Protein AF-A0A1C2IJL8-F1 (afdb_monomer_lite)

Organism: Acidithiobacillus thiooxidans (NCBI:txid930)

pLDDT: mean 82.4, std 17.76, range [28.34, 98.12]

Foldseek 3Di:
DDDDDDDDDDDDDDPFDWDWDADPVRDIKIKGKDFQLPDDQQWFWFDDQPPDPGTAGWGFHDWDQDPQAIWTWTFNPVDPRDTDTDGDHRGDITMTIPDHDQWDQDPVVRDIDGCVVCLVVLLVVLVVLLVCLVVQLVVLVVQLVVLLVQLLVDPDLVSNLVSLVSLLVSLVSNLVSLVSNLVSCLPNPDPPVVSLVVSLVSLLCLLVVLVVSLVVLVVSLVPDPDPSSNVSSVSSSVSSVVSNVSSLVSLLVSLLSCCVPPCNVVSVVVCVVRVQADEDDQKDWFAFSHQDPQWTWGQDPVRGIHTAGEDPVQSVVDDHRDTFIWGADPVRHIHTPPPDPPPPPDPWWWWWWWAAPQRKIKIKTWAQDPVRWIKIKIWIDHPVVRDTDIWIWTWDWDADPVPRAIKIKIWDQDPVRKIKIKIWAWDDDPRAIFIFIWIWIDDPNDIGTGDGPIGTIAIDPVNLPDPDGSRQVVCCVRHVHRRNVPPPCVVVPVPPPPDDDDD

Radius of gyration: 34.41 Å; chains: 1; bounding box: 80×69×96 Å

Structure (mmCIF, N/CA/C/O backbone):
data_AF-A0A1C2IJL8-F1
#
_entry.id   AF-A0A1C2IJL8-F1
#
loop_
_atom_site.group_PDB
_atom_site.id
_atom_site.type_symbol
_atom_site.label_atom_id
_atom_site.label_alt_id
_atom_site.label_comp_id
_atom_site.label_asym_id
_atom_site.label_entity_id
_atom_site.label_seq_id
_atom_site.pdbx_PDB_ins_code
_atom_site.Cartn_x
_atom_site.Cartn_y
_atom_site.Cartn_z
_atom_site.occupancy
_atom_site.B_iso_or_equiv
_atom_site.auth_seq_id
_atom_site.auth_comp_id
_atom_site.auth_asym_id
_atom_site.auth_atom_id
_atom_site.pdbx_PDB_model_num
ATOM 1 N N . MET A 1 1 ? -48.381 27.735 -38.018 1.00 40.88 1 MET A N 1
ATOM 2 C CA . MET A 1 1 ? -47.513 26.556 -38.203 1.00 40.88 1 MET A CA 1
ATOM 3 C C . MET A 1 1 ? -46.097 27.059 -38.421 1.00 40.88 1 MET A C 1
ATOM 5 O O . MET A 1 1 ? -45.788 27.505 -39.514 1.00 40.88 1 MET A O 1
ATOM 9 N N . ALA A 1 2 ? -45.290 27.074 -37.367 1.00 31.48 2 ALA A N 1
ATOM 10 C CA . ALA A 1 2 ? -43.854 27.320 -37.421 1.00 31.48 2 ALA A CA 1
ATOM 11 C C . ALA A 1 2 ? -43.237 26.448 -36.321 1.00 31.48 2 ALA A C 1
ATOM 13 O O . ALA A 1 2 ? -43.712 26.472 -35.186 1.00 31.48 2 ALA A O 1
ATOM 14 N N . GLN A 1 3 ? -42.299 25.590 -36.713 1.00 34.47 3 GLN A N 1
ATOM 15 C CA . GLN A 1 3 ? -41.553 24.696 -35.834 1.00 34.47 3 GLN A CA 1
ATOM 16 C C . GLN A 1 3 ? -40.387 25.479 -35.236 1.00 34.47 3 GLN A C 1
ATOM 18 O O . GLN A 1 3 ? -39.601 26.039 -35.996 1.00 34.47 3 GLN A O 1
ATOM 23 N N . ASP A 1 4 ? -40.270 25.475 -33.909 1.00 30.91 4 ASP A N 1
ATOM 24 C CA . ASP A 1 4 ? -39.064 25.919 -33.215 1.00 30.91 4 ASP A CA 1
ATOM 25 C C . ASP A 1 4 ? -38.314 24.718 -32.642 1.00 30.91 4 ASP A C 1
ATOM 27 O O . ASP A 1 4 ? -38.880 23.794 -32.049 1.00 30.91 4 ASP A O 1
ATOM 31 N N . THR A 1 5 ? -37.014 24.740 -32.900 1.00 38.03 5 THR A N 1
ATOM 32 C CA . THR A 1 5 ? -36.054 23.659 -32.708 1.00 38.03 5 THR A CA 1
ATOM 33 C C . THR A 1 5 ? -35.488 23.751 -31.292 1.00 38.03 5 THR A C 1
ATOM 35 O O . THR A 1 5 ? -34.826 24.727 -30.956 1.00 38.03 5 THR A O 1
ATOM 38 N N . LEU A 1 6 ? -35.718 22.740 -30.450 1.00 30.80 6 LEU A N 1
ATOM 39 C CA . LEU A 1 6 ? -35.091 22.635 -29.126 1.00 30.80 6 LEU A CA 1
ATOM 40 C C . LEU A 1 6 ? -33.769 21.861 -29.226 1.00 30.80 6 LEU A C 1
ATOM 42 O O . LEU A 1 6 ? -33.745 20.631 -29.262 1.00 30.80 6 LEU A O 1
ATOM 46 N N . THR A 1 7 ? -32.656 22.591 -29.239 1.00 33.25 7 THR A N 1
ATOM 47 C CA . THR A 1 7 ? -31.305 22.068 -28.999 1.00 33.25 7 THR A CA 1
ATOM 48 C C . THR A 1 7 ? -31.121 21.720 -27.518 1.00 33.25 7 THR A C 1
ATOM 50 O O . THR A 1 7 ? -31.214 22.578 -26.643 1.00 33.25 7 THR A O 1
ATOM 53 N N . ARG A 1 8 ? -30.842 20.442 -27.234 1.00 30.94 8 ARG A N 1
ATOM 54 C CA . ARG A 1 8 ? -30.434 19.929 -25.916 1.00 30.94 8 ARG A CA 1
ATOM 55 C C . ARG A 1 8 ? -28.981 20.328 -25.632 1.00 30.94 8 ARG A C 1
ATOM 57 O O . ARG A 1 8 ? -28.076 19.843 -26.304 1.00 30.94 8 ARG A O 1
ATOM 64 N N . ASN A 1 9 ? -28.758 21.149 -24.608 1.00 30.77 9 ASN A N 1
ATOM 65 C CA . ASN A 1 9 ? -27.429 21.371 -24.035 1.00 30.77 9 ASN A CA 1
ATOM 66 C C . ASN A 1 9 ? -27.060 20.197 -23.114 1.00 30.77 9 ASN A C 1
ATOM 68 O O . ASN A 1 9 ? -27.763 19.918 -22.144 1.00 30.77 9 ASN A O 1
ATOM 72 N N . HIS A 1 10 ? -25.953 19.519 -23.417 1.00 32.28 10 HIS A N 1
ATOM 73 C CA . HIS A 1 10 ? -25.300 18.582 -22.505 1.00 32.28 10 HIS A CA 1
ATOM 74 C C . HIS A 1 10 ? -24.482 19.368 -21.473 1.00 32.28 10 HIS A C 1
ATOM 76 O O . HIS A 1 10 ? -23.436 19.925 -21.798 1.00 32.28 10 HIS A O 1
ATOM 82 N N . THR A 1 11 ? -24.935 19.396 -20.223 1.00 32.25 11 THR A N 1
ATOM 83 C CA . THR A 1 11 ? -24.130 19.845 -19.083 1.00 32.25 11 THR A CA 1
ATOM 84 C C . THR A 1 11 ? -23.232 18.689 -18.645 1.00 32.25 11 THR A C 1
ATOM 86 O O . THR A 1 11 ? -23.704 17.687 -18.113 1.00 32.25 11 THR A O 1
ATOM 89 N N . THR A 1 12 ? -21.929 18.790 -18.896 1.00 36.97 12 THR A N 1
ATOM 90 C CA . THR A 1 12 ? -20.925 17.891 -18.316 1.00 36.97 12 THR A CA 1
ATOM 91 C C . THR A 1 12 ? -20.794 18.196 -16.825 1.00 36.97 12 THR A C 1
ATOM 93 O O . THR A 1 12 ? -20.334 19.279 -16.465 1.00 36.97 12 THR A O 1
ATOM 96 N N . HIS A 1 13 ? -21.193 17.265 -15.958 1.00 37.16 13 HIS A N 1
ATOM 97 C CA . HIS A 1 13 ? -20.904 17.347 -14.526 1.00 37.16 13 HIS A CA 1
ATOM 98 C C . HIS A 1 13 ? -19.384 17.281 -14.317 1.00 37.16 13 HIS A C 1
ATOM 100 O O . HIS A 1 13 ? -18.757 16.264 -14.613 1.00 37.16 13 HIS A O 1
ATOM 106 N N . SER A 1 14 ? -18.780 18.378 -13.853 1.00 49.31 14 SER A N 1
ATOM 107 C CA . SER A 1 14 ? -17.398 18.378 -13.380 1.00 49.31 14 SER A CA 1
ATOM 108 C C . SER A 1 14 ? -17.324 17.582 -12.076 1.00 49.31 14 SER A C 1
ATOM 110 O O . SER A 1 14 ? -18.071 17.822 -11.130 1.00 49.31 14 SER A O 1
ATOM 112 N N . ASP A 1 15 ? -16.437 16.595 -12.045 1.00 49.00 15 ASP A N 1
ATOM 113 C CA . ASP A 1 15 ? -16.146 15.780 -10.870 1.00 49.00 15 ASP A CA 1
ATOM 114 C C . ASP A 1 15 ? -15.391 16.647 -9.842 1.00 49.00 15 ASP A C 1
ATOM 116 O O . ASP A 1 15 ? -14.202 16.926 -10.004 1.00 49.00 15 ASP A O 1
ATOM 120 N N . THR A 1 16 ? -16.112 17.172 -8.844 1.00 59.22 16 THR A N 1
ATOM 121 C CA . THR A 1 16 ? -15.622 18.158 -7.856 1.00 59.22 16 THR A CA 1
ATOM 122 C C . THR A 1 16 ? -15.115 17.524 -6.554 1.00 59.22 16 THR A C 1
ATOM 124 O O . THR A 1 16 ? -14.902 18.228 -5.561 1.00 59.22 16 THR A O 1
ATOM 127 N N . SER A 1 17 ? -14.912 16.206 -6.517 1.00 78.56 17 SER A N 1
ATOM 128 C CA . SER A 1 17 ? -14.467 15.518 -5.305 1.00 78.56 17 SER A CA 1
ATOM 129 C C . SER A 1 17 ? -12.982 15.768 -5.008 1.00 78.56 17 SER A C 1
ATOM 131 O O . SER A 1 17 ? -12.138 15.822 -5.907 1.00 78.56 17 SER A O 1
ATOM 133 N N . TRP A 1 18 ? -12.645 15.878 -3.721 1.00 77.44 18 TRP A N 1
ATOM 134 C CA . TRP A 1 18 ? -11.254 15.833 -3.266 1.00 77.44 18 TRP A CA 1
ATOM 135 C C . TRP A 1 18 ? -10.631 14.477 -3.620 1.00 77.44 18 TRP A C 1
ATOM 137 O O . TRP A 1 18 ? -11.285 13.439 -3.516 1.00 77.44 18 TRP A O 1
ATOM 147 N N . ARG A 1 19 ? -9.367 14.488 -4.040 1.00 71.56 19 ARG A N 1
ATOM 148 C CA . ARG A 1 19 ? -8.571 13.303 -4.374 1.00 71.56 19 ARG A CA 1
ATOM 149 C C . ARG A 1 19 ? -7.333 13.271 -3.484 1.00 71.56 19 ARG A C 1
ATOM 151 O O . ARG A 1 19 ? -6.753 14.317 -3.206 1.00 71.56 19 ARG A O 1
ATOM 158 N N . SER A 1 20 ? -6.927 12.085 -3.041 1.00 68.94 20 SER A N 1
ATOM 159 C CA . SER A 1 20 ? -5.708 11.880 -2.253 1.00 68.94 20 SER A CA 1
ATOM 160 C C . SER A 1 20 ? -4.671 11.080 -3.047 1.00 68.94 20 SER A C 1
ATOM 162 O O . SER A 1 20 ? -5.016 10.222 -3.862 1.00 68.94 20 SER A O 1
ATOM 164 N N . LYS A 1 21 ? -3.384 11.378 -2.848 1.00 61.22 21 LYS A N 1
ATOM 165 C CA . LYS A 1 21 ? -2.262 10.621 -3.419 1.00 61.22 21 LYS A CA 1
ATOM 166 C C . LYS A 1 21 ? -1.099 10.586 -2.436 1.00 61.22 21 LYS A C 1
ATOM 168 O O . LYS A 1 21 ? -0.674 11.633 -1.967 1.00 61.22 21 LYS A O 1
ATOM 173 N N . VAL A 1 22 ? -0.562 9.403 -2.168 1.00 46.75 22 VAL A N 1
ATOM 174 C CA . VAL A 1 22 ? 0.637 9.231 -1.335 1.00 46.75 22 VAL A CA 1
ATOM 175 C C . VAL A 1 22 ? 1.882 9.366 -2.215 1.00 46.75 22 VAL A C 1
ATOM 177 O O . VAL A 1 22 ? 1.920 8.808 -3.315 1.00 46.75 22 VAL A O 1
ATOM 180 N N . ASP A 1 23 ? 2.871 10.152 -1.791 1.00 56.12 23 ASP A N 1
ATOM 181 C CA . ASP A 1 23 ? 4.144 10.280 -2.507 1.00 56.12 23 ASP A CA 1
ATOM 182 C C . ASP A 1 23 ? 5.166 9.199 -2.109 1.00 56.12 23 ASP A C 1
ATOM 184 O O . ASP A 1 23 ? 4.933 8.380 -1.224 1.00 56.12 23 ASP A O 1
ATOM 188 N N . GLY A 1 24 ? 6.325 9.189 -2.775 1.00 38.66 24 GLY A N 1
ATOM 189 C CA . GLY A 1 24 ? 7.409 8.239 -2.487 1.00 38.66 24 GLY A CA 1
ATOM 190 C C . GLY A 1 24 ? 8.087 8.418 -1.121 1.00 38.66 24 GLY A C 1
ATOM 191 O O . GLY A 1 24 ? 9.041 7.704 -0.844 1.00 38.66 24 GLY A O 1
ATOM 192 N N . GLN A 1 25 ? 7.644 9.377 -0.301 1.00 47.28 25 GLN A N 1
ATOM 193 C CA . GLN A 1 25 ? 8.062 9.576 1.091 1.00 47.28 25 GLN A CA 1
ATOM 194 C C . GLN A 1 25 ? 6.931 9.239 2.081 1.00 47.28 25 GLN A C 1
ATOM 196 O O . GLN A 1 25 ? 7.062 9.507 3.271 1.00 47.28 25 GLN A O 1
ATOM 201 N N . GLY A 1 26 ? 5.809 8.685 1.609 1.00 43.31 26 GLY A N 1
ATOM 202 C CA . GLY A 1 26 ? 4.670 8.326 2.454 1.00 43.31 26 GLY A CA 1
ATOM 203 C C . GLY A 1 26 ? 3.764 9.501 2.839 1.00 43.31 26 GLY A C 1
ATOM 204 O O . GLY A 1 26 ? 2.820 9.304 3.605 1.00 43.31 26 GLY A O 1
ATOM 205 N N . LYS A 1 27 ? 3.984 10.716 2.311 1.00 53.59 27 LYS A N 1
ATOM 206 C CA . LYS A 1 27 ? 3.123 11.872 2.606 1.00 53.59 27 LYS A CA 1
ATOM 207 C C . LYS A 1 27 ? 1.870 11.847 1.738 1.00 53.59 27 LYS A C 1
ATOM 209 O O . LYS A 1 27 ? 1.948 11.676 0.521 1.00 53.59 27 LYS A O 1
ATOM 214 N N . THR A 1 28 ? 0.709 12.051 2.360 1.00 55.97 28 THR A N 1
ATOM 215 C CA . THR A 1 28 ? -0.579 12.120 1.656 1.00 55.97 28 THR A CA 1
ATOM 216 C C . THR A 1 28 ? -0.848 13.542 1.168 1.00 55.97 28 THR A C 1
ATOM 218 O O . THR A 1 28 ? -1.004 14.476 1.954 1.00 55.97 28 THR A O 1
ATOM 221 N N . HIS A 1 29 ? -0.946 13.695 -0.147 1.00 67.94 29 HIS A N 1
ATOM 222 C CA . HIS A 1 29 ? -1.307 14.932 -0.830 1.00 67.94 29 HIS A CA 1
ATOM 223 C C . HIS A 1 29 ? -2.796 14.928 -1.143 1.00 67.94 29 HIS A C 1
ATOM 225 O O . HIS A 1 29 ? -3.270 14.041 -1.856 1.00 67.94 29 HIS A O 1
ATOM 231 N N . ILE A 1 30 ? -3.535 15.905 -0.620 1.00 76.88 30 ILE A N 1
ATOM 232 C CA . ILE A 1 30 ? -4.975 16.053 -0.858 1.00 76.88 30 ILE A CA 1
ATOM 233 C C . ILE A 1 30 ? -5.185 17.225 -1.811 1.00 76.88 30 ILE A C 1
ATOM 235 O O . ILE A 1 30 ? -4.846 18.356 -1.476 1.00 76.88 30 ILE A O 1
ATOM 239 N N . TYR A 1 31 ? -5.759 16.971 -2.985 1.00 85.81 31 TYR A N 1
ATOM 240 C CA . TYR A 1 31 ? -5.969 17.986 -4.012 1.00 85.81 31 TYR A CA 1
ATOM 241 C C . TYR A 1 31 ? -7.376 17.936 -4.603 1.00 85.81 31 TYR A C 1
ATOM 243 O O . TYR A 1 31 ? -8.055 16.908 -4.579 1.00 85.81 31 TYR A O 1
ATOM 251 N N . LYS A 1 32 ? -7.826 19.062 -5.149 1.00 89.00 32 LYS A N 1
ATOM 252 C CA . LYS A 1 32 ? -9.117 19.195 -5.827 1.00 89.00 32 LYS A CA 1
ATOM 253 C C . LYS A 1 32 ? -8.921 19.922 -7.145 1.00 89.00 32 LYS A C 1
ATOM 255 O O . LYS A 1 32 ? -8.219 20.926 -7.207 1.00 89.00 32 LYS A O 1
ATOM 260 N N . LYS A 1 33 ? -9.553 19.404 -8.197 1.00 89.25 33 LYS A N 1
ATOM 261 C CA . LYS A 1 33 ? -9.630 20.081 -9.491 1.00 89.25 33 LYS A CA 1
ATOM 262 C C . LYS A 1 33 ? -10.788 21.076 -9.451 1.00 89.25 33 LYS A C 1
ATOM 264 O O . LYS A 1 33 ? -11.916 20.675 -9.166 1.00 89.25 33 LYS A O 1
ATOM 269 N N . ILE A 1 34 ? -10.513 22.342 -9.731 1.00 92.94 34 ILE A N 1
ATOM 270 C CA . ILE A 1 34 ? -11.511 23.417 -9.811 1.00 92.94 34 ILE A CA 1
ATOM 271 C C . ILE A 1 34 ? -11.319 24.205 -11.110 1.00 92.94 34 ILE A C 1
ATOM 273 O O . ILE A 1 34 ? -10.392 23.920 -11.874 1.00 92.94 34 ILE A O 1
ATOM 277 N N . THR A 1 35 ? -12.206 25.155 -11.403 1.00 94.56 35 THR A N 1
ATOM 278 C CA . THR A 1 35 ? -11.949 26.123 -12.479 1.00 94.56 35 THR A CA 1
ATOM 279 C C . THR A 1 35 ? -11.198 27.327 -11.926 1.00 94.56 35 THR A C 1
ATOM 281 O O . THR A 1 35 ? -11.327 27.634 -10.743 1.00 94.56 35 THR A O 1
ATOM 284 N N . ALA A 1 36 ? -10.427 28.028 -12.758 1.00 93.25 36 ALA A N 1
ATOM 285 C CA . ALA A 1 36 ? -9.726 29.237 -12.320 1.00 93.25 36 ALA A CA 1
ATOM 286 C C . ALA A 1 36 ? -10.681 30.292 -11.724 1.00 93.25 36 ALA A C 1
ATOM 288 O O . ALA A 1 36 ? -10.311 31.009 -10.802 1.00 93.25 36 ALA A O 1
ATOM 289 N N . SER A 1 37 ? -11.934 30.338 -12.194 1.00 94.62 37 SER A N 1
ATOM 290 C CA . SER A 1 37 ? -12.982 31.218 -11.644 1.00 94.62 37 SER A CA 1
ATOM 291 C C . SER A 1 37 ? -13.394 30.892 -10.209 1.00 94.62 37 SER A C 1
ATOM 293 O O . SER A 1 37 ? -14.011 31.733 -9.565 1.00 94.62 37 SER A O 1
ATOM 295 N N . ASP A 1 38 ? -13.067 29.698 -9.717 1.00 94.56 38 ASP A N 1
ATOM 296 C CA . ASP A 1 38 ? -13.395 29.254 -8.363 1.00 94.56 38 ASP A CA 1
ATOM 297 C C . ASP A 1 38 ? -12.236 29.465 -7.368 1.00 94.56 38 ASP A C 1
ATOM 299 O O . ASP A 1 38 ? -12.382 29.103 -6.201 1.00 94.56 38 ASP A O 1
ATOM 303 N N . LEU A 1 39 ? -11.085 29.996 -7.812 1.00 93.75 39 LEU A N 1
ATOM 304 C CA . LEU A 1 39 ? -9.917 30.229 -6.955 1.00 93.75 39 LEU A CA 1
ATOM 305 C C . LEU A 1 39 ? -10.188 31.321 -5.918 1.00 93.75 39 LEU A C 1
ATOM 307 O O . LEU A 1 39 ? -10.793 32.350 -6.222 1.00 93.75 39 LEU A O 1
ATOM 311 N N . GLN A 1 40 ? -9.677 31.124 -4.706 1.00 92.69 40 GLN A N 1
ATOM 312 C CA . GLN A 1 40 ? -9.784 32.085 -3.612 1.00 92.69 40 GLN A CA 1
ATOM 313 C C . GLN A 1 40 ? -8.402 32.462 -3.067 1.00 92.69 40 GLN A C 1
ATOM 315 O O . GLN A 1 40 ? -7.454 31.679 -3.111 1.00 92.69 40 GLN A O 1
ATOM 320 N N . VAL A 1 41 ? -8.281 33.675 -2.520 1.00 88.25 41 VAL A N 1
ATOM 321 C CA . VAL A 1 41 ? -7.080 34.080 -1.770 1.00 88.25 41 VAL A CA 1
ATOM 322 C C . VAL A 1 41 ? -6.895 33.134 -0.580 1.00 88.25 41 VAL A C 1
ATOM 324 O O . VAL A 1 41 ? -7.845 32.871 0.155 1.00 88.25 41 VAL A O 1
ATOM 327 N N . GLY A 1 42 ? -5.677 32.621 -0.399 1.00 80.31 42 GLY A N 1
ATOM 328 C CA . GLY A 1 42 ? -5.351 31.609 0.612 1.00 80.31 42 GLY A CA 1
ATOM 329 C C . GLY A 1 42 ? -5.446 30.154 0.133 1.00 80.31 42 GLY A C 1
ATOM 330 O O . GLY A 1 42 ? -4.902 29.267 0.801 1.00 80.31 42 GLY A O 1
ATOM 331 N N . ASP A 1 43 ? -6.047 29.885 -1.033 1.00 88.88 43 ASP A N 1
ATOM 332 C CA . ASP A 1 43 ? -5.894 28.580 -1.684 1.00 88.88 43 ASP A CA 1
ATOM 333 C C . ASP A 1 43 ? -4.420 28.332 -2.040 1.00 88.88 43 ASP A C 1
ATOM 335 O O . ASP A 1 43 ? -3.637 29.264 -2.226 1.00 88.88 43 ASP A O 1
ATOM 339 N N . HIS A 1 44 ? -4.032 27.058 -2.143 1.00 89.00 44 HIS A N 1
ATOM 340 C CA . HIS A 1 44 ? -2.688 26.673 -2.574 1.00 89.00 44 HIS A CA 1
ATOM 341 C C . HIS A 1 44 ? -2.750 26.060 -3.971 1.00 89.00 44 HIS A C 1
ATOM 343 O O . HIS A 1 44 ? -3.138 24.900 -4.129 1.00 89.00 44 HIS A O 1
ATOM 349 N N . LEU A 1 45 ? -2.373 26.835 -4.980 1.00 89.31 45 LEU A N 1
ATOM 350 C CA . LEU A 1 45 ? -2.348 26.430 -6.378 1.00 89.31 45 LEU A CA 1
ATOM 351 C C . LEU A 1 45 ? -1.220 25.419 -6.625 1.00 89.31 45 LEU A C 1
ATOM 353 O O . LEU A 1 45 ? -0.074 25.665 -6.268 1.00 89.31 45 LEU A O 1
ATOM 357 N N . LEU A 1 46 ? -1.532 24.276 -7.237 1.00 86.69 46 LEU A N 1
ATOM 358 C CA . LEU A 1 46 ? -0.530 23.303 -7.673 1.00 86.69 46 LEU A CA 1
ATOM 359 C C . LEU A 1 46 ? 0.020 23.696 -9.042 1.00 86.69 46 LEU A C 1
ATOM 361 O O . LEU A 1 46 ? -0.602 23.426 -10.071 1.00 86.69 46 LEU A O 1
ATOM 365 N N . GLU A 1 47 ? 1.210 24.282 -9.045 1.00 80.88 47 GLU A N 1
ATOM 366 C CA . GLU A 1 47 ? 1.888 24.753 -10.250 1.00 80.88 47 GLU A CA 1
ATOM 367 C C . GLU A 1 47 ? 3.172 23.967 -10.543 1.00 80.88 47 GLU A C 1
ATOM 369 O O . GLU A 1 47 ? 3.739 23.291 -9.680 1.00 80.88 47 GLU A O 1
ATOM 374 N N . HIS A 1 48 ? 3.635 24.027 -11.792 1.00 75.50 48 HIS A N 1
ATOM 375 C CA . HIS A 1 48 ? 4.903 23.431 -12.199 1.00 75.50 48 HIS A CA 1
ATOM 376 C C . HIS A 1 48 ? 5.976 24.517 -12.311 1.00 75.50 48 HIS A C 1
ATOM 378 O O . HIS A 1 48 ? 6.100 25.172 -13.344 1.00 75.50 48 HIS A O 1
ATOM 384 N N . VAL A 1 49 ? 6.780 24.667 -11.260 1.00 69.88 49 VAL A N 1
ATOM 385 C CA . VAL A 1 49 ? 7.874 25.644 -11.222 1.00 69.88 49 VAL A CA 1
ATOM 386 C C . VAL A 1 49 ? 9.041 25.162 -12.090 1.00 69.88 49 VAL A C 1
ATOM 388 O O . VAL A 1 49 ? 9.514 24.029 -11.952 1.00 69.88 49 VAL A O 1
ATOM 391 N N . LEU A 1 50 ? 9.534 26.017 -12.990 1.00 55.91 50 LEU A N 1
ATOM 392 C CA . LEU A 1 50 ? 10.708 25.723 -13.819 1.00 55.91 50 LEU A CA 1
ATOM 393 C C . LEU A 1 50 ? 11.922 25.380 -12.938 1.00 55.91 50 LEU A C 1
ATOM 395 O O . LEU A 1 50 ? 12.248 26.094 -11.999 1.00 55.91 50 LEU A O 1
ATOM 399 N N . GLY A 1 51 ? 12.587 24.261 -13.237 1.00 54.16 51 GLY A N 1
ATOM 400 C CA . GLY A 1 51 ? 13.708 23.742 -12.440 1.00 54.16 51 GLY A CA 1
ATOM 401 C C . GLY A 1 51 ? 13.310 22.740 -11.348 1.00 54.16 51 GLY A C 1
ATOM 402 O O . GLY A 1 51 ? 14.165 21.984 -10.884 1.00 54.16 51 GLY A O 1
ATOM 403 N N . HIS A 1 52 ? 12.022 22.629 -11.006 1.00 47.00 52 HIS A N 1
ATOM 404 C CA . HIS A 1 52 ? 11.524 21.614 -10.079 1.00 47.00 52 HIS A CA 1
ATOM 405 C C . HIS A 1 52 ? 10.940 20.413 -10.830 1.00 47.00 52 HIS A C 1
ATOM 407 O O . HIS A 1 52 ? 10.110 20.542 -11.721 1.00 47.00 52 HIS A O 1
ATOM 413 N N . LYS A 1 53 ? 11.347 19.194 -10.443 1.00 47.12 53 LYS A N 1
ATOM 414 C CA . LYS A 1 53 ? 10.819 17.940 -11.027 1.00 47.12 53 LYS A CA 1
ATOM 415 C C . LYS A 1 53 ? 9.375 17.621 -10.605 1.00 47.12 53 LYS A C 1
ATOM 417 O O . LYS A 1 53 ? 8.811 16.638 -11.081 1.00 47.12 53 LYS A O 1
ATOM 422 N N . ARG A 1 54 ? 8.814 18.358 -9.643 1.00 64.38 54 ARG A N 1
ATOM 423 C CA . ARG A 1 54 ? 7.513 18.090 -9.010 1.00 64.38 54 ARG A CA 1
ATOM 424 C C . ARG A 1 54 ? 6.675 19.365 -9.003 1.00 64.38 54 ARG A C 1
ATOM 426 O O . ARG A 1 54 ? 7.233 20.455 -8.962 1.00 64.38 54 ARG A O 1
ATOM 433 N N . GLN A 1 55 ? 5.352 19.199 -9.016 1.00 72.12 55 GLN A N 1
ATOM 434 C CA . GLN A 1 55 ? 4.424 20.306 -8.788 1.00 72.12 55 GLN A CA 1
ATOM 435 C C . GLN A 1 55 ? 4.554 20.810 -7.348 1.00 72.12 55 GLN A C 1
ATOM 437 O O . GLN A 1 55 ? 4.735 20.006 -6.430 1.00 72.12 55 GLN A O 1
ATOM 442 N N . VAL A 1 56 ? 4.459 22.123 -7.171 1.00 75.25 56 VAL A N 1
ATOM 443 C CA . VAL A 1 56 ? 4.585 22.818 -5.886 1.00 75.25 56 VAL A CA 1
ATOM 444 C C . VAL A 1 56 ? 3.236 23.438 -5.540 1.00 75.25 56 VAL A C 1
ATOM 446 O O . VAL A 1 56 ? 2.541 23.933 -6.421 1.00 75.25 56 VAL A O 1
ATOM 449 N N . ALA A 1 57 ? 2.844 23.364 -4.266 1.00 82.94 57 ALA A N 1
ATOM 450 C CA . ALA A 1 57 ? 1.634 24.006 -3.764 1.00 82.94 57 ALA A CA 1
ATOM 451 C C . ALA A 1 57 ? 1.967 25.443 -3.335 1.00 82.94 57 ALA A C 1
ATOM 453 O O . ALA A 1 57 ? 2.569 25.650 -2.280 1.00 82.94 57 ALA A O 1
ATOM 454 N N . THR A 1 58 ? 1.590 26.416 -4.158 1.00 84.81 58 THR A N 1
ATOM 455 C CA . THR A 1 58 ? 1.925 27.833 -3.994 1.00 84.81 58 THR A CA 1
ATOM 456 C C . THR A 1 58 ? 0.718 28.623 -3.486 1.00 84.81 58 THR A C 1
ATOM 458 O O . THR A 1 58 ? -0.360 28.523 -4.073 1.00 84.81 58 THR A O 1
ATOM 461 N N . PRO A 1 59 ? 0.850 29.401 -2.396 1.00 86.62 59 PRO A N 1
ATOM 462 C CA . PRO A 1 59 ? -0.265 30.172 -1.859 1.00 86.62 59 PRO A CA 1
ATOM 463 C C . PRO A 1 59 ? -0.674 31.300 -2.813 1.00 86.62 59 PRO A C 1
ATOM 465 O O . PRO A 1 59 ? 0.171 32.016 -3.352 1.00 86.62 59 PRO A O 1
ATOM 468 N N . ILE A 1 60 ? -1.981 31.481 -2.979 1.00 89.69 60 ILE A N 1
ATOM 469 C CA . ILE A 1 60 ? -2.561 32.573 -3.760 1.00 89.69 60 ILE A CA 1
ATOM 470 C C . ILE A 1 60 ? -2.658 33.823 -2.888 1.00 89.69 60 ILE A C 1
ATOM 472 O O . ILE A 1 60 ? -3.373 33.835 -1.884 1.00 89.69 60 ILE A O 1
ATOM 476 N N . LEU A 1 61 ? -1.961 34.881 -3.302 1.00 85.31 61 LEU A N 1
ATOM 477 C CA . LEU A 1 61 ? -1.887 36.174 -2.613 1.00 85.31 61 LEU A CA 1
ATOM 478 C C . LEU A 1 61 ? -3.003 37.129 -3.047 1.00 85.31 61 LEU A C 1
ATOM 480 O O . LEU A 1 61 ? -3.418 38.000 -2.288 1.00 85.31 61 LEU A O 1
ATOM 484 N N . GLY A 1 62 ? -3.497 36.974 -4.275 1.00 91.69 62 GLY A N 1
ATOM 485 C CA . GLY A 1 62 ? -4.528 37.833 -4.847 1.00 91.69 62 GLY A CA 1
ATOM 486 C C . GLY A 1 62 ? -5.256 37.155 -5.998 1.00 91.69 62 GLY A C 1
ATOM 487 O O . GLY A 1 62 ? -4.666 36.357 -6.723 1.00 91.69 62 GLY A O 1
ATOM 488 N N . VAL A 1 63 ? -6.537 37.481 -6.164 1.00 94.75 63 VAL A N 1
ATOM 489 C CA . VAL A 1 63 ? -7.371 37.016 -7.279 1.00 94.75 63 VAL A CA 1
ATOM 490 C C . VAL A 1 63 ? -8.139 38.213 -7.832 1.00 94.75 63 VAL A C 1
ATOM 492 O O . VAL A 1 63 ? -8.850 38.890 -7.091 1.00 94.75 63 VAL A O 1
ATOM 495 N N . GLU A 1 64 ? -8.001 38.476 -9.129 1.00 96.69 64 GLU A N 1
ATOM 496 C CA . GLU A 1 64 ? -8.724 39.528 -9.844 1.00 96.69 64 GLU A CA 1
ATOM 497 C C . GLU A 1 64 ? -9.430 38.938 -11.069 1.00 96.69 64 GLU A C 1
ATOM 499 O O . GLU A 1 64 ? -8.801 38.356 -11.951 1.00 96.69 64 GLU A O 1
ATOM 504 N N . HIS A 1 65 ? -10.750 39.103 -11.142 1.00 95.69 65 HIS A N 1
ATOM 505 C CA . HIS A 1 65 ? -11.538 38.663 -12.292 1.00 95.69 65 HIS A CA 1
ATOM 506 C C . HIS A 1 65 ? -11.593 39.773 -13.343 1.00 95.69 65 HIS A C 1
ATOM 508 O O . HIS A 1 65 ? -12.073 40.872 -13.065 1.00 95.69 65 HIS A O 1
ATOM 514 N N . THR A 1 66 ? -11.146 39.476 -14.561 1.00 95.88 66 THR A N 1
ATOM 515 C CA . THR A 1 66 ? -11.207 40.386 -15.711 1.00 95.88 66 THR A CA 1
ATOM 516 C C . THR A 1 66 ? -12.150 39.834 -16.778 1.00 95.88 66 THR A C 1
ATOM 518 O O . THR A 1 66 ? -12.725 38.762 -16.618 1.00 95.88 66 THR A O 1
ATOM 521 N N . SER A 1 67 ? -12.339 40.559 -17.882 1.00 94.38 67 SER A N 1
ATOM 522 C CA . SER A 1 67 ? -13.074 40.035 -19.042 1.00 94.38 67 SER A CA 1
ATOM 523 C C . SER A 1 67 ? -12.310 38.950 -19.809 1.00 94.38 67 SER A C 1
ATOM 525 O O . SER A 1 67 ? -12.912 38.226 -20.599 1.00 94.38 67 SER A O 1
ATOM 527 N N . GLU A 1 68 ? -10.990 38.873 -19.628 1.00 91.31 68 GLU A N 1
ATOM 528 C CA . GLU A 1 68 ? -10.103 37.951 -20.347 1.00 91.31 68 GLU A CA 1
ATOM 529 C C . GLU A 1 68 ? -9.836 36.663 -19.554 1.00 91.31 68 GLU A C 1
ATOM 531 O O . GLU A 1 68 ? -9.446 35.650 -20.136 1.00 91.31 68 GLU A O 1
ATOM 536 N N . GLY A 1 69 ? -10.076 36.673 -18.240 1.00 95.69 69 GLY A N 1
ATOM 537 C CA . GLY A 1 69 ? -9.812 35.537 -17.371 1.00 95.69 69 GLY A CA 1
ATOM 538 C C . GLY A 1 69 ? -9.736 35.905 -15.893 1.00 95.69 69 GLY A C 1
ATOM 539 O O . GLY A 1 69 ? -10.362 36.850 -15.414 1.00 95.69 69 GLY A O 1
ATOM 540 N N . VAL A 1 70 ? -8.962 35.121 -15.155 1.00 96.12 70 VAL A N 1
ATOM 541 C CA . VAL A 1 70 ? -8.668 35.307 -13.736 1.00 96.12 70 VAL A CA 1
ATOM 542 C C . VAL A 1 70 ? -7.178 35.566 -13.602 1.00 96.12 70 VAL A C 1
ATOM 544 O O . VAL A 1 70 ? -6.367 34.714 -13.962 1.00 96.12 70 VAL A O 1
ATOM 547 N N . ILE A 1 71 ? -6.822 36.748 -13.112 1.00 95.00 71 ILE A N 1
ATOM 548 C CA . ILE A 1 71 ? -5.445 37.086 -12.773 1.00 95.00 71 ILE A CA 1
ATOM 549 C C . ILE A 1 71 ? -5.194 36.621 -11.342 1.00 95.00 71 ILE A C 1
ATOM 551 O O . ILE A 1 71 ? -5.836 37.095 -10.405 1.00 95.00 71 ILE A O 1
ATOM 555 N N . VAL A 1 72 ? -4.257 35.697 -11.185 1.00 94.31 72 VAL A N 1
ATOM 556 C CA . VAL A 1 72 ? -3.844 35.138 -9.901 1.00 94.31 72 VAL A CA 1
ATOM 557 C C . VAL A 1 72 ? -2.482 35.722 -9.550 1.00 94.31 72 VAL A C 1
ATOM 559 O O . VAL A 1 72 ? -1.552 35.670 -10.353 1.00 94.31 72 VAL A O 1
ATOM 562 N N . THR A 1 73 ? -2.366 36.296 -8.358 1.00 89.94 73 THR A N 1
ATOM 563 C CA . THR A 1 73 ? -1.095 36.780 -7.819 1.00 89.94 73 THR A CA 1
ATOM 564 C C . THR A 1 73 ? -0.486 35.695 -6.938 1.00 89.94 73 THR A C 1
ATOM 566 O O . THR A 1 73 ? -1.093 35.307 -5.938 1.00 89.94 73 THR A O 1
ATOM 569 N N . ILE A 1 74 ? 0.708 35.226 -7.288 1.00 88.50 74 ILE A N 1
ATOM 570 C CA . ILE A 1 74 ? 1.474 34.197 -6.567 1.00 88.50 74 ILE A CA 1
ATOM 571 C C . ILE A 1 74 ? 2.927 34.668 -6.378 1.00 88.50 74 ILE A C 1
ATOM 573 O O . ILE A 1 74 ? 3.368 35.549 -7.110 1.00 88.50 74 ILE A O 1
ATOM 577 N N . PRO A 1 75 ? 3.688 34.158 -5.398 1.00 82.75 75 PRO A N 1
ATOM 578 C CA . PRO A 1 75 ? 5.113 34.477 -5.271 1.00 82.75 75 PRO A CA 1
ATOM 579 C C . PRO A 1 75 ? 5.943 33.880 -6.420 1.00 82.75 75 PRO A C 1
ATOM 581 O O . PRO A 1 75 ? 5.741 32.724 -6.789 1.00 82.75 75 PRO A O 1
ATOM 584 N N . ASP A 1 76 ? 6.918 34.631 -6.944 1.00 82.25 76 ASP A N 1
ATOM 585 C CA . ASP A 1 76 ? 7.869 34.127 -7.944 1.00 82.25 76 ASP A CA 1
ATOM 586 C C . ASP A 1 76 ? 8.815 33.087 -7.338 1.00 82.25 76 ASP A C 1
ATOM 588 O O . ASP A 1 76 ? 9.834 33.409 -6.723 1.00 82.25 76 ASP A O 1
ATOM 592 N N . ARG A 1 77 ? 8.490 31.814 -7.568 1.00 71.81 77 ARG A N 1
ATOM 593 C CA . ARG A 1 77 ? 9.281 30.669 -7.106 1.00 71.81 77 ARG A CA 1
ATOM 594 C C . ARG A 1 77 ? 10.604 30.483 -7.850 1.00 71.81 77 ARG A C 1
ATOM 596 O O . ARG A 1 77 ? 11.434 29.694 -7.405 1.00 71.81 77 ARG A O 1
ATOM 603 N N . SER A 1 78 ? 10.803 31.165 -8.976 1.00 69.31 78 SER A N 1
ATOM 604 C CA . SER A 1 78 ? 12.055 31.137 -9.739 1.00 69.31 78 SER A CA 1
ATOM 605 C C . SER A 1 78 ? 12.999 32.300 -9.403 1.00 69.31 78 SER A C 1
ATOM 607 O O . SER A 1 78 ? 14.162 32.272 -9.813 1.00 69.31 78 SER A O 1
ATOM 609 N N . GLY A 1 79 ? 12.510 33.287 -8.641 1.00 69.88 79 GLY A N 1
ATOM 610 C CA . GLY A 1 79 ? 13.188 34.539 -8.315 1.00 69.88 79 GLY A CA 1
ATOM 611 C C . GLY A 1 79 ? 13.282 34.824 -6.811 1.00 69.88 79 GLY A C 1
ATOM 612 O O . GLY A 1 79 ? 13.576 33.945 -6.003 1.00 69.88 79 GLY A O 1
ATOM 613 N N . ASP A 1 80 ? 13.078 36.084 -6.429 1.00 74.44 80 ASP A N 1
ATOM 614 C CA . ASP A 1 80 ? 13.183 36.613 -5.059 1.00 74.44 80 ASP A CA 1
ATOM 615 C C . ASP A 1 80 ? 11.877 36.499 -4.247 1.00 74.44 80 ASP A C 1
ATOM 617 O O . ASP A 1 80 ? 11.727 37.154 -3.214 1.00 74.44 80 ASP A O 1
ATOM 621 N N . ASN A 1 81 ? 10.936 35.658 -4.694 1.00 72.81 81 ASN A N 1
ATOM 622 C CA . ASN A 1 81 ? 9.560 35.566 -4.195 1.00 72.81 81 ASN A CA 1
ATOM 623 C C . ASN A 1 81 ? 8.740 36.860 -4.347 1.00 72.81 81 ASN A C 1
ATOM 625 O O . ASN A 1 81 ? 7.693 36.988 -3.705 1.00 72.81 81 ASN A O 1
ATOM 629 N N . ALA A 1 82 ? 9.157 37.809 -5.197 1.00 77.50 82 ALA A N 1
ATOM 630 C CA . ALA A 1 82 ? 8.312 38.948 -5.531 1.00 77.50 82 ALA A CA 1
ATOM 631 C C . ALA A 1 82 ? 6.963 38.469 -6.110 1.00 77.50 82 ALA A C 1
ATOM 633 O O . ALA A 1 82 ? 6.929 37.493 -6.865 1.00 77.50 82 ALA A O 1
ATOM 634 N N . PRO A 1 83 ? 5.835 39.125 -5.781 1.00 86.62 83 PRO A N 1
ATOM 635 C CA . PRO A 1 83 ? 4.542 38.752 -6.337 1.00 86.62 83 PRO A CA 1
ATOM 636 C C . PRO A 1 83 ? 4.525 38.877 -7.866 1.00 86.62 83 PRO A C 1
ATOM 638 O O . PRO A 1 83 ? 4.757 39.954 -8.418 1.00 86.62 83 PRO A O 1
ATOM 641 N N . VAL A 1 84 ? 4.185 37.788 -8.546 1.00 88.62 84 VAL A N 1
ATOM 642 C CA . VAL A 1 84 ? 3.943 37.730 -9.989 1.00 88.62 84 VAL A CA 1
ATOM 643 C C . VAL A 1 84 ? 2.465 37.503 -10.263 1.00 88.62 84 VAL A C 1
ATOM 645 O O . VAL A 1 84 ? 1.745 36.906 -9.466 1.00 88.62 84 VAL A O 1
ATOM 648 N N . ARG A 1 85 ? 1.997 38.037 -11.392 1.00 93.12 85 ARG A N 1
ATOM 649 C CA . ARG A 1 85 ? 0.598 37.968 -11.822 1.00 93.12 85 ARG A CA 1
ATOM 650 C C . ARG A 1 85 ? 0.494 37.049 -13.027 1.00 93.12 85 ARG A C 1
ATOM 652 O O . ARG A 1 85 ? 1.096 37.328 -14.062 1.00 93.12 85 ARG A O 1
ATOM 659 N N . GLU A 1 86 ? -0.305 36.003 -12.905 1.00 92.62 86 GLU A N 1
ATOM 660 C CA . GLU A 1 86 ? -0.547 35.023 -13.959 1.00 92.62 86 GLU A CA 1
ATOM 661 C C . GLU A 1 86 ? -2.006 35.064 -14.410 1.00 92.62 86 GLU A C 1
ATOM 663 O O . GLU A 1 86 ? -2.912 35.127 -13.582 1.00 92.62 86 GLU A O 1
ATOM 668 N N . LEU A 1 87 ? -2.249 35.034 -15.722 1.00 94.12 87 LEU A N 1
ATOM 669 C CA . LEU A 1 87 ? -3.596 35.041 -16.290 1.00 94.12 87 LEU A CA 1
ATOM 670 C C . LEU A 1 87 ? -4.032 33.617 -16.649 1.00 94.12 87 LEU A C 1
ATOM 672 O O . LEU A 1 87 ? -3.415 32.969 -17.492 1.00 94.12 87 LEU A O 1
ATOM 676 N N . TYR A 1 88 ? -5.145 33.184 -16.068 1.00 93.81 88 TYR A N 1
ATOM 677 C CA . TYR A 1 88 ? -5.814 31.922 -16.370 1.00 93.81 88 TYR A CA 1
ATOM 678 C C . TYR A 1 88 ? -7.139 32.189 -17.081 1.00 93.81 88 TYR A C 1
ATOM 680 O O . TYR A 1 88 ? -7.889 33.082 -16.689 1.00 93.81 88 TYR A O 1
ATOM 688 N N . GLY A 1 89 ? -7.493 31.402 -18.094 1.00 93.94 89 GLY A N 1
ATOM 689 C CA . GLY A 1 89 ? -8.827 31.468 -18.684 1.00 93.94 89 GLY A CA 1
ATOM 690 C C . GLY A 1 89 ? -9.901 31.076 -17.663 1.00 93.94 89 GLY A C 1
ATOM 691 O O . GLY A 1 89 ? -9.706 30.167 -16.861 1.00 93.94 89 GLY A O 1
ATOM 692 N N . HIS A 1 90 ? -11.083 31.703 -17.701 1.00 92.75 90 HIS A N 1
ATOM 693 C CA . HIS A 1 90 ? -12.156 31.467 -16.713 1.00 92.75 90 HIS A CA 1
ATOM 694 C C . HIS A 1 90 ? -12.527 29.991 -16.497 1.00 92.75 90 HIS A C 1
ATOM 696 O O . HIS A 1 90 ? -12.946 29.602 -15.406 1.00 92.75 90 HIS A O 1
ATOM 702 N N . LYS A 1 91 ? -12.404 29.174 -17.546 1.00 93.50 91 LYS A N 1
ATOM 703 C CA . LYS A 1 91 ? -12.769 27.752 -17.548 1.00 93.50 91 LYS A CA 1
ATOM 704 C C . LYS A 1 91 ? -11.552 26.836 -17.474 1.00 93.50 91 LYS A C 1
ATOM 706 O O . LYS A 1 91 ? -11.723 25.617 -17.560 1.00 93.50 91 LYS A O 1
ATOM 711 N N . ASP A 1 92 ? -10.355 27.401 -17.341 1.00 91.62 92 ASP A N 1
ATOM 712 C CA . ASP A 1 92 ? -9.140 26.612 -17.288 1.00 91.62 92 ASP A CA 1
ATOM 713 C C . ASP A 1 92 ? -9.162 25.750 -16.026 1.00 91.62 92 ASP A C 1
ATOM 715 O O . ASP A 1 92 ? -9.482 26.235 -14.932 1.00 91.62 92 ASP A O 1
ATOM 719 N N . PRO A 1 93 ? -8.890 24.445 -16.168 1.00 91.56 93 PRO A N 1
ATOM 720 C CA . PRO A 1 93 ? -8.822 23.563 -15.028 1.00 91.56 93 PRO A CA 1
ATOM 721 C C . PRO A 1 93 ? -7.534 23.820 -14.251 1.00 91.56 93 PRO A C 1
ATOM 723 O O . PRO A 1 93 ? -6.439 23.638 -14.779 1.00 91.56 93 PRO A O 1
ATOM 726 N N . VAL A 1 94 ? -7.680 24.128 -12.971 1.00 91.19 94 VAL A N 1
ATOM 727 C CA . VAL A 1 94 ? -6.571 24.287 -12.029 1.00 91.19 94 VAL A CA 1
ATOM 728 C C . VAL A 1 94 ? -6.716 23.286 -10.887 1.00 91.19 94 VAL A C 1
ATOM 730 O O . VAL A 1 94 ? -7.786 22.709 -10.665 1.00 91.19 94 VAL A O 1
ATOM 733 N N . PHE A 1 95 ? -5.625 23.035 -10.174 1.00 89.12 95 PHE A N 1
ATOM 734 C CA . PHE A 1 95 ? -5.615 22.131 -9.031 1.00 89.12 95 PHE A CA 1
ATOM 735 C C . PHE A 1 95 ? -5.226 22.907 -7.781 1.00 89.12 95 PHE A C 1
ATOM 737 O O . PHE A 1 95 ? -4.216 23.601 -7.789 1.00 89.12 95 PHE A O 1
ATOM 744 N N . ILE A 1 96 ? -6.002 22.757 -6.710 1.00 89.25 96 ILE A N 1
ATOM 745 C CA . ILE A 1 96 ? -5.667 23.299 -5.391 1.00 89.25 96 ILE A CA 1
ATOM 746 C C . ILE A 1 96 ? -5.288 22.167 -4.437 1.00 89.25 96 ILE A C 1
ATOM 748 O O . ILE A 1 96 ? -5.879 21.085 -4.492 1.00 89.25 96 ILE A O 1
ATOM 752 N N . SER A 1 97 ? -4.306 22.406 -3.572 1.00 83.12 97 SER A N 1
ATOM 753 C CA . SER A 1 97 ? -3.838 21.475 -2.543 1.00 83.12 97 SER A CA 1
ATOM 754 C C . SER A 1 97 ? -4.324 21.898 -1.157 1.00 83.12 97 SER A C 1
ATOM 756 O O . SER A 1 97 ? -4.322 23.077 -0.819 1.00 83.12 97 SER A O 1
ATOM 758 N N . LYS A 1 98 ? -4.700 20.921 -0.329 1.00 79.50 98 LYS A N 1
ATOM 759 C CA . LYS A 1 98 ? -4.886 21.078 1.125 1.00 79.50 98 LYS A CA 1
ATOM 760 C C . LYS A 1 98 ? -3.630 20.758 1.922 1.00 79.50 98 LYS A C 1
ATOM 762 O O . LYS A 1 98 ? -3.587 21.039 3.114 1.00 79.50 98 LYS A O 1
ATOM 767 N N . THR A 1 99 ? -2.644 20.139 1.288 1.00 65.75 99 THR A N 1
ATOM 768 C CA . THR A 1 99 ? -1.353 19.844 1.897 1.00 65.75 99 THR A CA 1
ATOM 769 C C . THR A 1 99 ? -0.461 21.063 1.647 1.00 65.75 99 THR A C 1
ATOM 771 O O . THR A 1 99 ? -0.038 21.245 0.499 1.00 65.75 99 THR A O 1
ATOM 774 N N . PRO A 1 100 ? -0.234 21.944 2.643 1.00 56.12 100 PRO A N 1
ATOM 775 C CA . PRO A 1 100 ? 0.628 23.103 2.456 1.00 56.12 100 PRO A CA 1
ATOM 776 C C . PRO A 1 100 ? 2.051 22.628 2.151 1.00 56.12 100 PRO A C 1
ATOM 778 O O . PRO A 1 100 ? 2.552 21.688 2.774 1.00 56.12 100 PRO A O 1
ATOM 781 N N . HIS A 1 101 ? 2.707 23.265 1.177 1.00 56.59 101 HIS A N 1
ATOM 782 C CA . HIS A 1 101 ? 4.161 23.165 1.081 1.00 56.59 101 HIS A CA 1
ATOM 783 C C . HIS A 1 101 ? 4.784 23.959 2.244 1.00 56.59 101 HIS A C 1
ATOM 785 O O . HIS A 1 101 ? 4.083 24.685 2.939 1.00 56.59 101 HIS A O 1
ATOM 791 N N . LEU A 1 102 ? 6.085 23.785 2.470 1.00 52.22 102 LEU A N 1
ATOM 792 C CA . LEU A 1 102 ? 6.885 24.215 3.632 1.00 52.22 102 LEU A CA 1
ATOM 793 C C . LEU A 1 102 ? 6.840 25.717 4.043 1.00 52.22 102 LEU A C 1
ATOM 795 O O . LEU A 1 102 ? 7.650 26.141 4.863 1.00 52.22 102 LEU A O 1
ATOM 799 N N . GLU A 1 103 ? 5.920 26.530 3.526 1.00 50.22 103 GLU A N 1
ATOM 800 C CA . GLU A 1 103 ? 5.753 27.949 3.839 1.00 50.22 103 GLU A CA 1
ATOM 801 C C . GLU A 1 103 ? 4.278 28.318 4.020 1.00 50.22 103 GLU A C 1
ATOM 803 O O . GLU A 1 103 ? 3.434 27.969 3.195 1.00 50.22 103 GLU A O 1
ATOM 808 N N . GLN A 1 104 ? 3.974 29.074 5.077 1.00 48.88 104 GLN A N 1
ATOM 809 C CA . GLN A 1 104 ? 2.667 29.706 5.273 1.00 48.88 104 GLN A CA 1
ATOM 810 C C . GLN A 1 104 ? 2.817 31.225 5.156 1.00 48.88 104 GLN A C 1
ATOM 812 O O . GLN A 1 104 ? 3.739 31.807 5.733 1.00 48.88 104 GLN A O 1
ATOM 817 N N . TYR A 1 105 ? 1.910 31.858 4.410 1.00 46.75 105 TYR A N 1
ATOM 818 C CA . TYR A 1 105 ? 1.815 33.314 4.328 1.00 46.75 105 TYR A CA 1
ATOM 819 C C . TYR A 1 105 ? 1.056 33.848 5.548 1.00 46.75 105 TYR A C 1
ATOM 821 O O . TYR A 1 105 ? -0.084 33.446 5.796 1.00 46.75 105 TYR A O 1
ATOM 829 N N . ASN A 1 106 ? 1.686 34.739 6.319 1.00 50.12 106 ASN A N 1
ATOM 830 C CA . ASN A 1 106 ? 1.036 35.423 7.433 1.00 50.12 106 ASN A CA 1
ATOM 831 C C . ASN A 1 106 ? 0.518 36.791 6.970 1.00 50.12 106 ASN A C 1
ATOM 833 O O . ASN A 1 106 ? 1.276 37.756 6.907 1.00 50.12 106 ASN A O 1
ATOM 837 N N . ALA A 1 107 ? -0.786 36.890 6.700 1.00 42.62 107 ALA A N 1
ATOM 838 C CA . ALA A 1 107 ? -1.416 38.124 6.224 1.00 42.62 107 ALA A CA 1
ATOM 839 C C . ALA A 1 107 ? -1.328 39.301 7.218 1.00 42.62 107 ALA A C 1
ATOM 841 O O . ALA A 1 107 ? -1.444 40.451 6.809 1.00 42.62 107 ALA A O 1
ATOM 842 N N . GLY A 1 108 ? -1.136 39.034 8.517 1.00 48.09 108 GLY A N 1
ATOM 843 C CA . GLY A 1 108 ? -0.968 40.084 9.527 1.00 48.09 108 GLY A CA 1
ATOM 844 C C . GLY A 1 108 ? 0.433 40.699 9.551 1.00 48.09 108 GLY A C 1
ATOM 845 O O . GLY A 1 108 ? 0.599 41.808 10.050 1.00 48.09 108 GLY A O 1
ATOM 846 N N . GLU A 1 109 ? 1.427 39.988 9.016 1.00 46.03 109 GLU A N 1
ATOM 847 C CA . GLU A 1 109 ? 2.844 40.373 9.067 1.00 46.03 109 GLU A CA 1
ATOM 848 C C . GLU A 1 109 ? 3.465 40.569 7.676 1.00 46.03 109 GLU A C 1
ATOM 850 O O . GLU A 1 109 ? 4.592 41.041 7.587 1.00 46.03 109 GLU A O 1
ATOM 855 N N . ASP A 1 110 ? 2.741 40.223 6.608 1.00 49.19 110 ASP A N 1
ATOM 856 C CA . ASP A 1 110 ? 3.182 40.286 5.208 1.00 49.19 110 ASP A CA 1
ATOM 857 C C . ASP A 1 110 ? 4.524 39.572 4.945 1.00 49.19 110 ASP A C 1
ATOM 859 O O . ASP A 1 110 ? 5.347 39.995 4.136 1.00 49.19 110 ASP A O 1
ATOM 863 N N . ILE A 1 111 ? 4.762 38.465 5.658 1.00 42.38 111 ILE A N 1
ATOM 864 C CA . ILE A 1 111 ? 5.967 37.640 5.518 1.00 42.38 111 ILE A CA 1
ATOM 865 C C . ILE A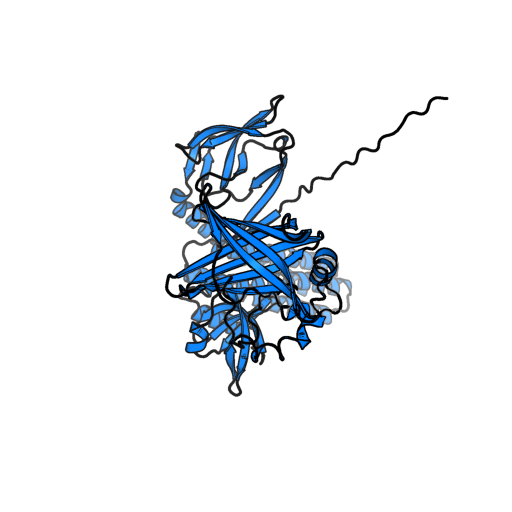 1 111 ? 5.628 36.179 5.218 1.00 42.38 111 ILE A C 1
ATOM 867 O O . ILE A 1 111 ? 4.610 35.634 5.659 1.00 42.38 111 ILE A O 1
ATOM 871 N N . PHE A 1 112 ? 6.540 35.527 4.497 1.00 40.78 112 PHE A N 1
ATOM 872 C CA . PHE A 1 112 ? 6.564 34.078 4.327 1.00 40.78 112 PHE A CA 1
ATOM 873 C C . PHE A 1 112 ? 7.348 33.439 5.469 1.00 40.78 112 PHE A C 1
ATOM 875 O O . PHE A 1 112 ? 8.520 33.752 5.692 1.00 40.78 112 PHE A O 1
ATOM 882 N N . VAL A 1 113 ? 6.707 32.522 6.192 1.00 45.28 113 VAL A N 1
ATOM 883 C CA . VAL A 1 113 ? 7.358 31.776 7.271 1.00 45.28 113 VAL A CA 1
ATOM 884 C C . VAL A 1 113 ? 7.813 30.426 6.725 1.00 45.28 113 VAL A C 1
ATOM 886 O O . VAL A 1 113 ? 6.987 29.542 6.506 1.00 45.28 113 VAL A O 1
ATOM 889 N N . HIS A 1 114 ? 9.123 30.256 6.518 1.00 41.97 114 HIS A N 1
ATOM 890 C CA . HIS A 1 114 ? 9.723 28.945 6.247 1.00 41.97 114 HIS A CA 1
ATOM 891 C C . HIS A 1 114 ? 9.565 28.026 7.469 1.00 41.97 114 HIS A C 1
ATOM 893 O O . HIS A 1 114 ? 9.996 28.365 8.576 1.00 41.97 114 HIS A O 1
ATOM 899 N N . LEU A 1 115 ? 9.002 26.831 7.260 1.00 46.06 115 LEU A N 1
ATOM 900 C CA . LEU A 1 115 ? 8.799 25.810 8.295 1.00 46.06 115 LEU A CA 1
ATOM 901 C C . LEU A 1 115 ? 10.105 25.264 8.901 1.00 46.06 115 LEU A C 1
ATOM 903 O O . LEU A 1 115 ? 10.046 24.605 9.936 1.00 46.06 115 LEU A O 1
ATOM 907 N N . ASP A 1 116 ? 11.276 25.596 8.353 1.00 42.09 116 ASP A N 1
ATOM 908 C CA . ASP A 1 116 ? 12.571 25.222 8.943 1.00 42.09 116 ASP A CA 1
ATOM 909 C C . ASP A 1 116 ? 12.827 25.881 10.313 1.00 42.09 116 ASP A C 1
ATOM 911 O O . ASP A 1 116 ? 13.591 25.347 11.112 1.00 42.09 116 ASP A O 1
ATOM 915 N N . LYS A 1 117 ? 12.138 26.985 10.650 1.00 41.31 117 LYS A N 1
ATOM 916 C CA . LYS A 1 117 ? 12.138 27.555 12.015 1.00 41.31 117 LYS A CA 1
ATOM 917 C C . LYS A 1 117 ? 11.110 26.921 12.967 1.00 41.31 117 LYS A C 1
ATOM 919 O O . LYS A 1 117 ? 11.079 27.294 14.133 1.00 41.31 117 LYS A O 1
ATOM 924 N N . ARG A 1 118 ? 10.291 25.967 12.502 1.00 48.59 118 ARG A N 1
ATOM 925 C CA . ARG A 1 118 ? 9.262 25.270 13.296 1.00 48.59 118 ARG A CA 1
ATOM 926 C C . ARG A 1 118 ? 9.628 23.830 13.659 1.00 48.59 118 ARG A C 1
ATOM 928 O O . ARG A 1 118 ? 8.748 23.114 14.109 1.00 48.59 118 ARG A O 1
ATOM 935 N N . SER A 1 119 ? 10.862 23.355 13.495 1.00 52.50 119 SER A N 1
ATOM 936 C CA . SER A 1 119 ? 11.189 22.004 13.992 1.00 52.50 119 SER A CA 1
ATOM 937 C C . SER A 1 119 ? 10.898 21.880 15.495 1.00 52.50 119 SER A C 1
ATOM 939 O O . SER A 1 119 ? 10.263 20.915 15.903 1.00 52.50 119 SER A O 1
ATOM 941 N N . GLU A 1 120 ? 11.234 22.905 16.283 1.00 55.25 120 GLU A N 1
ATOM 942 C CA . GLU A 1 120 ? 10.931 22.969 17.720 1.00 55.25 120 GLU A CA 1
ATOM 943 C C . GLU A 1 120 ? 9.429 23.156 17.998 1.00 55.25 120 GLU A C 1
ATOM 945 O O . GLU A 1 120 ? 8.874 22.455 18.839 1.00 55.25 120 GLU A O 1
ATOM 950 N N . ASP A 1 121 ? 8.732 24.020 17.249 1.00 61.06 121 ASP A N 1
ATOM 951 C CA . ASP A 1 121 ? 7.281 24.222 17.404 1.00 61.06 121 ASP A CA 1
ATOM 952 C C . ASP A 1 121 ? 6.462 22.997 16.972 1.00 61.06 121 ASP A C 1
ATOM 954 O O . ASP A 1 121 ? 5.447 22.680 17.590 1.00 61.06 121 ASP A O 1
ATOM 958 N N . MET A 1 122 ? 6.884 22.291 15.919 1.00 59.56 122 MET A N 1
ATOM 959 C CA . MET A 1 122 ? 6.268 21.042 15.474 1.00 59.56 122 MET A CA 1
ATOM 960 C C . MET A 1 122 ? 6.573 19.914 16.450 1.00 59.56 122 MET A C 1
ATOM 962 O O . MET A 1 122 ? 5.652 19.181 16.786 1.00 59.56 122 MET A O 1
ATOM 966 N N . GLU A 1 123 ? 7.803 19.794 16.960 1.00 65.88 123 GLU A N 1
ATOM 967 C CA . GLU A 1 123 ? 8.113 18.838 18.031 1.00 65.88 123 GLU A CA 1
ATOM 968 C C . GLU A 1 123 ? 7.279 19.139 19.286 1.00 65.88 123 GLU A C 1
ATOM 970 O O . GLU A 1 123 ? 6.730 18.218 19.891 1.00 65.88 123 GLU A O 1
ATOM 975 N N . HIS A 1 124 ? 7.091 20.414 19.644 1.00 73.25 124 HIS A N 1
ATOM 976 C CA . HIS A 1 124 ? 6.263 20.802 20.784 1.00 73.25 124 HIS A CA 1
ATOM 977 C C . HIS A 1 124 ? 4.772 20.519 20.543 1.00 73.25 124 HIS A C 1
ATOM 979 O O . HIS A 1 124 ? 4.090 19.990 21.421 1.00 73.25 124 HIS A O 1
ATOM 985 N N . GLN A 1 125 ? 4.262 20.782 19.335 1.00 74.56 125 GLN A N 1
ATOM 986 C CA . GLN A 1 125 ? 2.902 20.411 18.932 1.00 74.56 125 GLN A CA 1
ATOM 987 C C . GLN A 1 125 ? 2.701 18.892 18.914 1.00 74.56 125 GLN A C 1
ATOM 989 O O . GLN A 1 125 ? 1.664 18.412 19.369 1.00 74.56 125 GLN A O 1
ATOM 994 N N . GLN A 1 126 ? 3.678 18.122 18.435 1.00 75.88 126 GLN A N 1
ATOM 995 C CA . GLN A 1 126 ? 3.647 16.658 18.426 1.00 75.88 126 GLN A CA 1
ATOM 996 C C . GLN A 1 126 ? 3.680 16.094 19.844 1.00 75.88 126 GLN A C 1
ATOM 998 O O . GLN A 1 126 ? 2.896 15.205 20.173 1.00 75.88 126 GLN A O 1
ATOM 1003 N N . GLN A 1 127 ? 4.530 16.645 20.710 1.00 78.88 127 GLN A N 1
ATOM 1004 C CA . GLN A 1 127 ? 4.602 16.256 22.113 1.00 78.88 127 GLN A CA 1
ATOM 1005 C C . GLN A 1 127 ? 3.293 16.566 22.843 1.00 78.88 127 GLN A C 1
ATOM 1007 O O . GLN A 1 127 ? 2.785 15.709 23.563 1.00 78.88 127 GLN A O 1
ATOM 1012 N N . ASN A 1 128 ? 2.694 17.730 22.583 1.00 85.94 128 ASN A N 1
ATOM 1013 C CA . ASN A 1 128 ? 1.385 18.082 23.123 1.00 85.94 128 ASN A CA 1
ATOM 1014 C C . ASN A 1 128 ? 0.285 17.140 22.597 1.00 85.94 128 ASN A C 1
ATOM 1016 O O . ASN A 1 128 ? -0.522 16.639 23.373 1.00 85.94 128 ASN A O 1
ATOM 1020 N N . ARG A 1 129 ? 0.280 16.807 21.297 1.00 87.19 129 ARG A N 1
ATOM 1021 C CA . ARG A 1 129 ? -0.660 15.822 20.725 1.00 87.19 129 ARG A CA 1
ATOM 1022 C C . ARG A 1 129 ? -0.515 14.446 21.367 1.00 87.19 129 ARG A C 1
ATOM 1024 O O . ARG A 1 129 ? -1.530 13.823 21.656 1.00 87.19 129 ARG A O 1
ATOM 1031 N N . MET A 1 130 ? 0.713 13.989 21.610 1.00 88.88 130 MET A N 1
ATOM 1032 C CA . MET A 1 130 ? 0.974 12.714 22.281 1.00 88.88 130 MET A CA 1
ATOM 1033 C C . MET A 1 130 ? 0.459 12.712 23.720 1.00 88.88 130 MET A C 1
ATOM 1035 O O . MET A 1 130 ? -0.156 11.743 24.165 1.00 88.88 130 MET A O 1
ATOM 1039 N N . GLU A 1 131 ? 0.684 13.803 24.448 1.00 90.62 131 GLU A N 1
ATOM 1040 C CA . GLU A 1 131 ? 0.204 13.955 25.818 1.00 90.62 131 GLU A CA 1
ATOM 1041 C C . GLU A 1 131 ? -1.330 13.983 25.868 1.00 90.62 131 GLU A C 1
ATOM 1043 O O . GLU A 1 131 ? -1.935 13.272 26.672 1.00 90.62 131 GLU A O 1
ATOM 1048 N N . ILE A 1 132 ? -1.964 14.739 24.963 1.00 92.00 132 ILE A N 1
ATOM 1049 C CA . ILE A 1 132 ? -3.423 14.782 24.800 1.00 92.00 132 ILE A CA 1
ATOM 1050 C C . ILE A 1 132 ? -3.964 13.394 24.457 1.00 92.00 132 ILE A C 1
ATOM 1052 O O . ILE A 1 132 ? -4.944 12.965 25.058 1.00 92.00 132 ILE A O 1
ATOM 1056 N N . ALA A 1 133 ? -3.332 12.681 23.522 1.00 93.50 133 ALA A N 1
ATOM 1057 C CA . ALA A 1 133 ? -3.738 11.337 23.130 1.00 93.50 133 ALA A CA 1
ATOM 1058 C C . ALA A 1 133 ? -3.637 10.355 24.302 1.00 93.50 133 ALA A C 1
ATOM 1060 O O . ALA A 1 133 ? -4.584 9.623 24.567 1.00 93.50 133 ALA A O 1
ATOM 1061 N N . THR A 1 134 ? -2.532 10.382 25.049 1.00 93.00 134 THR A N 1
ATOM 1062 C CA . THR A 1 134 ? -2.314 9.492 26.199 1.00 93.00 134 THR A CA 1
ATOM 1063 C C . THR A 1 134 ? -3.350 9.740 27.295 1.00 93.00 134 THR A C 1
ATOM 1065 O O . THR A 1 134 ? -4.036 8.810 27.713 1.00 93.00 134 THR A O 1
ATOM 1068 N N . LYS A 1 135 ? -3.552 11.006 27.685 1.00 94.94 135 LYS A N 1
ATOM 1069 C CA . LYS A 1 135 ? -4.595 11.391 28.651 1.00 94.94 135 LYS A CA 1
ATOM 1070 C C . LYS A 1 135 ? -5.996 11.044 28.148 1.00 94.94 135 LYS A C 1
ATOM 1072 O O . LYS A 1 135 ? -6.832 10.581 28.916 1.00 94.94 135 LYS A O 1
ATOM 1077 N N . GLY A 1 136 ? -6.256 11.251 26.859 1.00 94.56 136 GLY A N 1
ATOM 1078 C CA . GLY A 1 136 ? -7.526 10.912 26.224 1.00 94.56 136 GLY A CA 1
ATOM 1079 C C . GLY A 1 136 ? -7.825 9.414 26.273 1.00 94.56 136 GLY A C 1
ATOM 1080 O O . GLY A 1 136 ? -8.948 9.030 26.598 1.00 94.56 136 GLY A O 1
ATOM 1081 N N . VAL A 1 137 ? -6.821 8.563 26.039 1.00 96.00 137 VAL A N 1
ATOM 1082 C CA . VAL A 1 137 ? -6.937 7.105 26.199 1.00 96.00 137 VAL A CA 1
ATOM 1083 C C . VAL A 1 137 ? -7.251 6.737 27.653 1.00 96.00 137 VAL A C 1
ATOM 1085 O O . VAL A 1 137 ? -8.177 5.966 27.890 1.00 96.00 137 VAL A O 1
ATOM 1088 N N . GLU A 1 138 ? -6.542 7.310 28.630 1.00 96.12 138 GLU A N 1
ATOM 1089 C CA . GLU A 1 138 ? -6.789 7.057 30.060 1.00 96.12 138 GLU A CA 1
ATOM 1090 C C . GLU A 1 138 ? -8.214 7.438 30.485 1.00 96.12 138 GLU A C 1
ATOM 1092 O O . GLU A 1 138 ? -8.905 6.646 31.127 1.00 96.12 138 GLU A O 1
ATOM 1097 N N . VAL A 1 139 ? -8.685 8.624 30.087 1.00 96.62 139 VAL A N 1
ATOM 1098 C CA . VAL A 1 139 ? -10.053 9.086 30.374 1.00 96.62 139 VAL A CA 1
ATOM 1099 C C . VAL A 1 139 ? -11.088 8.189 29.698 1.00 96.62 139 VAL A C 1
ATOM 1101 O O . VAL A 1 139 ? -12.076 7.806 30.325 1.00 96.62 139 VAL A O 1
ATOM 1104 N N . SER A 1 140 ? -10.851 7.809 28.439 1.00 96.06 140 SER A N 1
ATOM 1105 C CA . SER A 1 140 ? -11.748 6.908 27.707 1.00 96.06 140 SER A CA 1
ATOM 1106 C C . SER A 1 140 ? -11.867 5.560 28.412 1.00 96.06 140 SER A C 1
ATOM 1108 O O . SER A 1 140 ? -12.965 5.018 28.509 1.00 96.06 140 SER A O 1
ATOM 1110 N N . TRP A 1 141 ? -10.769 5.051 28.978 1.00 97.69 141 TRP A N 1
ATOM 1111 C CA . TRP A 1 141 ? -10.795 3.821 29.761 1.00 97.69 141 TRP A CA 1
ATOM 1112 C C . TRP A 1 141 ? -11.676 3.916 30.997 1.00 97.69 141 TRP A C 1
ATOM 1114 O O . TRP A 1 141 ? -12.546 3.067 31.164 1.00 97.69 141 TRP A O 1
ATOM 1124 N N . VAL A 1 142 ? -11.513 4.965 31.807 1.00 97.56 142 VAL A N 1
ATOM 1125 C CA . VAL A 1 142 ? -12.347 5.182 33.003 1.00 97.56 142 VAL A CA 1
ATOM 1126 C C . VAL A 1 142 ? -13.834 5.211 32.639 1.00 97.56 142 VAL A C 1
ATOM 1128 O O . VAL A 1 142 ? -14.654 4.590 33.321 1.00 97.56 142 VAL A O 1
ATOM 1131 N N . ASN A 1 143 ? -14.181 5.883 31.538 1.00 96.50 143 ASN A N 1
ATOM 1132 C CA . ASN A 1 143 ? -15.557 5.958 31.052 1.00 96.50 143 ASN A CA 1
ATOM 1133 C C . ASN A 1 143 ? -16.082 4.589 30.598 1.00 96.50 143 ASN A C 1
ATOM 1135 O O . ASN A 1 143 ? -17.198 4.216 30.960 1.00 96.50 143 ASN A O 1
ATOM 1139 N N . ILE A 1 144 ? -15.282 3.833 29.837 1.00 97.62 144 ILE A N 1
ATOM 1140 C CA . ILE A 1 144 ? -15.642 2.487 29.377 1.00 97.62 144 ILE A CA 1
ATOM 1141 C C . ILE A 1 144 ? -15.835 1.551 30.567 1.00 97.62 144 ILE A C 1
ATOM 1143 O O . ILE A 1 144 ? -16.853 0.876 30.619 1.00 97.62 144 ILE A O 1
ATOM 1147 N N . ASP A 1 145 ? -14.908 1.507 31.526 1.00 97.88 145 ASP A N 1
ATOM 1148 C CA . ASP A 1 145 ? -15.015 0.591 32.667 1.00 97.88 145 ASP A CA 1
ATOM 1149 C C . ASP A 1 145 ? -16.249 0.890 33.518 1.00 97.88 145 ASP A C 1
ATOM 1151 O O . ASP A 1 145 ? -16.990 -0.028 33.861 1.00 97.88 145 ASP A O 1
ATOM 1155 N N . THR A 1 146 ? -16.501 2.172 33.800 1.00 98.06 146 THR A N 1
ATOM 1156 C CA . THR A 1 146 ? -17.674 2.598 34.574 1.00 98.06 146 THR A CA 1
ATOM 1157 C C . THR A 1 146 ? -18.960 2.186 33.856 1.00 98.06 146 THR A C 1
ATOM 1159 O O . THR A 1 146 ? -19.809 1.511 34.434 1.00 98.06 146 THR A O 1
ATOM 1162 N N . ALA A 1 147 ? -19.079 2.511 32.564 1.00 97.62 147 ALA A N 1
ATOM 1163 C CA . ALA A 1 147 ? -20.255 2.167 31.772 1.00 97.62 147 ALA A CA 1
ATOM 1164 C C . ALA A 1 147 ? -20.429 0.646 31.602 1.00 97.62 147 ALA A C 1
ATOM 1166 O O . ALA A 1 147 ? -21.555 0.153 31.581 1.00 97.62 147 ALA A O 1
ATOM 1167 N N . MET A 1 148 ? -19.329 -0.105 31.510 1.00 98.12 148 MET A N 1
ATOM 1168 C CA . MET A 1 148 ? -19.333 -1.567 31.460 1.00 98.12 148 MET A CA 1
ATOM 1169 C C . MET A 1 148 ? -19.856 -2.174 32.761 1.00 98.12 148 MET A C 1
ATOM 1171 O O . MET A 1 148 ? -20.704 -3.062 32.718 1.00 98.12 148 MET A O 1
ATOM 1175 N N . GLU A 1 149 ? -19.386 -1.704 33.916 1.00 98.06 149 GLU A N 1
ATOM 1176 C CA . GLU A 1 149 ? -19.869 -2.177 35.217 1.00 98.06 149 GLU A CA 1
ATOM 1177 C C . GLU A 1 149 ? -21.366 -1.899 35.396 1.00 98.06 149 GLU A C 1
ATOM 1179 O O . GLU A 1 149 ? -22.112 -2.790 35.806 1.00 98.06 149 GLU A O 1
ATOM 1184 N N . GLU A 1 150 ? -21.828 -0.706 35.021 1.00 98.12 150 GLU A N 1
ATOM 1185 C CA . GLU A 1 150 ? -23.247 -0.340 35.071 1.00 98.12 150 GLU A CA 1
ATOM 1186 C C . GLU A 1 150 ? -24.102 -1.153 34.082 1.00 98.12 150 GLU A C 1
ATOM 1188 O O . GLU A 1 150 ? -25.217 -1.578 34.406 1.00 98.12 150 GLU A O 1
ATOM 1193 N N . LEU A 1 151 ? -23.579 -1.431 32.883 1.00 97.56 151 LEU A N 1
ATOM 1194 C CA . LEU A 1 151 ? -24.243 -2.278 31.892 1.00 97.56 151 LEU A CA 1
ATOM 1195 C C . LEU A 1 151 ? -24.425 -3.706 32.420 1.00 97.56 151 LEU A C 1
ATOM 1197 O O . LEU A 1 151 ? -25.529 -4.245 32.362 1.00 97.56 151 LEU A O 1
ATOM 1201 N N . LEU A 1 152 ? -23.377 -4.293 33.002 1.00 97.38 152 LEU A N 1
ATOM 1202 C CA . LEU A 1 152 ? -23.421 -5.641 33.578 1.00 97.38 152 LEU A CA 1
ATOM 1203 C C . LEU A 1 152 ? -24.347 -5.740 34.805 1.00 97.38 152 LEU A C 1
ATOM 1205 O O . LEU A 1 152 ? -24.846 -6.821 35.114 1.00 97.38 152 LEU A O 1
ATOM 1209 N N . GLN A 1 153 ? -24.596 -4.626 35.500 1.00 97.62 153 GLN A N 1
ATOM 1210 C CA . GLN A 1 153 ? -25.507 -4.540 36.652 1.00 97.62 153 GLN A CA 1
ATOM 1211 C C . GLN A 1 153 ? -26.935 -4.110 36.284 1.00 97.62 153 GLN A C 1
ATOM 1213 O O . GLN A 1 153 ? -27.807 -4.048 37.158 1.00 97.62 153 GLN A O 1
ATOM 1218 N N . SER A 1 154 ? -27.193 -3.801 35.012 1.00 97.44 154 SER A N 1
ATOM 1219 C CA . SER A 1 154 ? -28.489 -3.300 34.559 1.00 97.44 154 SER A CA 1
ATOM 1220 C C . SER A 1 154 ? -29.605 -4.305 34.841 1.00 97.44 154 SER A C 1
ATOM 1222 O O . SER A 1 154 ? -29.499 -5.486 34.520 1.00 97.44 154 SER A O 1
ATOM 1224 N N . GLN A 1 155 ? -30.710 -3.828 35.418 1.00 97.06 155 GLN A N 1
ATOM 1225 C CA . GLN A 1 155 ? -31.843 -4.683 35.805 1.00 97.06 155 GLN A CA 1
ATOM 1226 C C . GLN A 1 155 ? -32.971 -4.688 34.770 1.00 97.06 155 GLN A C 1
ATOM 1228 O O . GLN A 1 155 ? -33.926 -5.454 34.887 1.00 97.06 155 GLN A O 1
ATOM 1233 N N . ASN A 1 156 ? -32.906 -3.792 33.784 1.00 97.38 156 ASN A N 1
ATOM 1234 C CA . ASN A 1 156 ? -33.897 -3.676 32.726 1.00 97.38 156 ASN A CA 1
ATOM 1235 C C . ASN A 1 156 ? -33.275 -3.154 31.425 1.00 97.38 156 ASN A C 1
ATOM 1237 O O . ASN A 1 156 ? -32.187 -2.575 31.412 1.00 97.38 156 ASN A O 1
ATOM 1241 N N . ALA A 1 157 ? -34.019 -3.318 30.332 1.00 97.12 157 ALA A N 1
ATOM 1242 C CA . ALA A 1 157 ? -33.586 -2.953 28.988 1.00 97.12 157 ALA A CA 1
ATOM 1243 C C . ALA A 1 157 ? -33.280 -1.457 28.793 1.00 97.12 157 ALA A C 1
ATOM 1245 O O . ALA A 1 157 ? -32.398 -1.121 28.011 1.00 97.12 157 ALA A O 1
ATOM 1246 N N . ILE A 1 158 ? -33.981 -0.551 29.487 1.00 97.00 158 ILE A N 1
ATOM 1247 C CA . ILE A 1 158 ? -33.785 0.902 29.326 1.00 97.00 158 ILE A CA 1
ATOM 1248 C C . ILE A 1 158 ? -32.444 1.331 29.933 1.00 97.00 158 ILE A C 1
ATOM 1250 O O . ILE A 1 158 ? -31.703 2.105 29.322 1.00 97.00 158 ILE A O 1
ATOM 1254 N N . GLN A 1 159 ? -32.119 0.810 31.120 1.00 97.69 159 GLN A N 1
ATOM 1255 C CA . GLN A 1 159 ? -30.805 1.002 31.737 1.00 97.69 159 GLN A CA 1
ATOM 1256 C C . GLN A 1 159 ? -29.710 0.414 30.848 1.00 97.69 159 GLN A C 1
ATOM 1258 O O . GLN A 1 159 ? -28.783 1.133 30.482 1.00 97.69 159 GLN A O 1
ATOM 1263 N N . ALA A 1 160 ? -29.873 -0.841 30.415 1.00 97.31 160 ALA A N 1
ATOM 1264 C CA . ALA A 1 160 ? -28.894 -1.510 29.562 1.00 97.31 160 ALA A CA 1
ATOM 1265 C C . ALA A 1 160 ? -28.619 -0.726 28.265 1.00 97.31 160 ALA A C 1
ATOM 1267 O O . ALA A 1 160 ? -27.465 -0.513 27.914 1.00 97.31 160 ALA A O 1
ATOM 1268 N N . ASP A 1 161 ? -29.651 -0.222 27.581 1.00 96.25 161 ASP A N 1
ATOM 1269 C CA . ASP A 1 161 ? -29.484 0.608 26.377 1.00 96.25 161 ASP A CA 1
ATOM 1270 C C . ASP A 1 161 ? -28.724 1.917 26.663 1.00 96.25 161 ASP A C 1
ATOM 1272 O O . ASP A 1 161 ? -27.857 2.323 25.888 1.00 96.25 161 ASP A O 1
ATOM 1276 N N . THR A 1 162 ? -29.003 2.562 27.799 1.00 97.62 162 THR A N 1
ATOM 1277 C CA . THR A 1 162 ? -28.315 3.797 28.207 1.00 97.62 162 THR A CA 1
ATOM 1278 C C . THR A 1 162 ? -26.829 3.546 28.469 1.00 97.62 162 THR A C 1
ATOM 1280 O O . THR A 1 162 ? -25.981 4.257 27.926 1.00 97.62 162 THR A O 1
ATOM 1283 N N . HIS A 1 163 ? -26.499 2.510 29.244 1.00 98.06 163 HIS A N 1
ATOM 1284 C CA . HIS A 1 163 ? -25.109 2.178 29.562 1.00 98.06 163 HIS A CA 1
ATOM 1285 C C . HIS A 1 163 ? -24.359 1.625 28.340 1.00 98.06 163 HIS A C 1
ATOM 1287 O O . HIS A 1 163 ? -23.203 1.978 28.126 1.00 98.06 163 HIS A O 1
ATOM 1293 N N . ALA A 1 164 ? -25.019 0.871 27.453 1.00 95.88 164 ALA A N 1
ATOM 1294 C CA . ALA A 1 164 ? -24.421 0.421 26.195 1.00 95.88 164 ALA A CA 1
ATOM 1295 C C . ALA A 1 164 ? -24.033 1.586 25.269 1.00 95.88 164 ALA A C 1
ATOM 1297 O O . ALA A 1 164 ? -22.962 1.564 24.661 1.00 95.88 164 ALA A O 1
ATOM 1298 N N . LYS A 1 165 ? -24.855 2.642 25.197 1.00 94.06 165 LYS A N 1
ATOM 1299 C CA . LYS A 1 165 ? -24.504 3.882 24.480 1.00 94.06 165 LYS A CA 1
ATOM 1300 C C . LYS A 1 165 ? -23.321 4.608 25.118 1.00 94.06 165 LYS A C 1
ATOM 1302 O O . LYS A 1 165 ? -22.495 5.160 24.396 1.00 94.06 165 LYS A O 1
ATOM 1307 N N . ALA A 1 166 ? -23.204 4.583 26.445 1.00 94.50 166 ALA A N 1
ATOM 1308 C CA . ALA A 1 166 ? -22.045 5.143 27.136 1.00 94.50 166 ALA A CA 1
ATOM 1309 C C . ALA A 1 166 ? -20.757 4.348 26.840 1.00 94.50 166 ALA A C 1
ATOM 1311 O O . ALA A 1 166 ? -19.738 4.962 26.519 1.00 94.50 166 ALA A O 1
ATOM 1312 N N . VAL A 1 167 ? -20.814 3.005 26.832 1.00 94.81 167 VAL A N 1
ATOM 1313 C CA . VAL A 1 167 ? -19.691 2.150 26.390 1.00 94.81 167 VAL A CA 1
ATOM 1314 C C . VAL A 1 167 ? -19.297 2.485 24.952 1.00 94.81 167 VAL A C 1
ATOM 1316 O O . VAL A 1 167 ? -18.119 2.686 24.664 1.00 94.81 167 VAL A O 1
ATOM 1319 N N . GLN A 1 168 ? -20.278 2.605 24.053 1.00 95.12 168 GLN A N 1
ATOM 1320 C CA . GLN A 1 168 ? -20.034 2.938 22.652 1.00 95.12 168 GLN A CA 1
ATOM 1321 C C . GLN A 1 168 ? -19.389 4.321 22.483 1.00 95.12 168 GLN A C 1
ATOM 1323 O O . GLN A 1 168 ? -18.422 4.439 21.733 1.00 95.12 168 GLN A O 1
ATOM 1328 N N . SER A 1 169 ? -19.860 5.345 23.201 1.00 92.50 169 SER A N 1
ATOM 1329 C CA . SER A 1 169 ? -19.235 6.675 23.195 1.00 92.50 169 SER A CA 1
ATOM 1330 C C . SER A 1 169 ? -17.780 6.613 23.668 1.00 92.50 169 SER A C 1
ATOM 1332 O O . SER A 1 169 ? -16.896 7.123 22.985 1.00 92.50 169 SER A O 1
ATOM 1334 N N . GLY A 1 170 ? -17.513 5.928 24.787 1.00 89.81 170 GLY A N 1
ATOM 1335 C CA . GLY A 1 170 ? -16.154 5.765 25.306 1.00 89.81 170 GLY A CA 1
ATOM 1336 C C . GLY A 1 170 ? -15.231 5.009 24.343 1.00 89.81 170 GLY A C 1
ATOM 1337 O O . GLY A 1 170 ? -14.078 5.394 24.169 1.00 89.81 170 GLY A O 1
ATOM 1338 N N . ALA A 1 171 ? -15.732 3.976 23.659 1.00 87.00 171 ALA A N 1
ATOM 1339 C CA . ALA A 1 171 ? -14.973 3.227 22.654 1.00 87.00 171 ALA A CA 1
ATOM 1340 C C . ALA A 1 171 ? -14.654 4.063 21.397 1.00 87.00 171 ALA A C 1
ATOM 1342 O O . ALA A 1 171 ? -13.576 3.919 20.807 1.00 87.00 171 ALA A O 1
ATOM 1343 N N . VAL A 1 172 ? -15.563 4.958 20.992 1.00 85.31 172 VAL A N 1
ATOM 1344 C CA . VAL A 1 172 ? -15.327 5.916 19.899 1.00 85.31 172 VAL A CA 1
ATOM 1345 C C . VAL A 1 172 ? -14.252 6.927 20.292 1.00 85.31 172 VAL A C 1
ATOM 1347 O O . VAL A 1 172 ? -13.312 7.136 19.524 1.00 85.31 172 VAL A O 1
ATOM 1350 N N . ASP A 1 173 ? -14.341 7.505 21.490 1.00 86.50 173 ASP A N 1
ATOM 1351 C CA . ASP A 1 173 ? -13.334 8.443 21.995 1.00 86.50 173 ASP A CA 1
ATOM 1352 C C . ASP A 1 173 ? -11.959 7.774 22.102 1.00 86.50 173 ASP A C 1
ATOM 1354 O O . ASP A 1 173 ? -10.973 8.302 21.581 1.00 86.50 173 ASP A O 1
ATOM 1358 N N . LEU A 1 174 ? -11.907 6.557 22.655 1.00 92.88 174 LEU A N 1
ATOM 1359 C CA . LEU A 1 174 ? -10.699 5.735 22.704 1.00 92.88 174 LEU A CA 1
ATOM 1360 C C . LEU A 1 174 ? -10.083 5.569 21.308 1.00 92.88 174 LEU A C 1
ATOM 1362 O O . LEU A 1 174 ? -8.888 5.799 21.128 1.00 92.88 174 LEU A O 1
ATOM 1366 N N . SER A 1 175 ? -10.897 5.211 20.313 1.00 87.00 175 SER A N 1
ATOM 1367 C CA . SER A 1 175 ? -10.444 5.032 18.929 1.00 87.00 175 SER A CA 1
ATOM 1368 C C . SER A 1 175 ? -9.872 6.327 18.344 1.00 87.00 175 SER A C 1
ATOM 1370 O O . SER A 1 175 ? -8.815 6.304 17.713 1.00 87.00 175 SER A O 1
ATOM 1372 N N . ASN A 1 176 ? -10.524 7.466 18.589 1.00 83.62 176 ASN A N 1
ATOM 1373 C CA . ASN A 1 176 ? -10.066 8.773 18.116 1.00 83.62 176 ASN A CA 1
ATOM 1374 C C . ASN A 1 176 ? -8.718 9.165 18.734 1.00 83.62 176 ASN A C 1
ATOM 1376 O O . ASN A 1 176 ? -7.822 9.620 18.021 1.00 83.62 176 ASN A O 1
ATOM 1380 N N . TYR A 1 177 ? -8.542 8.954 20.041 1.00 92.12 177 TYR A N 1
ATOM 1381 C CA . TYR A 1 177 ? -7.276 9.244 20.714 1.00 92.12 177 TYR A CA 1
ATOM 1382 C C . TYR A 1 177 ? -6.160 8.276 20.311 1.00 92.12 177 TYR A C 1
ATOM 1384 O O . TYR A 1 177 ? -5.012 8.701 20.167 1.00 92.12 177 TYR A O 1
ATOM 1392 N N . ILE A 1 178 ? -6.490 7.010 20.038 1.00 90.44 178 ILE A N 1
ATOM 1393 C CA . ILE A 1 178 ? -5.557 6.040 19.453 1.00 90.44 178 ILE A CA 1
ATOM 1394 C C . ILE A 1 178 ? -5.054 6.515 18.081 1.00 90.44 178 ILE A C 1
ATOM 1396 O O . ILE A 1 178 ? -3.858 6.466 17.800 1.00 90.44 178 ILE A O 1
ATOM 1400 N N . VAL A 1 179 ? -5.943 7.005 17.218 1.00 84.06 179 VAL A N 1
ATOM 1401 C CA . VAL A 1 179 ? -5.536 7.541 15.911 1.00 84.06 179 VAL A CA 1
ATOM 1402 C C . VAL A 1 179 ? -4.685 8.800 16.087 1.00 84.06 179 VAL A C 1
ATOM 1404 O O . VAL A 1 179 ? -3.619 8.904 15.484 1.00 84.06 179 VAL A O 1
ATOM 1407 N N . LEU A 1 180 ? -5.097 9.718 16.968 1.00 84.88 180 LEU A N 1
ATOM 1408 C CA . LEU A 1 180 ? -4.369 10.960 17.231 1.00 84.88 180 LEU A CA 1
ATOM 1409 C C . LEU A 1 180 ? -2.925 10.709 17.681 1.00 84.88 180 LEU A C 1
ATOM 1411 O O . LEU A 1 180 ? -2.012 11.372 17.183 1.00 84.88 180 LEU A O 1
ATOM 1415 N N . GLY A 1 181 ? -2.723 9.783 18.622 1.00 88.25 181 GLY A N 1
ATOM 1416 C CA . GLY A 1 181 ? -1.391 9.457 19.122 1.00 88.25 181 GLY A CA 1
ATOM 1417 C C . GLY A 1 181 ? -0.565 8.664 18.113 1.00 88.25 181 GLY A C 1
ATOM 1418 O O . GLY A 1 181 ? 0.625 8.933 17.977 1.00 88.25 181 GLY A O 1
ATOM 1419 N N . ALA A 1 182 ? -1.181 7.773 17.327 1.00 84.88 182 ALA A N 1
ATOM 1420 C CA . ALA A 1 182 ? -0.487 7.073 16.245 1.00 84.88 182 ALA A CA 1
ATOM 1421 C C . ALA A 1 182 ? 0.028 8.049 15.176 1.00 84.88 182 ALA A C 1
ATOM 1423 O O . ALA A 1 182 ? 1.182 7.950 14.764 1.00 84.88 182 ALA A O 1
ATOM 1424 N N . ASP A 1 183 ? -0.781 9.036 14.786 1.00 82.38 183 ASP A N 1
ATOM 1425 C CA . ASP A 1 183 ? -0.345 10.088 13.867 1.00 82.38 183 ASP A CA 1
ATOM 1426 C C . ASP A 1 183 ? 0.748 10.971 14.499 1.00 82.38 183 ASP A C 1
ATOM 1428 O O . ASP A 1 183 ? 1.697 11.349 13.817 1.00 82.38 183 ASP A O 1
ATOM 1432 N N . ALA A 1 184 ? 0.687 11.243 15.809 1.00 84.94 184 ALA A N 1
ATOM 1433 C CA . ALA A 1 184 ? 1.747 11.970 16.511 1.00 84.94 184 ALA A CA 1
ATOM 1434 C C . ALA A 1 184 ? 3.079 11.192 16.555 1.00 84.94 184 ALA A C 1
ATOM 1436 O O . ALA A 1 184 ? 4.133 11.801 16.376 1.00 84.94 184 ALA A O 1
ATOM 1437 N N . VAL A 1 185 ? 3.049 9.862 16.752 1.00 83.81 185 VAL A N 1
ATOM 1438 C CA . VAL A 1 185 ? 4.242 8.997 16.633 1.00 83.81 185 VAL A CA 1
ATOM 1439 C C . VAL A 1 185 ? 4.770 9.047 15.201 1.00 83.81 185 VAL A C 1
ATOM 1441 O O . VAL A 1 185 ? 5.956 9.284 14.989 1.00 83.81 185 VAL A O 1
ATOM 1444 N N . ALA A 1 186 ? 3.887 8.848 14.220 1.00 77.75 186 ALA A N 1
ATOM 1445 C CA . ALA A 1 186 ? 4.244 8.748 12.811 1.00 77.75 186 ALA A CA 1
ATOM 1446 C C . ALA A 1 186 ? 4.866 10.036 12.250 1.00 77.75 186 ALA A C 1
ATOM 1448 O O . ALA A 1 186 ? 5.757 9.985 11.404 1.00 77.75 186 ALA A O 1
ATOM 1449 N N . GLU A 1 187 ? 4.391 11.193 12.706 1.00 76.12 187 GLU A N 1
ATOM 1450 C CA . GLU A 1 187 ? 4.894 12.501 12.286 1.00 76.12 187 GLU A CA 1
ATOM 1451 C C . GLU A 1 187 ? 6.180 12.918 13.021 1.00 76.12 187 GLU A C 1
ATOM 1453 O O . GLU A 1 187 ? 6.823 13.888 12.608 1.00 76.12 187 GLU A O 1
ATOM 1458 N N . SER A 1 188 ? 6.574 12.209 14.086 1.00 74.06 188 SER A N 1
ATOM 1459 C CA . SER A 1 188 ? 7.773 12.529 14.864 1.00 74.06 188 SER A CA 1
ATOM 1460 C C . SER A 1 188 ? 9.030 12.423 14.000 1.00 74.06 188 SER A C 1
ATOM 1462 O O . SER A 1 188 ? 9.422 11.342 13.561 1.00 74.06 188 SER A O 1
ATOM 1464 N N . LEU A 1 189 ? 9.701 13.560 13.779 1.00 57.12 189 LEU A N 1
ATOM 1465 C CA . LEU A 1 189 ? 10.938 13.643 12.985 1.00 57.12 189 LEU A CA 1
ATOM 1466 C C . LEU A 1 189 ? 12.108 12.900 13.640 1.00 57.12 189 LEU A C 1
ATOM 1468 O O . LEU A 1 189 ? 13.051 12.488 12.963 1.00 57.12 189 LEU A O 1
ATOM 1472 N N . ARG A 1 190 ? 12.049 12.733 14.963 1.00 66.31 190 ARG A N 1
ATOM 1473 C CA . ARG A 1 190 ? 12.984 11.918 15.728 1.00 66.31 190 ARG A CA 1
ATOM 1474 C C . ARG A 1 190 ? 12.335 10.582 16.041 1.00 66.31 190 ARG A C 1
ATOM 1476 O O . ARG A 1 190 ? 11.234 10.525 16.590 1.00 66.31 190 ARG A O 1
ATOM 1483 N N . ILE A 1 191 ? 13.060 9.512 15.730 1.00 62.09 191 ILE A N 1
ATOM 1484 C CA . ILE A 1 191 ? 12.794 8.177 16.262 1.00 62.09 191 ILE A CA 1
ATOM 1485 C C . ILE A 1 191 ? 13.107 8.244 17.760 1.00 62.09 191 ILE A C 1
ATOM 1487 O O . ILE A 1 191 ? 14.229 7.994 18.192 1.00 62.09 191 ILE A O 1
ATOM 1491 N N . ASP A 1 192 ? 12.126 8.676 18.543 1.00 74.38 192 ASP A N 1
ATOM 1492 C CA . ASP A 1 192 ? 12.160 8.597 19.994 1.00 74.38 192 ASP A CA 1
ATOM 1493 C C . ASP A 1 192 ? 11.656 7.203 20.371 1.00 74.38 192 ASP A C 1
ATOM 1495 O O . ASP A 1 192 ? 10.450 6.936 20.388 1.00 74.38 192 ASP A O 1
ATOM 1499 N N . ALA A 1 193 ? 12.607 6.286 20.563 1.00 71.38 193 ALA A N 1
ATOM 1500 C CA . ALA A 1 193 ? 12.317 4.893 20.871 1.00 71.38 193 ALA A CA 1
ATOM 1501 C C . ALA A 1 193 ? 11.440 4.775 22.127 1.00 71.38 193 ALA A C 1
ATOM 1503 O O . ALA A 1 193 ? 10.516 3.967 22.143 1.00 71.38 193 ALA A O 1
ATOM 1504 N N . ASP A 1 194 ? 11.654 5.627 23.132 1.00 81.00 194 ASP A N 1
ATOM 1505 C CA . ASP A 1 194 ? 10.891 5.592 24.378 1.00 81.00 194 ASP A CA 1
ATOM 1506 C C . ASP A 1 194 ? 9.426 5.962 24.134 1.00 81.00 194 ASP A C 1
ATOM 1508 O O . ASP A 1 194 ? 8.527 5.234 24.557 1.00 81.00 194 ASP A O 1
ATOM 1512 N N . LYS A 1 195 ? 9.163 7.039 23.380 1.00 80.44 195 LYS A N 1
ATOM 1513 C CA . LYS A 1 195 ? 7.787 7.418 23.004 1.00 80.44 195 LYS A CA 1
ATOM 1514 C C . LYS A 1 195 ? 7.111 6.351 22.155 1.00 80.44 195 LYS A C 1
ATOM 1516 O O . LYS A 1 195 ? 5.935 6.061 22.369 1.00 80.44 195 LYS A O 1
ATOM 1521 N N . PHE A 1 196 ? 7.845 5.755 21.219 1.00 81.62 196 PHE A N 1
ATOM 1522 C CA . PHE A 1 196 ? 7.351 4.642 20.416 1.00 81.62 196 PHE A CA 1
ATOM 1523 C C . PHE A 1 196 ? 6.947 3.453 21.298 1.00 81.62 196 PHE A C 1
ATOM 1525 O O . PHE A 1 196 ? 5.830 2.953 21.174 1.00 81.62 196 PHE A O 1
ATOM 1532 N N . PHE A 1 197 ? 7.813 3.026 22.222 1.00 82.12 197 PHE A N 1
ATOM 1533 C CA . PHE A 1 197 ? 7.530 1.901 23.115 1.00 82.12 197 PHE A CA 1
ATOM 1534 C C . PHE A 1 197 ? 6.381 2.207 24.075 1.00 82.12 197 PHE A C 1
ATOM 1536 O O . PHE A 1 197 ? 5.510 1.358 24.268 1.00 82.12 197 PHE A O 1
ATOM 1543 N N . MET A 1 198 ? 6.333 3.419 24.633 1.00 87.31 198 MET A N 1
ATOM 1544 C CA . MET A 1 198 ? 5.211 3.864 25.460 1.00 87.31 198 MET A CA 1
ATOM 1545 C C . MET A 1 198 ? 3.898 3.812 24.683 1.00 87.31 198 MET A C 1
ATOM 1547 O O . MET A 1 198 ? 2.927 3.231 25.162 1.00 87.31 198 MET A O 1
ATOM 1551 N N . TRP A 1 199 ? 3.869 4.366 23.471 1.00 90.88 199 TRP A N 1
ATOM 1552 C CA . TRP A 1 199 ? 2.656 4.382 22.664 1.00 90.88 199 TRP A CA 1
ATOM 1553 C C . TRP A 1 199 ? 2.231 2.977 22.228 1.00 90.88 199 TRP A C 1
ATOM 1555 O O . TRP A 1 199 ? 1.060 2.621 22.342 1.00 90.88 199 TRP A O 1
ATOM 1565 N N . ASN A 1 200 ? 3.170 2.129 21.809 1.00 85.56 200 ASN A N 1
ATOM 1566 C CA . ASN A 1 200 ? 2.867 0.737 21.473 1.00 85.56 200 ASN A CA 1
ATOM 1567 C C . ASN A 1 200 ? 2.345 -0.055 22.669 1.00 85.56 200 ASN A C 1
ATOM 1569 O O . ASN A 1 200 ? 1.440 -0.877 22.508 1.00 85.56 200 ASN A O 1
ATOM 1573 N N . ARG A 1 201 ? 2.854 0.206 23.875 1.00 88.31 201 ARG A N 1
ATOM 1574 C CA . ARG A 1 201 ? 2.279 -0.352 25.098 1.00 88.31 201 ARG A CA 1
ATOM 1575 C C . ARG A 1 201 ? 0.839 0.122 25.293 1.00 88.31 201 ARG A C 1
ATOM 1577 O O . ARG A 1 201 ? -0.029 -0.712 25.517 1.00 88.31 201 ARG A O 1
ATOM 1584 N N . THR A 1 202 ? 0.552 1.407 25.097 1.00 92.12 202 THR A N 1
ATOM 1585 C CA . THR A 1 202 ? -0.822 1.934 25.150 1.00 92.12 202 THR A CA 1
ATOM 1586 C C . THR A 1 202 ? -1.747 1.244 24.143 1.00 92.12 202 THR A C 1
ATOM 1588 O O . THR A 1 202 ? -2.866 0.870 24.498 1.00 92.12 202 THR A O 1
ATOM 1591 N N . LEU A 1 203 ? -1.291 1.008 22.906 1.00 90.62 203 LEU A N 1
ATOM 1592 C CA . LEU A 1 203 ? -2.051 0.260 21.895 1.00 90.62 203 LEU A CA 1
ATOM 1593 C C . LEU A 1 203 ? -2.273 -1.204 22.310 1.00 90.62 203 LEU A C 1
ATOM 1595 O O . LEU A 1 203 ? -3.361 -1.742 22.108 1.00 90.62 203 LEU A O 1
ATOM 1599 N N . THR A 1 204 ? -1.261 -1.833 22.915 1.00 87.25 204 THR A N 1
ATOM 1600 C CA . THR A 1 204 ? -1.309 -3.207 23.445 1.00 87.25 204 THR A CA 1
ATOM 1601 C C . THR A 1 204 ? -2.356 -3.349 24.532 1.00 87.25 204 THR A C 1
ATOM 1603 O O . THR A 1 204 ? -3.269 -4.167 24.423 1.00 87.25 204 THR A O 1
ATOM 1606 N N . ASP A 1 205 ? -2.218 -2.528 25.568 1.00 92.25 205 ASP A N 1
ATOM 1607 C CA . ASP A 1 205 ? -3.091 -2.529 26.729 1.00 92.25 205 ASP A CA 1
ATOM 1608 C C . ASP A 1 205 ? -4.518 -2.220 26.277 1.00 92.25 205 ASP A C 1
ATOM 1610 O O . ASP A 1 205 ? -5.464 -2.877 26.714 1.00 92.25 205 ASP A O 1
ATOM 1614 N N . SER A 1 206 ? -4.668 -1.312 25.305 1.00 93.81 206 SER A N 1
ATOM 1615 C CA . SER A 1 206 ? -5.978 -0.964 24.777 1.00 93.81 206 SER A CA 1
ATOM 1616 C C . SER A 1 206 ? -6.645 -2.105 24.008 1.00 93.81 206 SER A C 1
ATOM 1618 O O . SER A 1 206 ? -7.820 -2.388 24.244 1.00 93.81 206 SER A O 1
ATOM 1620 N N . ALA A 1 207 ? -5.911 -2.793 23.128 1.00 92.19 207 ALA A N 1
ATOM 1621 C CA . ALA A 1 207 ? -6.424 -3.939 22.376 1.00 92.19 207 ALA A CA 1
ATOM 1622 C C . ALA A 1 207 ? -6.779 -5.122 23.294 1.00 92.19 207 ALA A C 1
ATOM 1624 O O . ALA A 1 207 ? -7.828 -5.742 23.141 1.00 92.19 207 ALA A O 1
ATOM 1625 N N . ASN A 1 208 ? -5.930 -5.420 24.281 1.00 91.06 208 ASN A N 1
ATOM 1626 C CA . ASN A 1 208 ? -6.176 -6.509 25.227 1.00 91.06 208 ASN A CA 1
ATOM 1627 C C . ASN A 1 208 ? -7.391 -6.222 26.112 1.00 91.06 208 ASN A C 1
ATOM 1629 O O . ASN A 1 208 ? -8.215 -7.104 26.351 1.00 91.06 208 ASN A O 1
ATOM 1633 N N . ARG A 1 209 ? -7.524 -4.981 26.585 1.00 95.50 209 ARG A N 1
ATOM 1634 C CA . ARG A 1 209 ? -8.611 -4.586 27.478 1.00 95.50 209 ARG A CA 1
ATOM 1635 C C . ARG A 1 209 ? -9.959 -4.500 26.767 1.00 95.50 209 ARG A C 1
ATOM 1637 O O . ARG A 1 209 ? -10.952 -4.966 27.317 1.00 95.50 209 ARG A O 1
ATOM 1644 N N . THR A 1 210 ? -9.996 -3.955 25.548 1.00 95.19 210 THR A N 1
ATOM 1645 C CA . THR A 1 210 ? -11.220 -3.936 24.723 1.00 95.19 210 THR A CA 1
ATOM 1646 C C . THR A 1 210 ? -11.681 -5.354 24.400 1.00 95.19 210 THR A C 1
ATOM 1648 O O . THR A 1 210 ? -12.855 -5.651 24.602 1.00 95.19 210 THR A O 1
ATOM 1651 N N . ARG A 1 211 ? -10.763 -6.253 24.016 1.00 94.19 211 ARG A N 1
ATOM 1652 C CA . ARG A 1 211 ? -11.065 -7.675 23.794 1.00 94.19 211 ARG A CA 1
ATOM 1653 C C . ARG A 1 211 ? -11.628 -8.354 25.045 1.00 94.19 211 ARG A C 1
ATOM 1655 O O . ARG A 1 211 ? -12.681 -8.971 24.972 1.00 94.19 211 ARG A O 1
ATOM 1662 N N . ALA A 1 212 ? -10.984 -8.181 26.200 1.00 95.44 212 ALA A N 1
ATOM 1663 C CA . ALA A 1 212 ? -11.454 -8.774 27.453 1.00 95.44 212 ALA A CA 1
ATOM 1664 C C . ALA A 1 212 ? -12.847 -8.266 27.869 1.00 95.44 212 ALA A C 1
ATOM 1666 O O . ALA A 1 212 ? -13.637 -9.011 28.444 1.00 95.44 212 ALA A O 1
ATOM 1667 N N . HIS A 1 213 ? -13.165 -6.996 27.601 1.00 97.38 213 HIS A N 1
ATOM 1668 C CA . HIS A 1 213 ? -14.509 -6.459 27.834 1.00 97.38 213 HIS A CA 1
ATOM 1669 C C . HIS A 1 213 ? -15.523 -6.960 26.799 1.00 97.38 213 HIS A C 1
ATOM 1671 O O . HIS A 1 213 ? -16.653 -7.256 27.177 1.00 97.38 213 HIS A O 1
ATOM 1677 N N . SER A 1 214 ? -15.124 -7.118 25.534 1.00 96.44 214 SER A N 1
ATOM 1678 C CA . SER A 1 214 ? -15.957 -7.725 24.486 1.00 96.44 214 SER A CA 1
ATOM 1679 C C . SER A 1 214 ? -16.363 -9.160 24.852 1.00 96.44 214 SER A C 1
ATOM 1681 O O . SER A 1 214 ? -17.554 -9.466 24.890 1.00 96.44 214 SER A O 1
ATOM 1683 N N . GLU A 1 215 ? -15.406 -9.992 25.279 1.00 96.56 215 GLU A N 1
ATOM 1684 C CA . GLU A 1 215 ? -15.649 -11.367 25.753 1.00 96.56 215 GLU A CA 1
ATOM 1685 C C . GLU A 1 215 ? -16.610 -11.413 26.957 1.00 96.56 215 GLU A C 1
ATOM 1687 O O . GLU A 1 215 ? -17.468 -12.291 27.054 1.00 96.56 215 GLU A O 1
ATOM 1692 N N . LYS A 1 216 ? -16.517 -10.443 27.879 1.00 97.69 216 LYS A N 1
ATOM 1693 C CA . LYS A 1 216 ? -17.459 -10.334 29.008 1.00 97.69 216 LYS A CA 1
ATOM 1694 C C . LYS A 1 216 ? -18.877 -9.984 28.561 1.00 97.69 216 LYS A C 1
ATOM 1696 O O . LYS A 1 216 ? -19.825 -10.465 29.176 1.00 97.69 216 LYS A O 1
ATOM 1701 N N . LEU A 1 217 ? -19.038 -9.125 27.551 1.00 96.94 217 LEU A N 1
ATOM 1702 C CA . LEU A 1 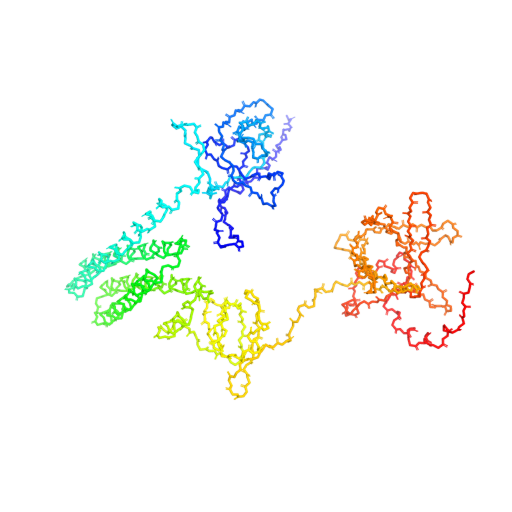217 ? -20.362 -8.768 27.028 1.00 96.94 217 LEU A CA 1
ATOM 1703 C C . LEU A 1 217 ? -21.000 -9.910 26.250 1.00 96.94 217 LEU A C 1
ATOM 1705 O O . LEU A 1 217 ? -22.215 -10.066 26.332 1.00 96.94 217 LEU A O 1
ATOM 1709 N N . GLU A 1 218 ? -20.198 -10.707 25.548 1.00 96.75 218 GLU A N 1
ATOM 1710 C CA . GLU A 1 218 ? -20.653 -11.940 24.907 1.00 96.75 218 GLU A CA 1
ATOM 1711 C C . GLU A 1 218 ? -21.212 -12.915 25.957 1.00 96.75 218 GLU A C 1
ATOM 1713 O O . GLU A 1 218 ? -22.388 -13.272 25.905 1.00 96.75 218 GLU A O 1
ATOM 1718 N N . ASP A 1 219 ? -20.425 -13.232 26.994 1.00 97.25 219 ASP A N 1
ATOM 1719 C CA . ASP A 1 219 ? -20.851 -14.108 28.099 1.00 97.25 219 ASP A CA 1
ATOM 1720 C C . ASP A 1 219 ? -22.076 -13.558 28.858 1.00 97.25 219 ASP A C 1
ATOM 1722 O O . ASP A 1 219 ? -22.965 -14.310 29.267 1.00 97.25 219 ASP A O 1
ATOM 1726 N N . PHE A 1 220 ? -22.157 -12.237 29.035 1.00 96.38 220 PHE A N 1
ATOM 1727 C CA . PHE A 1 220 ? -23.323 -11.574 29.620 1.00 96.38 220 PHE A CA 1
ATOM 1728 C C . PHE A 1 220 ? -24.564 -11.692 28.726 1.00 96.38 220 PHE A C 1
ATOM 1730 O O . PHE A 1 220 ? -25.638 -12.046 29.217 1.00 96.38 220 PHE A O 1
ATOM 1737 N N . GLY A 1 221 ? -24.424 -11.435 27.423 1.00 95.38 221 GLY A N 1
ATOM 1738 C CA . GLY A 1 221 ? -25.497 -11.557 26.440 1.00 95.38 221 GLY A CA 1
ATOM 1739 C C . GLY A 1 221 ? -26.070 -12.973 26.387 1.00 95.38 221 GLY A C 1
ATOM 1740 O O . GLY A 1 221 ? -27.289 -13.144 26.439 1.00 95.38 221 GLY A O 1
ATOM 1741 N N . ASP A 1 222 ? -25.207 -13.987 26.404 1.00 95.88 222 ASP A N 1
ATOM 1742 C CA . ASP A 1 222 ? -25.605 -15.399 26.380 1.00 95.88 222 ASP A CA 1
ATOM 1743 C C . ASP A 1 222 ? -26.398 -15.831 27.625 1.00 95.88 222 ASP A C 1
ATOM 1745 O O . ASP A 1 222 ? -27.234 -16.737 27.562 1.00 95.88 222 ASP A O 1
ATOM 1749 N N . LYS A 1 223 ? -26.173 -15.175 28.771 1.00 96.81 223 LYS A N 1
ATOM 1750 C CA . LYS A 1 223 ? -26.840 -15.492 30.047 1.00 96.81 223 LYS A CA 1
ATOM 1751 C C . LYS A 1 223 ? -28.185 -14.795 30.240 1.00 96.81 223 LYS A C 1
ATOM 1753 O O . LYS A 1 223 ? -28.955 -15.206 31.113 1.00 96.81 223 LYS A O 1
ATOM 1758 N N . ILE A 1 224 ? -28.487 -13.749 29.474 1.00 96.19 224 ILE A N 1
ATOM 1759 C CA . ILE A 1 224 ? -29.711 -12.961 29.648 1.00 96.19 224 ILE A CA 1
ATOM 1760 C C . ILE A 1 224 ? -30.815 -13.459 28.721 1.00 96.19 224 ILE A C 1
ATOM 1762 O O . ILE A 1 224 ? -30.612 -13.600 27.52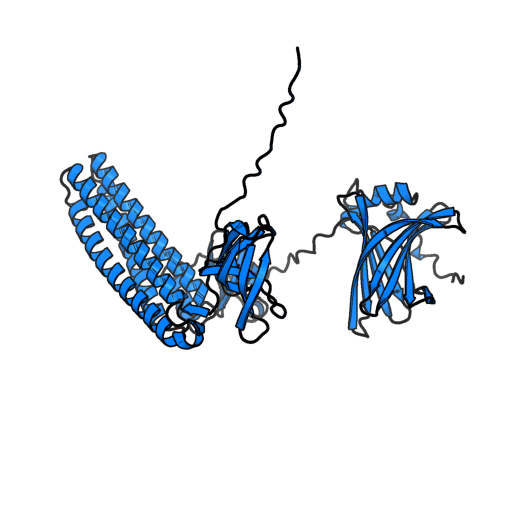6 1.00 96.19 224 ILE A O 1
ATOM 1766 N N . ALA A 1 225 ? -32.021 -13.661 29.258 1.00 96.19 225 ALA A N 1
ATOM 1767 C CA . ALA A 1 225 ? -33.191 -14.041 28.460 1.00 96.19 225 ALA A CA 1
ATOM 1768 C C . ALA A 1 225 ? -33.881 -12.851 27.757 1.00 96.19 225 ALA A C 1
ATOM 1770 O O . ALA A 1 225 ? -34.612 -13.044 26.786 1.00 96.19 225 ALA A O 1
ATOM 1771 N N . ASP A 1 226 ? -33.693 -11.624 28.256 1.00 97.50 226 ASP A N 1
ATOM 1772 C CA . ASP A 1 226 ? -34.287 -10.414 27.682 1.00 97.50 226 ASP A CA 1
ATOM 1773 C C . ASP A 1 226 ? -33.565 -10.007 26.386 1.00 97.50 226 ASP A C 1
ATOM 1775 O O . ASP A 1 226 ? -32.409 -9.582 26.388 1.00 97.50 226 ASP A O 1
ATOM 1779 N N . VAL A 1 227 ? -34.283 -10.094 25.264 1.00 97.12 227 VAL A N 1
ATOM 1780 C CA . VAL A 1 227 ? -33.759 -9.802 23.920 1.00 97.12 227 VAL A CA 1
ATOM 1781 C C . VAL A 1 227 ? -33.277 -8.353 23.774 1.00 97.12 227 VAL A C 1
ATOM 1783 O O . VAL A 1 227 ? -32.355 -8.085 23.005 1.00 97.12 227 VAL A O 1
ATOM 1786 N N . ALA A 1 228 ? -33.888 -7.391 24.467 1.00 95.75 228 ALA A N 1
ATOM 1787 C CA . ALA A 1 228 ? -33.463 -5.998 24.387 1.00 95.75 228 ALA A CA 1
ATOM 1788 C C . ALA A 1 228 ? -32.151 -5.772 25.154 1.00 95.75 228 ALA A C 1
ATOM 1790 O O . ALA A 1 228 ? -31.278 -5.062 24.656 1.00 95.75 228 ALA A O 1
ATOM 1791 N N . MET A 1 229 ? -31.966 -6.434 26.298 1.00 96.56 229 MET A N 1
ATOM 1792 C CA . MET A 1 229 ? -30.682 -6.429 27.010 1.00 96.56 229 MET A CA 1
ATOM 1793 C C . MET A 1 229 ? -29.578 -7.135 26.212 1.00 96.56 229 MET A C 1
ATOM 1795 O O . MET A 1 229 ? -28.476 -6.600 26.112 1.00 96.56 229 MET A O 1
ATOM 1799 N N . GLN A 1 230 ? -29.880 -8.270 25.568 1.00 96.50 230 GLN A N 1
ATOM 1800 C CA . GLN A 1 230 ? -28.945 -8.936 24.650 1.00 96.50 230 GLN A CA 1
ATOM 1801 C C . GLN A 1 230 ? -28.495 -8.004 23.518 1.00 96.50 230 GLN A C 1
ATOM 1803 O O . GLN A 1 230 ? -27.310 -7.925 23.202 1.00 96.50 230 GLN A O 1
ATOM 1808 N N . ARG A 1 231 ? -29.428 -7.249 22.919 1.00 95.88 231 ARG A N 1
ATOM 1809 C CA . ARG A 1 231 ? -29.104 -6.266 21.872 1.00 95.88 231 ARG A CA 1
ATOM 1810 C C . ARG A 1 231 ? -28.218 -5.136 22.385 1.00 95.88 231 ARG A C 1
ATOM 1812 O O . ARG A 1 231 ? -27.318 -4.724 21.661 1.00 95.88 231 ARG A O 1
ATOM 1819 N N . ALA A 1 232 ? -28.467 -4.639 23.595 1.00 95.06 232 ALA A N 1
ATOM 1820 C CA . ALA A 1 232 ? -27.627 -3.616 24.212 1.00 95.06 232 ALA A CA 1
ATOM 1821 C C . ALA A 1 232 ? -26.196 -4.136 24.445 1.00 95.06 232 ALA A C 1
ATOM 1823 O O . ALA A 1 232 ? -25.236 -3.454 24.090 1.00 95.06 232 ALA A O 1
ATOM 1824 N N . ALA A 1 233 ? -26.053 -5.369 24.945 1.00 94.50 233 ALA A N 1
ATOM 1825 C CA . ALA A 1 233 ? -24.756 -6.026 25.110 1.00 94.50 233 ALA A CA 1
ATOM 1826 C C . ALA A 1 233 ? -24.019 -6.187 23.769 1.00 94.50 233 ALA A C 1
ATOM 1828 O O . ALA A 1 233 ? -22.889 -5.726 23.642 1.00 94.50 233 ALA A O 1
ATOM 1829 N N . ALA A 1 234 ? -24.683 -6.729 22.742 1.00 94.06 234 ALA A N 1
ATOM 1830 C CA . ALA A 1 234 ? -24.102 -6.894 21.407 1.00 94.06 234 ALA A CA 1
ATOM 1831 C C . ALA A 1 234 ? -23.723 -5.552 20.746 1.00 94.06 234 ALA A C 1
ATOM 1833 O O . ALA A 1 234 ? -22.725 -5.457 20.033 1.00 94.06 234 ALA A O 1
ATOM 1834 N N . TYR A 1 235 ? -24.501 -4.490 20.988 1.00 94.00 235 TYR A N 1
ATOM 1835 C CA . TYR A 1 235 ? -24.191 -3.145 20.498 1.00 94.00 235 TYR A CA 1
ATOM 1836 C C . TYR A 1 235 ? -22.908 -2.585 21.127 1.00 94.00 235 TYR A C 1
ATOM 1838 O O . TYR A 1 235 ? -22.032 -2.095 20.412 1.00 94.00 235 TYR A O 1
ATOM 1846 N N . ALA A 1 236 ? -22.775 -2.693 22.452 1.00 92.25 236 ALA A N 1
ATOM 1847 C CA . ALA A 1 236 ? -21.565 -2.294 23.166 1.00 92.25 236 ALA A CA 1
ATOM 1848 C C . ALA A 1 236 ? -20.353 -3.159 22.769 1.00 92.25 236 ALA A C 1
ATOM 1850 O O . ALA A 1 236 ? -19.266 -2.623 22.548 1.00 92.25 236 ALA A O 1
ATOM 1851 N N .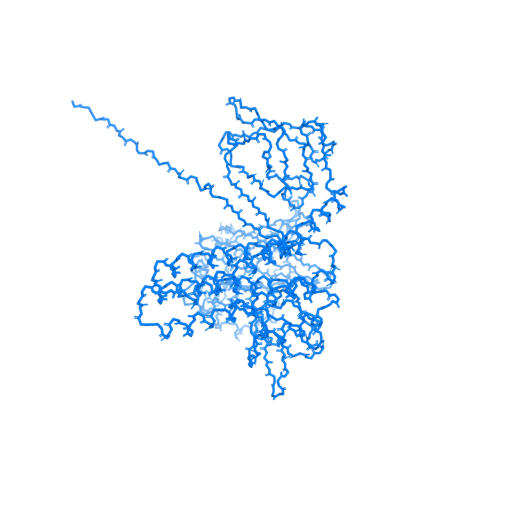 GLN A 1 237 ? -20.557 -4.468 22.589 1.00 95.00 237 GLN A N 1
ATOM 1852 C CA . GLN A 1 237 ? -19.544 -5.415 22.120 1.00 95.00 237 GLN A CA 1
ATOM 1853 C C . GLN A 1 237 ? -18.974 -4.991 20.761 1.00 95.00 237 GLN A C 1
ATOM 1855 O O . GLN A 1 237 ? -17.768 -4.793 20.636 1.00 95.00 237 GLN A O 1
ATOM 1860 N N . GLY A 1 238 ? -19.833 -4.724 19.770 1.00 87.62 238 GLY A N 1
ATOM 1861 C CA . GLY A 1 238 ? -19.386 -4.298 18.439 1.00 87.62 238 GLY A CA 1
ATOM 1862 C C . GLY A 1 238 ? -18.586 -2.986 18.443 1.00 87.62 238 GLY A C 1
ATOM 1863 O O . GLY A 1 238 ? -17.672 -2.806 17.630 1.00 87.62 238 GLY A O 1
ATOM 1864 N N . ALA A 1 239 ? -18.874 -2.069 19.375 1.00 87.69 239 ALA A N 1
ATOM 1865 C CA . ALA A 1 239 ? -18.086 -0.849 19.548 1.00 87.69 239 ALA A CA 1
ATOM 1866 C C . ALA A 1 239 ? -16.683 -1.140 20.116 1.00 87.69 239 ALA A C 1
ATOM 1868 O O . ALA A 1 239 ? -15.695 -0.584 19.628 1.00 87.69 239 ALA A O 1
ATOM 1869 N N . LEU A 1 240 ? -16.575 -2.046 21.094 1.00 92.94 240 LEU A N 1
ATOM 1870 C CA . LEU A 1 240 ? -15.292 -2.493 21.648 1.00 92.94 240 LEU A CA 1
ATOM 1871 C C . LEU A 1 240 ? -14.467 -3.289 20.628 1.00 92.94 240 LEU A C 1
ATOM 1873 O O . LEU A 1 240 ? -13.256 -3.084 20.536 1.00 92.94 240 LEU A O 1
ATOM 1877 N N . ASP A 1 241 ? -15.100 -4.131 19.811 1.00 86.31 241 ASP A N 1
ATOM 1878 C CA . ASP A 1 241 ? -14.435 -4.861 18.722 1.00 86.31 241 ASP A CA 1
ATOM 1879 C C . ASP A 1 241 ? -13.872 -3.904 17.664 1.00 86.31 241 ASP A C 1
ATOM 1881 O O . ASP A 1 241 ? -12.754 -4.080 17.163 1.00 86.31 241 ASP A O 1
ATOM 1885 N N . THR A 1 242 ? -14.612 -2.834 17.362 1.00 85.06 242 THR A N 1
ATOM 1886 C CA . THR A 1 242 ? -14.141 -1.766 16.472 1.00 85.06 242 THR A CA 1
ATOM 1887 C C . THR A 1 242 ? -12.912 -1.075 17.060 1.00 85.06 242 THR A C 1
ATOM 1889 O O . THR A 1 242 ? -11.897 -0.950 16.376 1.00 85.06 242 THR A O 1
ATOM 1892 N N . ALA A 1 243 ? -12.955 -0.685 18.337 1.00 85.19 243 ALA A N 1
ATOM 1893 C CA . ALA A 1 243 ? -11.815 -0.069 19.016 1.00 85.19 243 ALA A CA 1
ATOM 1894 C C . ALA A 1 243 ? -10.598 -1.015 19.101 1.00 85.19 243 ALA A C 1
ATOM 1896 O O . ALA A 1 243 ? -9.466 -0.581 18.877 1.00 85.19 243 ALA A O 1
ATOM 1897 N N . THR A 1 244 ? -10.825 -2.317 19.319 1.00 89.56 244 THR A N 1
ATOM 1898 C CA . THR A 1 244 ? -9.789 -3.366 19.247 1.00 89.56 244 THR A CA 1
ATOM 1899 C C . THR A 1 244 ? -9.124 -3.368 17.870 1.00 89.56 244 THR A C 1
ATOM 1901 O O . THR A 1 244 ? -7.898 -3.341 17.757 1.00 89.56 244 THR A O 1
ATOM 1904 N N . THR A 1 245 ? -9.935 -3.354 16.810 1.00 83.56 245 THR A N 1
ATOM 1905 C CA . THR A 1 245 ? -9.465 -3.359 15.419 1.00 83.56 245 THR A CA 1
ATOM 1906 C C . THR A 1 245 ? -8.663 -2.100 15.095 1.00 83.56 245 THR A C 1
ATOM 1908 O O . THR A 1 245 ? -7.604 -2.192 14.477 1.00 83.56 245 THR A O 1
ATOM 1911 N N . VAL A 1 246 ? -9.112 -0.926 15.556 1.00 84.62 246 VAL A N 1
ATOM 1912 C CA . VAL A 1 246 ? -8.384 0.343 15.392 1.00 84.62 246 VAL A CA 1
ATOM 1913 C C . VAL A 1 246 ? -7.029 0.291 16.102 1.00 84.62 246 VAL A C 1
ATOM 1915 O O . VAL A 1 246 ? -6.019 0.650 15.496 1.00 84.62 246 VAL A O 1
ATOM 1918 N N . ALA A 1 247 ? -6.979 -0.197 17.345 1.00 88.62 247 ALA A N 1
ATOM 1919 C CA . ALA A 1 247 ? -5.736 -0.333 18.104 1.00 88.62 247 ALA A CA 1
ATOM 1920 C C . ALA A 1 247 ? -4.724 -1.253 17.399 1.00 88.62 247 ALA A C 1
ATOM 1922 O O . ALA A 1 247 ? -3.561 -0.883 17.227 1.00 88.62 247 ALA A O 1
ATOM 1923 N N . ILE A 1 248 ? -5.176 -2.425 16.936 1.00 85.38 248 ILE A N 1
ATOM 1924 C CA . ILE A 1 248 ? -4.341 -3.388 16.202 1.00 85.38 248 ILE A CA 1
ATOM 1925 C C . ILE A 1 248 ? -3.874 -2.796 14.867 1.00 85.38 248 ILE A C 1
ATOM 1927 O O . ILE A 1 248 ? -2.687 -2.875 14.549 1.00 85.38 248 ILE A O 1
ATOM 1931 N N . GLY A 1 249 ? -4.770 -2.158 14.110 1.00 83.81 249 GLY A N 1
ATOM 1932 C CA . GLY A 1 249 ? -4.451 -1.559 12.814 1.00 83.81 249 GLY A CA 1
ATOM 1933 C C . GLY A 1 249 ? -3.442 -0.411 12.918 1.00 83.81 249 GLY A C 1
ATOM 1934 O O . GLY A 1 249 ? -2.472 -0.370 12.160 1.00 83.81 249 GLY A O 1
ATOM 1935 N N . GLN A 1 250 ? -3.606 0.492 13.894 1.00 86.94 250 GLN A N 1
ATOM 1936 C CA . GLN A 1 250 ? -2.617 1.551 14.133 1.00 86.94 250 GLN A CA 1
ATOM 1937 C C . GLN A 1 250 ? -1.276 0.977 14.579 1.00 86.94 250 GLN A C 1
ATOM 1939 O O . GLN A 1 250 ? -0.231 1.463 14.159 1.00 86.94 250 GLN A O 1
ATOM 1944 N N . ARG A 1 251 ? -1.280 -0.101 15.365 1.00 84.06 251 ARG A N 1
ATOM 1945 C CA . ARG A 1 251 ? -0.041 -0.764 15.762 1.00 84.06 251 ARG A CA 1
ATOM 1946 C C . ARG A 1 251 ? 0.678 -1.414 14.586 1.00 84.06 251 ARG A C 1
ATOM 1948 O O . ARG A 1 251 ? 1.885 -1.249 14.463 1.00 84.06 251 ARG A O 1
ATOM 1955 N N . GLN A 1 252 ? -0.039 -2.112 13.707 1.00 82.31 252 GLN A N 1
ATOM 1956 C CA . GLN A 1 252 ? 0.533 -2.673 12.479 1.00 82.31 252 GLN A CA 1
ATOM 1957 C C . GLN A 1 252 ? 1.180 -1.581 11.628 1.00 82.31 252 GLN A C 1
ATOM 1959 O O . GLN A 1 252 ? 2.324 -1.732 11.203 1.00 82.31 252 GLN A O 1
ATOM 1964 N N . ARG A 1 253 ? 0.491 -0.448 11.442 1.00 81.38 253 ARG A N 1
ATOM 1965 C CA . ARG A 1 253 ? 1.041 0.723 10.746 1.00 81.38 253 ARG A CA 1
ATOM 1966 C C . ARG A 1 253 ? 2.330 1.208 11.409 1.00 81.38 253 ARG A C 1
ATOM 1968 O O . ARG A 1 253 ? 3.332 1.392 10.722 1.00 81.38 253 ARG A O 1
ATOM 1975 N N . THR A 1 254 ? 2.315 1.351 12.731 1.00 79.62 254 THR A N 1
ATOM 1976 C CA . THR A 1 254 ? 3.483 1.739 13.525 1.00 79.62 254 THR A CA 1
ATOM 1977 C C . THR A 1 254 ? 4.621 0.733 13.377 1.00 79.62 254 THR A C 1
ATOM 1979 O O . THR A 1 254 ? 5.750 1.141 13.163 1.00 79.62 254 THR A O 1
ATOM 1982 N N . PHE A 1 255 ? 4.373 -0.576 13.381 1.00 83.62 255 PHE A N 1
ATOM 1983 C CA . PHE A 1 255 ? 5.428 -1.554 13.122 1.00 83.62 255 PHE A CA 1
ATOM 1984 C C . PHE A 1 255 ? 6.065 -1.342 11.757 1.00 83.62 255 PHE A C 1
ATOM 1986 O O . PHE A 1 255 ? 7.273 -1.127 11.700 1.00 83.62 255 PHE A O 1
ATOM 1993 N N . VAL A 1 256 ? 5.259 -1.303 10.691 1.00 82.31 256 VAL A N 1
ATOM 1994 C CA . VAL A 1 256 ? 5.740 -1.124 9.312 1.00 82.31 256 VAL A CA 1
ATOM 1995 C C . VAL A 1 256 ? 6.628 0.112 9.171 1.00 82.31 256 VAL A C 1
ATOM 1997 O O . VAL A 1 256 ? 7.663 0.040 8.514 1.00 82.31 256 VAL A O 1
ATOM 2000 N N . MET A 1 257 ? 6.269 1.222 9.820 1.00 80.44 257 MET A N 1
ATOM 2001 C CA . MET A 1 257 ? 7.044 2.465 9.764 1.00 80.44 257 MET A CA 1
ATOM 2002 C C . MET A 1 257 ? 8.460 2.350 10.337 1.00 80.44 257 MET A C 1
ATOM 2004 O O . MET A 1 257 ? 9.355 3.061 9.888 1.00 80.44 257 MET A O 1
ATOM 2008 N N . TYR A 1 258 ? 8.670 1.475 11.319 1.00 82.81 258 TYR A N 1
ATOM 2009 C CA . TYR A 1 258 ? 9.936 1.373 12.043 1.00 82.81 258 TYR A CA 1
ATOM 2010 C C . TYR A 1 258 ? 10.702 0.078 11.739 1.00 82.81 258 TYR A C 1
ATOM 2012 O O . TYR A 1 258 ? 11.757 -0.154 12.332 1.00 82.81 258 TYR A O 1
ATOM 2020 N N . LEU A 1 259 ? 10.240 -0.737 10.784 1.00 83.69 259 LEU A N 1
ATOM 2021 C CA . LEU A 1 259 ? 10.956 -1.946 10.359 1.00 83.69 259 LEU A CA 1
ATOM 2022 C C . LEU A 1 259 ? 12.327 -1.655 9.714 1.00 83.69 259 LEU A C 1
ATOM 2024 O O . LEU A 1 259 ? 13.184 -2.532 9.705 1.00 83.69 259 LEU A O 1
ATOM 2028 N N . ASP A 1 260 ? 12.553 -0.436 9.217 1.00 80.62 260 ASP A N 1
ATOM 2029 C CA . ASP A 1 260 ? 13.852 0.011 8.684 1.00 80.62 260 ASP A CA 1
ATOM 2030 C C . ASP A 1 260 ? 14.711 0.758 9.732 1.00 80.62 260 ASP A C 1
ATOM 2032 O O . ASP A 1 260 ? 15.767 1.309 9.413 1.00 80.62 260 ASP A O 1
ATOM 2036 N N . SER A 1 261 ? 14.266 0.815 10.992 1.00 82.19 261 SER A N 1
ATOM 2037 C CA . SER A 1 261 ? 14.956 1.544 12.063 1.00 82.19 261 SER A CA 1
ATOM 2038 C C . SER A 1 261 ? 15.959 0.668 12.838 1.00 82.19 261 SER A C 1
ATOM 2040 O O . SER A 1 261 ? 15.879 -0.560 12.795 1.00 82.19 261 SER A O 1
ATOM 2042 N N . PRO A 1 262 ? 16.875 1.260 13.632 1.00 81.69 262 PRO A N 1
ATOM 2043 C CA . PRO A 1 262 ? 17.800 0.498 14.480 1.00 81.69 262 PRO A CA 1
ATOM 2044 C C . PRO A 1 262 ? 17.130 -0.383 15.547 1.00 81.69 262 PRO A C 1
ATOM 2046 O O . PRO A 1 262 ? 17.793 -1.241 16.119 1.00 81.69 262 PRO A O 1
ATOM 2049 N N . ILE A 1 263 ? 15.841 -0.169 15.834 1.00 81.62 263 ILE A N 1
ATOM 2050 C CA . ILE A 1 263 ? 15.065 -0.933 16.825 1.00 81.62 263 ILE A CA 1
ATOM 2051 C C . ILE A 1 263 ? 14.190 -2.024 16.183 1.00 81.62 263 ILE A C 1
ATOM 2053 O O . ILE A 1 263 ? 13.331 -2.596 16.850 1.00 81.62 263 ILE A O 1
ATOM 2057 N N . ALA A 1 264 ? 14.388 -2.315 14.893 1.00 86.88 264 ALA A N 1
ATOM 2058 C CA . ALA A 1 264 ? 13.550 -3.230 14.124 1.00 86.88 264 ALA A CA 1
ATOM 2059 C C . ALA A 1 264 ? 13.487 -4.659 14.699 1.00 86.88 264 ALA A C 1
ATOM 2061 O O . ALA A 1 264 ? 12.419 -5.264 14.684 1.00 86.88 264 ALA A O 1
ATOM 2062 N N . GLU A 1 265 ? 14.584 -5.183 15.258 1.00 87.00 265 GLU A N 1
ATOM 2063 C CA . GLU A 1 265 ? 14.597 -6.499 15.924 1.00 87.00 265 GLU A CA 1
ATOM 2064 C C . GLU A 1 265 ? 13.655 -6.526 17.136 1.00 87.00 265 GLU A C 1
ATOM 2066 O O . GLU A 1 265 ? 12.776 -7.382 17.224 1.00 87.00 265 GLU A O 1
ATOM 2071 N N . THR A 1 266 ? 13.757 -5.526 18.019 1.00 85.31 266 THR A N 1
ATOM 2072 C CA . THR A 1 266 ? 12.875 -5.385 19.187 1.00 85.31 266 THR A CA 1
ATOM 2073 C C . THR A 1 266 ? 11.410 -5.259 18.775 1.00 85.31 266 THR A C 1
ATOM 2075 O O . THR A 1 266 ? 10.524 -5.821 19.415 1.00 85.31 266 THR A O 1
ATOM 2078 N N . ILE A 1 267 ? 11.148 -4.529 17.689 1.00 84.50 267 ILE A N 1
ATOM 2079 C CA . ILE A 1 267 ? 9.808 -4.373 17.119 1.00 84.50 267 ILE A CA 1
ATOM 2080 C C . ILE A 1 267 ? 9.257 -5.707 16.624 1.00 84.50 267 ILE A C 1
ATOM 2082 O O . ILE A 1 267 ? 8.077 -6.000 16.816 1.00 84.50 267 ILE A O 1
ATOM 2086 N N . LEU A 1 268 ? 10.099 -6.510 15.980 1.00 88.50 268 LEU A N 1
ATOM 2087 C CA . LEU A 1 268 ? 9.697 -7.791 15.424 1.00 88.50 268 LEU A CA 1
ATOM 2088 C C . LEU A 1 268 ? 9.355 -8.804 16.523 1.00 88.50 268 LEU A C 1
ATOM 2090 O O . LEU A 1 268 ? 8.352 -9.513 16.418 1.00 88.50 268 LEU A O 1
ATOM 2094 N N . ASP A 1 269 ? 10.137 -8.822 17.603 1.00 87.38 269 ASP A N 1
ATOM 2095 C CA . ASP A 1 269 ? 9.862 -9.648 18.781 1.00 87.38 269 ASP A CA 1
ATOM 2096 C C . ASP A 1 269 ? 8.557 -9.243 19.477 1.00 87.38 269 ASP A C 1
ATOM 2098 O O . ASP A 1 269 ? 7.735 -10.101 19.815 1.00 87.38 269 ASP A O 1
ATOM 2102 N N . ASP A 1 270 ? 8.323 -7.938 19.623 1.00 81.44 270 ASP A N 1
ATOM 2103 C CA . ASP A 1 270 ? 7.074 -7.397 20.162 1.00 81.44 270 ASP A CA 1
ATOM 2104 C C . ASP A 1 270 ? 5.869 -7.795 19.288 1.00 81.44 270 ASP A C 1
ATOM 2106 O O . ASP A 1 270 ? 4.886 -8.350 19.789 1.00 81.44 270 ASP A O 1
ATOM 2110 N N . ALA A 1 271 ? 5.975 -7.633 17.964 1.00 84.31 271 ALA A N 1
ATOM 2111 C CA . ALA A 1 271 ? 4.943 -8.042 17.011 1.00 84.31 271 ALA A CA 1
ATOM 2112 C C . ALA A 1 271 ? 4.622 -9.547 17.090 1.00 84.31 271 ALA A C 1
ATOM 2114 O O . ALA A 1 271 ? 3.452 -9.938 16.995 1.00 84.31 271 ALA A O 1
ATOM 2115 N N . ARG A 1 272 ? 5.639 -10.392 17.314 1.00 85.50 272 ARG A N 1
ATOM 2116 C CA . ARG A 1 272 ? 5.480 -11.841 17.501 1.00 85.50 272 ARG A CA 1
ATOM 2117 C C . ARG A 1 272 ? 4.748 -12.170 18.800 1.00 85.50 272 ARG A C 1
ATOM 2119 O O . ARG A 1 272 ? 3.801 -12.952 18.773 1.00 85.50 272 ARG A O 1
ATOM 2126 N N . SER A 1 273 ? 5.151 -11.562 19.918 1.00 80.19 273 SER A N 1
ATOM 2127 C CA . SER A 1 273 ? 4.541 -11.805 21.239 1.00 80.19 273 SER A CA 1
ATOM 2128 C C . SER A 1 273 ? 3.038 -11.499 21.275 1.00 80.19 273 SER A C 1
ATOM 2130 O O . SER A 1 273 ? 2.287 -12.088 22.049 1.00 80.19 273 SER A O 1
ATOM 2132 N N . MET A 1 274 ? 2.602 -10.617 20.379 1.00 72.81 274 MET A N 1
ATOM 2133 C CA . MET A 1 274 ? 1.238 -10.114 20.287 1.00 72.81 274 MET A CA 1
ATOM 2134 C C . MET A 1 274 ? 0.381 -10.811 19.230 1.00 72.81 274 MET A C 1
ATOM 2136 O O . MET A 1 274 ? -0.789 -10.461 19.080 1.00 72.81 274 MET A O 1
ATOM 2140 N N . GLY A 1 275 ? 0.946 -11.759 18.476 1.00 81.50 275 GLY A N 1
ATOM 2141 C CA . GLY A 1 275 ? 0.233 -12.444 17.395 1.00 81.50 275 GLY A CA 1
ATOM 2142 C C . GLY A 1 275 ? -0.137 -11.528 16.225 1.00 81.50 275 GLY A C 1
ATOM 2143 O O . GLY A 1 275 ? -1.116 -11.786 15.537 1.00 81.50 275 GLY A O 1
ATOM 2144 N N . VAL A 1 276 ? 0.614 -10.440 16.015 1.00 83.75 276 VAL A N 1
ATOM 2145 C CA . VAL A 1 276 ? 0.426 -9.546 14.857 1.00 83.75 276 VAL A CA 1
ATOM 2146 C C . VAL A 1 276 ? 1.047 -10.140 13.593 1.00 83.75 276 VAL A C 1
ATOM 2148 O O . VAL A 1 276 ? 0.610 -9.834 12.484 1.00 83.75 276 VAL A O 1
ATOM 2151 N N . LEU A 1 277 ? 2.072 -10.975 13.770 1.00 89.56 277 LEU A N 1
ATOM 2152 C CA . LEU A 1 277 ? 2.700 -11.724 12.694 1.00 89.56 277 LEU A CA 1
ATOM 2153 C C . LEU A 1 277 ? 1.969 -13.047 12.491 1.00 89.56 277 LEU A C 1
ATOM 2155 O O . LEU A 1 277 ? 1.885 -13.874 13.402 1.00 89.56 277 LEU A O 1
ATOM 2159 N N . ASP A 1 278 ? 1.513 -13.258 11.268 1.00 89.88 278 ASP A N 1
ATOM 2160 C CA . ASP A 1 278 ? 0.973 -14.529 10.829 1.00 89.88 278 ASP A CA 1
ATOM 2161 C C . ASP A 1 278 ? 2.071 -15.588 10.709 1.00 89.88 278 ASP A C 1
ATOM 2163 O O . ASP A 1 278 ? 3.252 -15.296 10.499 1.00 89.88 278 ASP A O 1
ATOM 2167 N N . GLN A 1 279 ? 1.661 -16.856 10.773 1.00 91.19 279 GLN A N 1
ATOM 2168 C CA . GLN A 1 279 ? 2.574 -17.962 10.510 1.00 91.19 279 GLN A CA 1
ATOM 2169 C C . GLN A 1 279 ? 2.935 -18.031 9.019 1.00 91.19 279 GLN A C 1
ATOM 2171 O O . GLN A 1 279 ? 2.037 -17.925 8.173 1.00 91.19 279 GLN A O 1
ATOM 2176 N N . PRO A 1 280 ? 4.217 -18.252 8.681 1.00 92.56 280 PRO A N 1
ATOM 2177 C CA . PRO A 1 280 ? 4.645 -18.394 7.300 1.00 92.56 280 PRO A CA 1
ATOM 2178 C C . PRO A 1 280 ? 4.153 -19.714 6.678 1.00 92.56 280 PRO A C 1
ATOM 2180 O O . PRO A 1 280 ? 4.211 -20.780 7.292 1.00 92.56 280 PRO A O 1
ATOM 2183 N N . LYS A 1 281 ? 3.660 -19.632 5.442 1.00 92.62 281 LYS A N 1
ATOM 2184 C CA . LYS A 1 281 ? 3.171 -20.724 4.589 1.00 92.62 281 LYS A CA 1
ATOM 2185 C C . LYS A 1 281 ? 4.300 -21.238 3.692 1.00 92.62 281 LYS A C 1
ATOM 2187 O O . LYS A 1 281 ? 5.093 -20.425 3.243 1.00 92.62 281 LYS A O 1
ATOM 2192 N N . PRO A 1 282 ? 4.315 -22.524 3.288 1.00 90.06 282 PRO A N 1
ATOM 2193 C CA . PRO A 1 282 ? 5.402 -23.101 2.477 1.00 90.06 282 PRO A CA 1
ATOM 2194 C C . PRO A 1 282 ? 5.782 -22.311 1.212 1.00 90.06 282 PRO A C 1
ATOM 2196 O O . PRO A 1 282 ? 6.923 -22.352 0.750 1.00 90.06 282 PRO A O 1
ATOM 2199 N N . GLU A 1 283 ? 4.821 -21.584 0.645 1.00 91.81 283 GLU A N 1
ATOM 2200 C CA . GLU A 1 283 ? 5.046 -20.574 -0.381 1.00 91.81 283 GLU A CA 1
ATOM 2201 C C . GLU A 1 283 ? 4.460 -19.250 0.117 1.00 91.81 283 GLU A C 1
ATOM 2203 O O . GLU A 1 283 ? 3.277 -19.174 0.455 1.00 91.81 283 GLU A O 1
ATOM 2208 N N . GLU A 1 284 ? 5.296 -18.214 0.172 1.00 92.94 284 GLU A N 1
ATOM 2209 C CA . GLU A 1 284 ? 4.913 -16.871 0.597 1.00 92.94 284 GLU A CA 1
ATOM 2210 C C . GLU A 1 284 ? 5.028 -15.890 -0.558 1.00 92.94 284 GLU A C 1
ATOM 2212 O O . GLU A 1 284 ? 6.064 -15.793 -1.217 1.00 92.94 284 GLU A O 1
ATOM 2217 N N . LYS A 1 285 ? 3.976 -15.107 -0.773 1.00 91.56 285 LYS A N 1
ATOM 2218 C CA . LYS A 1 285 ? 3.959 -14.030 -1.759 1.00 91.56 285 LYS A CA 1
ATOM 2219 C C . LYS A 1 285 ? 3.536 -12.746 -1.067 1.00 91.56 285 LYS A C 1
ATOM 2221 O O . LYS A 1 285 ? 2.496 -12.704 -0.415 1.00 91.56 285 LYS A O 1
ATOM 2226 N N . GLY A 1 286 ? 4.317 -11.693 -1.257 1.00 91.00 286 GLY A N 1
ATOM 2227 C CA . GLY A 1 286 ? 4.030 -10.406 -0.644 1.00 91.00 286 GLY A CA 1
ATOM 2228 C C . GLY A 1 286 ? 4.968 -9.309 -1.113 1.00 91.00 286 GLY A C 1
ATOM 2229 O O . GLY A 1 286 ? 5.836 -9.523 -1.959 1.00 91.00 286 GLY A O 1
ATOM 2230 N N . VAL A 1 287 ? 4.784 -8.123 -0.552 1.00 88.81 287 VAL A N 1
ATOM 2231 C CA . VAL A 1 287 ? 5.708 -7.001 -0.712 1.00 88.81 287 VAL A CA 1
ATOM 2232 C C . VAL A 1 287 ? 6.718 -7.066 0.424 1.00 88.81 287 VAL A C 1
ATOM 2234 O O . VAL A 1 287 ? 6.325 -7.088 1.591 1.00 88.81 287 VAL A O 1
ATOM 2237 N N . LEU A 1 288 ? 8.011 -7.102 0.099 1.00 91.00 288 LEU A N 1
ATOM 2238 C CA . LEU A 1 288 ? 9.058 -7.020 1.114 1.00 91.00 288 LEU A CA 1
ATOM 2239 C C . LEU A 1 288 ? 8.996 -5.651 1.783 1.00 91.00 288 LEU A C 1
ATOM 2241 O O . LEU A 1 288 ? 9.169 -4.636 1.116 1.00 91.00 288 LEU A O 1
ATOM 2245 N N . LEU A 1 289 ? 8.778 -5.614 3.091 1.00 88.56 289 LEU A N 1
ATOM 2246 C CA . LEU A 1 289 ? 8.793 -4.367 3.845 1.00 88.56 289 LEU A CA 1
ATOM 2247 C C . LEU A 1 289 ? 10.186 -4.073 4.383 1.00 88.56 289 LEU A C 1
ATOM 2249 O O . LEU A 1 289 ? 10.683 -2.973 4.185 1.00 88.56 289 LEU A O 1
ATOM 2253 N N . ALA A 1 290 ? 10.825 -5.068 4.999 1.00 89.94 290 ALA A N 1
ATOM 2254 C CA . ALA A 1 290 ? 12.143 -4.899 5.592 1.00 89.94 290 ALA A CA 1
ATOM 2255 C C . ALA A 1 290 ? 12.940 -6.199 5.667 1.00 89.94 290 ALA A C 1
ATOM 2257 O O . ALA A 1 290 ? 12.403 -7.310 5.596 1.00 89.94 290 ALA A O 1
ATOM 2258 N N . LYS A 1 291 ? 14.247 -6.025 5.857 1.00 92.00 291 LYS A N 1
ATOM 2259 C CA . LYS A 1 291 ? 15.233 -7.089 6.047 1.00 92.00 291 LYS A CA 1
ATOM 2260 C C . LYS A 1 291 ? 15.788 -6.977 7.461 1.00 92.00 291 LYS A C 1
ATOM 2262 O O . LYS A 1 291 ? 16.602 -6.094 7.718 1.00 92.00 291 LYS A O 1
ATOM 2267 N N . ILE A 1 292 ? 15.372 -7.874 8.345 1.00 90.00 292 ILE A N 1
ATOM 2268 C CA . ILE A 1 292 ? 15.752 -7.880 9.761 1.00 90.00 292 ILE A CA 1
ATOM 2269 C C . ILE A 1 292 ? 16.403 -9.235 10.035 1.00 90.00 292 ILE A C 1
ATOM 2271 O O . ILE A 1 292 ? 15.690 -10.185 10.339 1.00 90.00 292 ILE A O 1
ATOM 2275 N N . PRO A 1 293 ? 17.727 -9.390 9.840 1.00 87.06 293 PRO A N 1
ATOM 2276 C CA . PRO A 1 293 ? 18.378 -10.695 9.916 1.00 87.06 293 PRO A CA 1
ATOM 2277 C C . PRO A 1 293 ? 18.046 -11.444 11.221 1.00 87.06 293 PRO A C 1
ATOM 2279 O O . PRO A 1 293 ? 18.174 -10.854 12.288 1.00 87.06 293 PRO A O 1
ATOM 2282 N N . PRO A 1 294 ? 17.671 -12.737 11.164 1.00 89.81 294 PRO A N 1
ATOM 2283 C CA . PRO A 1 294 ? 17.688 -13.638 10.004 1.00 89.81 294 PRO A CA 1
ATOM 2284 C C . PRO A 1 294 ? 16.375 -13.679 9.194 1.00 89.81 294 PRO A C 1
ATOM 2286 O O . PRO A 1 294 ? 16.152 -14.617 8.435 1.00 89.81 294 PRO A O 1
ATOM 2289 N N . GLU A 1 295 ? 15.488 -12.702 9.338 1.00 92.81 295 GLU A N 1
ATOM 2290 C CA . GLU A 1 295 ? 14.131 -12.716 8.788 1.00 92.81 295 GLU A CA 1
ATOM 2291 C C . GLU A 1 295 ? 13.901 -11.635 7.711 1.00 92.81 295 GLU A C 1
ATOM 2293 O O . GLU A 1 295 ? 14.511 -10.562 7.685 1.00 92.81 295 GLU A O 1
ATOM 2298 N N . ALA A 1 296 ? 12.993 -11.934 6.784 1.00 92.38 296 ALA A N 1
ATOM 2299 C CA . ALA A 1 296 ? 12.380 -10.972 5.877 1.00 92.38 296 ALA A CA 1
ATOM 2300 C C . ALA A 1 296 ? 10.948 -10.709 6.341 1.00 92.38 296 ALA A C 1
ATOM 2302 O O . ALA A 1 296 ? 10.190 -11.657 6.543 1.00 92.38 296 ALA A O 1
ATOM 2303 N N . VAL A 1 297 ? 10.556 -9.444 6.472 1.00 93.44 297 VAL A N 1
ATOM 2304 C CA . VAL A 1 297 ? 9.178 -9.088 6.832 1.00 93.44 297 VAL A CA 1
ATOM 2305 C C . VAL A 1 297 ? 8.404 -8.751 5.569 1.00 93.44 297 VAL A C 1
ATOM 2307 O O . VAL A 1 297 ? 8.796 -7.849 4.825 1.00 93.44 297 VAL A O 1
ATOM 2310 N N . LEU A 1 298 ? 7.314 -9.474 5.316 1.00 93.12 298 LEU A N 1
ATOM 2311 C CA . LEU A 1 298 ? 6.461 -9.297 4.143 1.00 93.12 298 LEU A CA 1
ATOM 2312 C C . LEU A 1 298 ? 5.076 -8.791 4.541 1.00 93.12 298 LEU A C 1
ATOM 2314 O O . LEU A 1 298 ? 4.519 -9.232 5.544 1.00 93.12 298 LEU A O 1
ATOM 2318 N N . ALA A 1 299 ? 4.495 -7.943 3.694 1.00 90.69 299 ALA A N 1
ATOM 2319 C CA . ALA A 1 299 ? 3.057 -7.697 3.665 1.00 90.69 299 ALA A CA 1
ATOM 2320 C C . ALA A 1 299 ? 2.398 -8.597 2.618 1.00 90.69 299 ALA A C 1
ATOM 2322 O O . ALA A 1 299 ? 2.772 -8.560 1.440 1.00 90.69 299 ALA A O 1
ATOM 2323 N N . ARG A 1 300 ? 1.410 -9.388 3.034 1.00 89.81 300 ARG A N 1
ATOM 2324 C CA . ARG A 1 300 ? 0.565 -10.176 2.132 1.00 89.81 300 ARG A CA 1
ATOM 2325 C C . ARG A 1 300 ? -0.492 -9.297 1.459 1.00 89.81 300 ARG A C 1
ATOM 2327 O O . ARG A 1 300 ? -0.753 -8.168 1.865 1.00 89.81 300 ARG A O 1
ATOM 2334 N N . GLU A 1 301 ? -1.127 -9.839 0.423 1.00 80.69 301 GLU A N 1
ATOM 2335 C CA . GLU A 1 301 ? -2.199 -9.162 -0.325 1.00 80.69 301 GLU A CA 1
ATOM 2336 C C . GLU A 1 301 ? -3.451 -8.889 0.529 1.00 80.69 301 GLU A C 1
ATOM 2338 O O . GLU A 1 301 ? -4.159 -7.916 0.290 1.00 80.69 301 GLU A O 1
ATOM 2343 N N . ASP A 1 302 ? -3.694 -9.708 1.556 1.00 81.56 302 ASP A N 1
ATOM 2344 C CA . ASP A 1 302 ? -4.780 -9.531 2.529 1.00 81.56 302 ASP A CA 1
ATOM 2345 C C . ASP A 1 302 ? -4.461 -8.497 3.630 1.00 81.56 302 ASP A C 1
ATOM 2347 O O . ASP A 1 302 ? -5.295 -8.250 4.499 1.00 81.56 302 ASP A O 1
ATOM 2351 N N . GLY A 1 303 ? -3.273 -7.881 3.599 1.00 78.06 303 GLY A N 1
ATOM 2352 C CA . GLY A 1 303 ? -2.818 -6.900 4.585 1.00 78.06 303 GLY A CA 1
ATOM 2353 C C . GLY A 1 303 ? -2.155 -7.497 5.830 1.00 78.06 303 GLY A C 1
ATOM 2354 O O . GLY A 1 303 ? -1.653 -6.735 6.656 1.00 78.06 303 GLY A O 1
ATOM 2355 N N . THR A 1 304 ? -2.101 -8.826 5.972 1.00 84.38 304 THR A N 1
ATOM 2356 C CA . THR A 1 304 ? -1.382 -9.474 7.082 1.00 84.38 304 THR A CA 1
ATOM 2357 C C . THR A 1 304 ? 0.131 -9.349 6.917 1.00 84.38 304 THR A C 1
ATOM 2359 O O . THR A 1 304 ? 0.660 -9.245 5.804 1.00 84.38 304 THR A O 1
ATOM 2362 N N . LEU A 1 305 ? 0.840 -9.354 8.045 1.00 90.25 305 LEU A N 1
ATOM 2363 C CA . LEU A 1 305 ? 2.297 -9.304 8.091 1.00 90.25 305 LEU A CA 1
ATOM 2364 C C . LEU A 1 305 ? 2.851 -10.680 8.436 1.00 90.25 305 LEU A C 1
ATOM 2366 O O . LEU A 1 305 ? 2.316 -11.366 9.301 1.00 90.25 305 LEU A O 1
ATOM 2370 N N . VAL A 1 306 ? 3.952 -11.066 7.801 1.00 93.88 306 VAL A N 1
ATOM 2371 C CA . VAL A 1 306 ? 4.639 -12.329 8.082 1.00 93.88 306 VAL A CA 1
ATOM 2372 C C . VAL A 1 306 ? 6.142 -12.101 8.169 1.00 93.88 306 VAL A C 1
ATOM 2374 O O . VAL A 1 306 ? 6.726 -11.420 7.326 1.00 93.88 306 VAL A O 1
ATOM 2377 N N . ALA A 1 307 ? 6.770 -12.677 9.193 1.00 94.31 307 ALA A N 1
ATOM 2378 C CA . ALA A 1 307 ? 8.220 -12.767 9.296 1.00 94.31 307 ALA A CA 1
ATOM 2379 C C . ALA A 1 307 ? 8.673 -14.124 8.757 1.00 94.31 307 ALA A C 1
ATOM 2381 O O . ALA A 1 307 ? 8.228 -15.177 9.218 1.00 94.31 307 ALA A O 1
ATOM 2382 N N . VAL A 1 308 ? 9.527 -14.092 7.741 1.00 93.69 308 VAL A N 1
ATOM 2383 C CA . VAL A 1 308 ? 9.950 -15.269 6.993 1.00 93.69 308 VAL A CA 1
ATOM 2384 C C . VAL A 1 308 ? 11.436 -15.523 7.250 1.00 93.69 308 VAL A C 1
ATOM 2386 O O . VAL A 1 308 ? 12.255 -14.671 6.897 1.00 93.69 308 VAL A O 1
ATOM 2389 N N . PRO A 1 309 ? 11.824 -16.677 7.823 1.00 93.00 309 PRO A N 1
ATOM 2390 C CA . PRO A 1 309 ? 13.226 -16.987 8.072 1.00 93.00 309 PRO A CA 1
ATOM 2391 C C . PRO A 1 309 ? 13.969 -17.208 6.751 1.00 93.00 309 PRO A C 1
ATOM 2393 O O . PRO A 1 309 ? 13.570 -18.020 5.910 1.00 93.00 309 PRO A O 1
ATOM 2396 N N . MET A 1 310 ? 15.073 -16.489 6.566 1.00 91.06 310 MET A N 1
ATOM 2397 C CA . MET A 1 310 ? 15.837 -16.474 5.324 1.00 91.06 310 MET A CA 1
ATOM 2398 C C . MET A 1 310 ? 17.344 -16.527 5.572 1.00 91.06 310 MET A C 1
ATOM 2400 O O . MET A 1 310 ? 17.885 -15.968 6.524 1.00 91.06 310 MET A O 1
ATOM 2404 N N . ALA A 1 311 ? 18.069 -17.170 4.656 1.00 87.25 311 ALA A N 1
ATOM 2405 C CA . ALA A 1 311 ? 19.524 -17.168 4.709 1.00 87.25 311 ALA A CA 1
ATOM 2406 C C . ALA A 1 311 ? 20.074 -15.735 4.509 1.00 87.25 311 ALA A C 1
ATOM 2408 O O . ALA A 1 311 ? 19.608 -15.026 3.611 1.00 87.25 311 ALA A O 1
ATOM 2409 N N . PRO A 1 312 ? 21.129 -15.310 5.239 1.00 86.19 312 PRO A N 1
ATOM 2410 C CA . PRO A 1 312 ? 21.692 -13.960 5.112 1.00 86.19 312 PRO A CA 1
ATOM 2411 C C . PRO A 1 312 ? 22.106 -13.575 3.684 1.00 86.19 312 PRO A C 1
ATOM 2413 O O . PRO A 1 312 ? 22.067 -12.404 3.313 1.00 86.19 312 PRO A O 1
ATOM 2416 N N . GLN A 1 313 ? 22.518 -14.553 2.873 1.00 84.81 313 GLN A N 1
ATOM 2417 C CA . GLN A 1 313 ? 22.892 -14.340 1.471 1.00 84.81 313 GLN A CA 1
ATOM 2418 C C . GLN A 1 313 ? 21.679 -14.035 0.583 1.00 84.81 313 GLN A C 1
ATOM 2420 O O . GLN A 1 313 ? 21.790 -13.202 -0.312 1.00 84.81 313 GLN A O 1
ATOM 2425 N N . GLU A 1 314 ? 20.536 -14.670 0.846 1.00 85.62 314 GLU A N 1
ATOM 2426 C CA . GLU A 1 314 ? 19.280 -14.440 0.124 1.00 85.62 314 GLU A CA 1
ATOM 2427 C C . GLU A 1 314 ? 18.671 -13.093 0.525 1.00 85.62 314 GLU A C 1
ATOM 2429 O O . GLU A 1 314 ? 18.293 -12.311 -0.342 1.00 85.62 314 GLU A O 1
ATOM 2434 N N . LEU A 1 315 ? 18.679 -12.763 1.825 1.00 86.88 315 LEU A N 1
ATOM 2435 C CA . LEU A 1 315 ? 18.230 -11.460 2.335 1.00 86.88 315 LEU A CA 1
ATOM 2436 C C . LEU A 1 315 ? 18.942 -10.294 1.645 1.00 86.88 315 LEU A C 1
ATOM 2438 O O . LEU A 1 315 ? 18.307 -9.317 1.256 1.00 86.88 315 LEU A O 1
ATOM 2442 N N . LYS A 1 316 ? 20.261 -10.402 1.439 1.00 85.62 316 LYS A N 1
ATOM 2443 C CA . LYS A 1 316 ? 21.051 -9.369 0.749 1.00 85.62 316 LYS A CA 1
ATOM 2444 C C . LYS A 1 316 ? 20.616 -9.129 -0.699 1.00 85.62 316 LYS A C 1
ATOM 2446 O O . LYS A 1 316 ? 20.819 -8.027 -1.194 1.00 85.62 316 LYS A O 1
ATOM 2451 N N . GLN A 1 317 ? 20.039 -10.130 -1.362 1.00 84.75 317 GLN A N 1
ATOM 2452 C CA . GLN A 1 317 ? 19.577 -10.039 -2.752 1.00 84.75 317 GLN A CA 1
ATOM 2453 C C . GLN A 1 317 ? 18.162 -9.461 -2.876 1.00 84.75 317 GLN A C 1
ATOM 2455 O O . GLN A 1 317 ? 17.687 -9.240 -3.992 1.00 84.75 317 GLN A O 1
ATOM 2460 N N . LEU A 1 318 ? 17.469 -9.256 -1.754 1.00 85.94 318 LEU A N 1
ATOM 2461 C CA . LEU A 1 318 ? 16.138 -8.678 -1.751 1.00 85.94 318 LEU A CA 1
ATOM 2462 C C . LEU A 1 318 ? 16.189 -7.146 -1.704 1.00 85.94 318 LEU A C 1
ATOM 2464 O O . LEU A 1 318 ? 16.961 -6.530 -0.958 1.00 85.94 318 LEU A O 1
ATOM 2468 N N . GLU A 1 319 ? 15.310 -6.538 -2.492 1.00 83.62 319 GLU A N 1
ATOM 2469 C CA . GLU A 1 319 ? 15.079 -5.098 -2.530 1.00 83.62 319 GLU A CA 1
ATOM 2470 C C . GLU A 1 319 ? 13.824 -4.771 -1.717 1.00 83.62 319 GLU A C 1
ATOM 2472 O O . GLU A 1 319 ? 12.782 -5.405 -1.902 1.00 83.62 319 GLU A O 1
ATOM 2477 N N . ASN A 1 320 ? 13.920 -3.795 -0.806 1.00 83.06 320 ASN A N 1
ATOM 2478 C CA . ASN A 1 320 ? 12.759 -3.326 -0.048 1.00 83.06 320 ASN A CA 1
ATOM 2479 C C . ASN A 1 320 ? 11.691 -2.806 -1.021 1.00 83.06 320 ASN A C 1
ATOM 2481 O O . ASN A 1 320 ? 11.999 -2.227 -2.063 1.00 83.06 320 ASN A O 1
ATOM 2485 N N . HIS A 1 321 ? 10.432 -3.030 -0.667 1.00 82.12 321 HIS A N 1
ATOM 2486 C CA . HIS A 1 321 ? 9.232 -2.714 -1.442 1.00 82.12 321 HIS A CA 1
ATOM 2487 C C . HIS A 1 321 ? 9.076 -3.473 -2.768 1.00 82.12 321 HIS A C 1
ATOM 2489 O O . HIS A 1 321 ? 8.155 -3.182 -3.533 1.00 82.12 321 HIS A O 1
ATOM 2495 N N . ALA A 1 322 ? 9.922 -4.468 -3.048 1.00 83.50 322 ALA A N 1
ATOM 2496 C CA . ALA A 1 322 ? 9.722 -5.353 -4.186 1.00 83.50 322 ALA A CA 1
ATOM 2497 C C . ALA A 1 322 ? 8.647 -6.408 -3.885 1.00 83.50 322 ALA A C 1
ATOM 2499 O O . ALA A 1 322 ? 8.581 -6.958 -2.783 1.00 83.50 322 ALA A O 1
ATOM 2500 N N . GLU A 1 323 ? 7.839 -6.744 -4.895 1.00 86.06 323 GLU A N 1
ATOM 2501 C CA . GLU A 1 323 ? 7.053 -7.980 -4.874 1.00 86.06 323 GLU A CA 1
ATOM 2502 C C . GLU A 1 323 ? 8.021 -9.168 -4.856 1.00 86.06 323 GLU A C 1
ATOM 2504 O O . GLU A 1 323 ? 8.837 -9.346 -5.768 1.00 86.06 323 GLU A O 1
ATOM 2509 N N . VAL A 1 324 ? 7.919 -9.994 -3.821 1.00 89.19 324 VAL A N 1
ATOM 2510 C CA . VAL A 1 324 ? 8.724 -11.199 -3.659 1.00 89.19 324 VAL A CA 1
ATOM 2511 C C . VAL A 1 324 ? 7.826 -12.422 -3.593 1.00 89.19 324 VAL A C 1
ATOM 2513 O O . VAL A 1 324 ? 6.703 -12.390 -3.089 1.00 89.19 324 VAL A O 1
ATOM 2516 N N . HIS A 1 325 ? 8.348 -13.518 -4.127 1.00 91.06 325 HIS A N 1
ATOM 2517 C CA . HIS A 1 325 ? 7.745 -14.832 -4.013 1.00 91.06 325 HIS A CA 1
ATOM 2518 C C . HIS A 1 325 ? 8.807 -15.762 -3.443 1.00 91.06 325 HIS A C 1
ATOM 2520 O O . HIS A 1 325 ? 9.832 -16.018 -4.083 1.00 91.06 325 HIS A O 1
ATOM 2526 N N . LEU A 1 326 ? 8.596 -16.207 -2.216 1.00 90.25 326 LEU A N 1
ATOM 2527 C CA . LEU A 1 326 ? 9.515 -17.021 -1.448 1.00 90.25 326 LEU A CA 1
ATOM 2528 C C . LEU A 1 326 ? 8.965 -18.439 -1.320 1.00 90.25 326 LEU A C 1
ATOM 2530 O O . LEU A 1 326 ? 7.761 -18.638 -1.190 1.00 90.25 326 LEU A O 1
ATOM 2534 N N . LYS A 1 327 ? 9.856 -19.426 -1.334 1.00 90.38 327 LYS A N 1
ATOM 2535 C CA . LYS A 1 327 ? 9.503 -20.834 -1.144 1.00 90.38 327 LYS A CA 1
ATOM 2536 C C . LYS A 1 327 ? 10.387 -21.447 -0.072 1.00 90.38 327 LYS A C 1
ATOM 2538 O O . LYS A 1 327 ? 11.608 -21.291 -0.146 1.00 90.38 327 LYS A O 1
ATOM 2543 N N . SER A 1 328 ? 9.779 -22.122 0.900 1.00 90.12 328 SER A N 1
ATOM 2544 C CA . SER A 1 328 ? 10.502 -22.845 1.943 1.00 90.12 328 SER A CA 1
ATOM 2545 C C . SER A 1 328 ? 11.165 -24.094 1.369 1.00 90.12 328 SER A C 1
ATOM 2547 O O . SER A 1 328 ? 10.561 -24.819 0.573 1.00 90.12 328 SER A O 1
ATOM 2549 N N . ASP A 1 329 ? 12.391 -24.376 1.792 1.00 84.31 329 ASP A N 1
ATOM 2550 C CA . ASP A 1 329 ? 13.001 -25.690 1.613 1.00 84.31 329 ASP A CA 1
ATOM 2551 C C . ASP A 1 329 ? 12.533 -26.691 2.690 1.00 84.31 329 ASP A C 1
ATOM 2553 O O . ASP A 1 329 ? 11.681 -26.386 3.526 1.00 84.31 329 ASP A O 1
ATOM 2557 N N . GLU A 1 330 ? 13.063 -27.917 2.646 1.00 75.06 330 GLU A N 1
ATOM 2558 C CA . GLU A 1 330 ? 12.675 -29.024 3.538 1.00 75.06 330 GLU A CA 1
ATOM 2559 C C . GLU A 1 330 ? 12.944 -28.746 5.026 1.00 75.06 330 GLU A C 1
ATOM 2561 O O . GLU A 1 330 ? 12.371 -29.413 5.885 1.00 75.06 330 GLU A O 1
ATOM 2566 N N . ILE A 1 331 ? 13.790 -27.759 5.338 1.00 73.94 331 ILE A N 1
ATOM 2567 C CA . ILE A 1 331 ? 14.120 -27.345 6.709 1.00 73.94 331 ILE A CA 1
ATOM 2568 C C . ILE A 1 331 ? 13.426 -26.033 7.108 1.00 73.94 331 ILE A C 1
ATOM 2570 O O . ILE A 1 331 ? 13.725 -25.479 8.164 1.00 73.94 331 ILE A O 1
ATOM 2574 N N . GLY A 1 332 ? 12.497 -25.534 6.284 1.00 75.62 332 GLY A N 1
ATOM 2575 C CA . GLY A 1 332 ? 11.716 -24.329 6.564 1.00 75.62 332 GLY A CA 1
ATOM 2576 C C . GLY A 1 332 ? 12.442 -23.013 6.272 1.00 75.62 332 GLY A C 1
ATOM 2577 O O . GLY A 1 332 ? 11.941 -21.958 6.655 1.00 75.62 332 GLY A O 1
ATOM 2578 N N . VAL A 1 333 ? 13.597 -23.042 5.595 1.00 83.75 333 VAL A N 1
ATOM 2579 C CA . VAL A 1 333 ? 14.332 -21.834 5.196 1.00 83.75 333 VAL A CA 1
ATOM 2580 C C . VAL A 1 333 ? 13.836 -21.371 3.834 1.00 83.75 333 VAL A C 1
ATOM 2582 O O . VAL A 1 333 ? 13.816 -22.128 2.862 1.00 83.75 333 VAL A O 1
ATOM 2585 N N . TYR A 1 334 ? 13.445 -20.104 3.740 1.00 90.62 334 TYR A N 1
ATOM 2586 C CA . TYR A 1 334 ? 12.878 -19.565 2.513 1.00 90.62 334 TYR A CA 1
ATOM 2587 C C . TYR A 1 334 ? 13.956 -19.060 1.562 1.00 90.62 334 TYR A C 1
ATOM 2589 O O . TYR A 1 334 ? 14.924 -18.404 1.957 1.00 90.62 334 TYR A O 1
ATOM 2597 N N . LYS A 1 335 ? 13.751 -19.344 0.276 1.00 87.62 335 LYS A N 1
ATOM 2598 C CA . LYS A 1 335 ? 14.587 -18.873 -0.833 1.00 87.62 335 LYS A CA 1
ATOM 2599 C C . LYS A 1 335 ? 13.731 -18.111 -1.825 1.00 87.62 335 LYS A C 1
ATOM 2601 O O . LYS A 1 335 ? 12.546 -18.418 -1.995 1.00 87.62 335 LYS A O 1
ATOM 2606 N N . ARG A 1 336 ? 14.324 -17.129 -2.506 1.00 82.31 336 ARG A N 1
ATOM 2607 C CA . ARG A 1 336 ? 13.614 -16.410 -3.565 1.00 82.31 336 ARG A CA 1
ATOM 2608 C C . ARG A 1 336 ? 13.289 -17.384 -4.695 1.00 82.31 336 ARG A C 1
ATOM 2610 O O . ARG A 1 336 ? 14.180 -17.967 -5.309 1.00 82.31 336 ARG A O 1
ATOM 2617 N N . SER A 1 337 ? 12.008 -17.549 -5.003 1.00 77.81 337 SER A N 1
ATOM 2618 C CA . SER A 1 337 ? 11.596 -18.283 -6.194 1.00 77.81 337 SER A CA 1
ATOM 2619 C C . SER A 1 337 ? 11.795 -17.369 -7.410 1.00 77.81 337 SER A C 1
ATOM 2621 O O . SER A 1 337 ? 11.100 -16.377 -7.607 1.00 77.81 337 SER A O 1
ATOM 2623 N N . VAL A 1 338 ? 12.813 -17.661 -8.222 1.00 55.06 338 VAL A N 1
ATOM 2624 C CA . VAL A 1 338 ? 13.199 -16.830 -9.386 1.00 55.06 338 VAL A CA 1
ATOM 2625 C C . VAL A 1 338 ? 12.239 -17.009 -10.578 1.00 55.06 338 VAL A C 1
ATOM 2627 O O . VAL A 1 338 ? 12.386 -16.378 -11.622 1.00 55.06 338 VAL A O 1
ATOM 2630 N N . ASN A 1 339 ? 11.179 -17.806 -10.444 1.00 48.03 339 ASN A N 1
ATOM 2631 C CA . ASN A 1 339 ? 10.217 -18.014 -11.523 1.00 48.03 339 ASN A CA 1
ATOM 2632 C C . ASN A 1 339 ? 9.153 -16.914 -11.564 1.00 48.03 339 ASN A C 1
ATOM 2634 O O . ASN A 1 339 ? 8.002 -17.144 -11.219 1.00 48.03 339 ASN A O 1
ATOM 2638 N N . MET A 1 340 ? 9.573 -15.725 -11.995 1.00 43.41 340 MET A N 1
ATOM 2639 C CA . MET A 1 340 ? 8.937 -14.882 -13.013 1.00 43.41 340 MET A CA 1
ATOM 2640 C C . MET A 1 340 ? 9.584 -13.495 -12.942 1.00 43.41 340 MET A C 1
ATOM 2642 O O . MET A 1 340 ? 9.032 -12.559 -12.366 1.00 43.41 340 MET A O 1
ATOM 2646 N N . GLU A 1 341 ? 10.717 -13.312 -13.631 1.00 39.16 341 GLU A N 1
ATOM 2647 C CA . GLU A 1 341 ? 10.856 -12.059 -14.373 1.00 39.16 341 GLU A CA 1
ATOM 2648 C C . GLU A 1 341 ? 9.544 -11.907 -15.150 1.00 39.16 341 GLU A C 1
ATOM 2650 O O . GLU A 1 341 ? 9.240 -12.736 -16.017 1.00 39.16 341 GLU A O 1
ATOM 2655 N N . LYS A 1 342 ? 8.722 -10.905 -14.812 1.00 40.88 342 LYS A N 1
ATOM 2656 C CA . LYS A 1 342 ? 7.670 -10.433 -15.713 1.00 40.88 342 LYS A CA 1
ATOM 2657 C C . LYS A 1 342 ? 8.405 -10.040 -16.991 1.00 40.88 342 LYS A C 1
ATOM 2659 O O . LYS A 1 342 ? 8.849 -8.902 -17.121 1.00 40.88 342 LYS A O 1
ATOM 2664 N N . LYS A 1 343 ? 8.591 -10.991 -17.919 1.00 45.09 343 L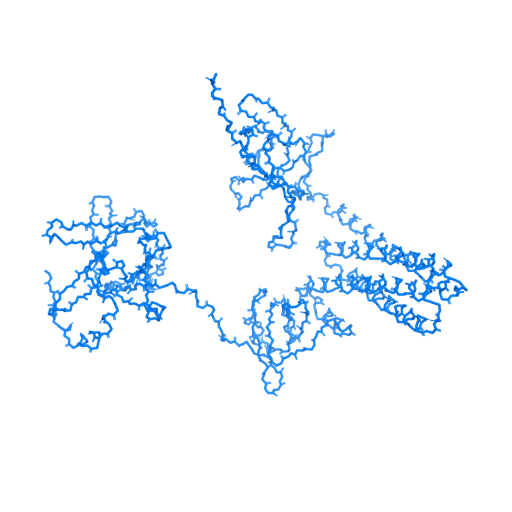YS A N 1
ATOM 2665 C CA . LYS A 1 343 ? 9.040 -10.690 -19.274 1.00 45.09 343 LYS A CA 1
ATOM 2666 C C . LYS A 1 343 ? 8.096 -9.585 -19.726 1.00 45.09 343 LYS A C 1
ATOM 2668 O O . LYS A 1 343 ? 6.883 -9.820 -19.684 1.00 45.09 343 LYS A O 1
ATOM 2673 N N . PRO A 1 344 ? 8.605 -8.384 -20.050 1.00 49.41 344 PRO A N 1
ATOM 2674 C CA . PRO A 1 344 ? 7.750 -7.268 -20.419 1.00 49.41 344 PRO A CA 1
ATOM 2675 C C . PRO A 1 344 ? 6.784 -7.785 -21.472 1.00 49.41 344 PRO A C 1
ATOM 2677 O O . PRO A 1 344 ? 7.241 -8.436 -22.412 1.00 49.41 344 PRO A O 1
ATOM 2680 N N . GLN A 1 345 ? 5.479 -7.595 -21.253 1.00 53.09 345 GLN A N 1
ATOM 2681 C CA . GLN A 1 345 ? 4.423 -8.125 -22.112 1.00 53.09 345 GLN A CA 1
ATOM 2682 C C . GLN A 1 345 ? 4.811 -7.886 -23.575 1.00 53.09 345 GLN A C 1
ATOM 2684 O O . GLN A 1 345 ? 4.835 -6.752 -24.055 1.00 53.09 345 GLN A O 1
ATOM 2689 N N . GLN A 1 346 ? 5.235 -8.953 -24.256 1.00 64.06 346 GLN A N 1
ATOM 2690 C CA . GLN A 1 346 ? 5.777 -8.838 -25.600 1.00 64.06 346 GLN A CA 1
ATOM 2691 C C . GLN A 1 346 ? 4.594 -8.753 -26.553 1.00 64.06 346 GLN A C 1
ATOM 2693 O O . GLN A 1 346 ? 3.873 -9.733 -26.723 1.00 64.06 346 GLN A O 1
ATOM 2698 N N . TYR A 1 347 ? 4.379 -7.588 -27.158 1.00 79.00 347 TYR A N 1
ATOM 2699 C CA . TYR A 1 347 ? 3.358 -7.424 -28.190 1.00 79.00 347 TYR A CA 1
ATOM 2700 C C . TYR A 1 347 ? 3.675 -8.301 -29.413 1.00 79.00 347 TYR A C 1
ATOM 2702 O O . TYR A 1 347 ? 4.858 -8.510 -29.707 1.00 79.00 347 TYR A O 1
ATOM 2710 N N . PRO A 1 348 ? 2.658 -8.814 -30.128 1.00 88.19 348 PRO A N 1
ATOM 2711 C CA . PRO A 1 348 ? 2.850 -9.475 -31.416 1.00 88.19 348 PRO A CA 1
ATOM 2712 C C . PRO A 1 348 ? 3.565 -8.527 -32.380 1.00 88.19 348 PRO A C 1
ATOM 2714 O O . PRO A 1 348 ? 3.082 -7.425 -32.644 1.00 88.19 348 PRO A O 1
ATOM 2717 N N . ARG A 1 349 ? 4.762 -8.905 -32.833 1.00 92.81 349 ARG A N 1
ATOM 2718 C CA . ARG A 1 349 ? 5.593 -8.051 -33.686 1.00 92.81 349 ARG A CA 1
ATOM 2719 C C . ARG A 1 349 ? 6.560 -8.862 -34.534 1.00 92.81 349 ARG A C 1
ATOM 2721 O O . ARG A 1 349 ? 6.928 -9.989 -34.194 1.00 92.81 349 ARG A O 1
ATOM 2728 N N . LEU A 1 350 ? 7.019 -8.235 -35.607 1.00 94.56 350 LEU A N 1
ATOM 2729 C CA . LEU A 1 350 ? 8.128 -8.699 -36.422 1.00 94.56 350 LEU A CA 1
ATOM 2730 C C . LEU A 1 350 ? 9.443 -8.112 -35.908 1.00 94.56 350 LEU A C 1
ATOM 2732 O O . LEU A 1 350 ? 9.539 -6.908 -35.684 1.00 94.56 350 LEU A O 1
ATOM 2736 N N . GLU A 1 351 ? 10.459 -8.949 -35.750 1.00 94.75 351 GLU A N 1
ATOM 2737 C CA . GLU A 1 351 ? 11.767 -8.590 -35.214 1.00 94.75 351 GLU A CA 1
ATOM 2738 C C . GLU A 1 351 ? 12.863 -8.795 -36.259 1.00 94.75 351 GLU A C 1
ATOM 2740 O O . GLU A 1 351 ? 12.958 -9.853 -36.881 1.00 94.75 351 GLU A O 1
ATOM 2745 N N . GLY A 1 352 ? 13.690 -7.773 -36.454 1.00 94.38 352 GLY A N 1
ATOM 2746 C CA . GLY A 1 352 ? 14.872 -7.813 -37.307 1.00 94.38 352 GLY A CA 1
ATOM 2747 C C . GLY A 1 352 ? 16.114 -7.412 -36.540 1.00 94.38 352 GLY A C 1
ATOM 2748 O O . GLY A 1 352 ? 16.062 -6.555 -35.659 1.00 94.38 352 GLY A O 1
ATOM 2749 N N . HIS A 1 353 ? 17.237 -8.008 -36.921 1.00 95.31 353 HIS A N 1
ATOM 2750 C CA . HIS A 1 353 ? 18.539 -7.739 -36.325 1.00 95.31 353 HIS A CA 1
ATOM 2751 C C . HIS A 1 353 ? 19.558 -7.525 -37.431 1.00 95.31 353 HIS A C 1
ATOM 2753 O O . HIS A 1 353 ? 19.703 -8.398 -38.286 1.00 95.31 353 HIS A O 1
ATOM 2759 N N . LEU A 1 354 ? 20.262 -6.400 -37.413 1.00 96.06 354 LEU A N 1
ATOM 2760 C CA . LEU A 1 354 ? 21.377 -6.105 -38.303 1.00 96.06 354 LEU A CA 1
ATOM 2761 C C . LEU A 1 354 ? 22.629 -5.883 -37.459 1.00 96.06 354 LEU A C 1
ATOM 2763 O O . LEU A 1 354 ? 22.612 -5.076 -36.534 1.00 96.06 354 LEU A O 1
ATOM 2767 N N . LYS A 1 355 ? 23.700 -6.614 -37.772 1.00 96.19 355 LYS A N 1
ATOM 2768 C CA . LYS A 1 355 ? 25.014 -6.442 -37.153 1.00 96.19 355 LYS A CA 1
ATOM 2769 C C . LYS A 1 355 ? 25.946 -5.718 -38.117 1.00 96.19 355 LYS A C 1
ATOM 2771 O O . LYS A 1 355 ? 26.203 -6.220 -39.216 1.00 96.19 355 LYS A O 1
ATOM 2776 N N . GLU A 1 356 ? 26.446 -4.568 -37.697 1.00 96.25 356 GLU A N 1
ATOM 2777 C CA . GLU A 1 356 ? 27.427 -3.759 -38.416 1.00 96.25 356 GLU A CA 1
ATOM 2778 C C . GLU A 1 356 ? 28.856 -4.327 -38.246 1.00 96.25 356 GLU A C 1
ATOM 2780 O O . GLU A 1 356 ? 29.121 -5.087 -37.303 1.00 96.25 356 GLU A O 1
ATOM 2785 N N . PRO A 1 357 ? 29.799 -4.000 -39.153 1.00 95.00 357 PRO A N 1
ATOM 2786 C CA . PRO A 1 357 ? 31.192 -4.448 -39.055 1.00 95.00 357 PRO A CA 1
ATOM 2787 C C . PRO A 1 357 ? 31.922 -3.993 -37.785 1.00 95.00 357 PRO A C 1
ATOM 2789 O O . PRO A 1 357 ? 32.829 -4.685 -37.333 1.00 95.00 357 PRO A O 1
ATOM 2792 N N . ASP A 1 358 ? 31.520 -2.860 -37.210 1.00 93.94 358 ASP A N 1
ATOM 2793 C CA . ASP A 1 358 ? 32.092 -2.259 -35.997 1.00 93.94 358 ASP A CA 1
ATOM 2794 C C . ASP A 1 358 ? 31.558 -2.880 -34.687 1.00 93.94 358 ASP A C 1
ATOM 2796 O O . ASP A 1 358 ? 31.887 -2.416 -33.598 1.00 93.94 358 ASP A O 1
ATOM 2800 N N . GLY A 1 359 ? 30.712 -3.913 -34.784 1.00 93.44 359 GLY A N 1
ATOM 2801 C CA . GLY A 1 359 ? 30.099 -4.575 -33.633 1.00 93.44 359 GLY A CA 1
ATOM 2802 C C . GLY A 1 359 ? 28.759 -3.984 -33.192 1.00 93.44 359 GLY A C 1
ATOM 2803 O O . GLY A 1 359 ? 28.102 -4.590 -32.341 1.00 93.44 359 GLY A O 1
ATOM 2804 N N . THR A 1 360 ? 28.310 -2.880 -33.796 1.00 96.31 360 THR A N 1
ATOM 2805 C CA . THR A 1 360 ? 27.017 -2.261 -33.491 1.00 96.31 360 THR A CA 1
ATOM 2806 C C . THR A 1 360 ? 25.866 -3.149 -33.966 1.00 96.31 360 THR A C 1
ATOM 2808 O O . THR A 1 360 ? 25.821 -3.621 -35.104 1.00 96.31 360 THR A O 1
ATOM 2811 N N . TRP A 1 361 ? 24.906 -3.387 -33.082 1.00 97.00 361 TRP A N 1
ATOM 2812 C CA . TRP A 1 361 ? 23.669 -4.094 -33.362 1.00 97.00 361 TRP A CA 1
ATOM 2813 C C . TRP A 1 361 ? 22.512 -3.120 -33.498 1.00 97.00 361 TRP A C 1
ATOM 2815 O O . TRP A 1 361 ? 22.279 -2.283 -32.630 1.00 97.00 361 TRP A O 1
ATOM 2825 N N . ARG A 1 362 ? 21.726 -3.283 -34.560 1.00 96.75 362 ARG A N 1
ATOM 2826 C CA . ARG A 1 362 ? 20.444 -2.605 -34.746 1.00 96.75 362 ARG A CA 1
ATOM 2827 C C . ARG A 1 362 ? 19.323 -3.621 -34.710 1.00 96.75 362 ARG A C 1
ATOM 2829 O O . ARG A 1 362 ? 19.262 -4.538 -35.526 1.00 96.75 362 ARG A O 1
ATOM 2836 N N . HIS A 1 363 ? 18.426 -3.438 -33.762 1.00 96.56 363 HIS A N 1
ATOM 2837 C CA . HIS A 1 363 ? 17.242 -4.249 -33.551 1.00 96.56 363 HIS A CA 1
ATOM 2838 C C . HIS A 1 363 ? 16.032 -3.434 -33.983 1.00 96.56 363 HIS A C 1
ATOM 2840 O O . HIS A 1 363 ? 15.913 -2.282 -33.587 1.00 96.56 363 HIS A O 1
ATOM 2846 N N . VAL A 1 364 ? 15.117 -4.010 -34.752 1.00 96.19 364 VAL A N 1
ATOM 2847 C CA . VAL A 1 364 ? 13.837 -3.378 -35.094 1.00 96.19 364 VAL A CA 1
ATOM 2848 C C . VAL A 1 364 ? 12.699 -4.304 -34.702 1.00 96.19 364 VAL A C 1
ATOM 2850 O O . VAL A 1 364 ? 12.717 -5.478 -35.046 1.00 96.19 364 VAL A O 1
ATOM 2853 N N . GLY A 1 365 ? 11.713 -3.779 -33.980 1.00 96.00 365 GLY A N 1
ATOM 2854 C CA . GLY A 1 365 ? 10.462 -4.456 -33.657 1.00 96.00 365 GLY A CA 1
ATOM 2855 C C . GLY A 1 365 ? 9.290 -3.727 -34.304 1.00 96.00 365 GLY A C 1
ATOM 2856 O O . GLY A 1 365 ? 8.867 -2.701 -33.774 1.00 96.00 365 GLY A O 1
ATOM 2857 N N . PHE A 1 366 ? 8.785 -4.238 -35.425 1.00 96.19 366 PHE A N 1
ATOM 2858 C CA . PHE A 1 366 ? 7.671 -3.681 -36.195 1.00 96.19 366 PHE A CA 1
ATOM 2859 C C . PHE A 1 366 ? 6.334 -4.306 -35.787 1.00 96.19 366 PHE A C 1
ATOM 2861 O O . PHE A 1 366 ? 6.214 -5.529 -35.737 1.00 96.19 366 PHE A O 1
ATOM 2868 N N . TYR A 1 367 ? 5.320 -3.482 -35.540 1.00 94.94 367 TYR A N 1
ATOM 2869 C CA . TYR A 1 367 ? 3.976 -3.918 -35.161 1.00 94.94 367 TYR A CA 1
ATOM 2870 C C . TYR A 1 367 ? 2.912 -2.944 -35.670 1.00 94.94 367 TYR A C 1
ATOM 2872 O O . TYR A 1 367 ? 3.198 -1.781 -35.955 1.00 94.94 367 TYR A O 1
ATOM 2880 N N . VAL A 1 368 ? 1.670 -3.413 -35.754 1.00 93.75 368 VAL A N 1
ATOM 2881 C CA . VAL A 1 368 ? 0.502 -2.563 -36.010 1.00 93.75 368 VAL A CA 1
ATOM 2882 C C . VAL A 1 368 ? -0.237 -2.340 -34.698 1.00 93.75 368 VAL A C 1
ATOM 2884 O O . VAL A 1 368 ? -0.559 -3.293 -33.990 1.00 93.75 368 VAL A O 1
ATOM 2887 N N . ASP A 1 369 ? -0.463 -1.077 -34.339 1.00 90.75 369 ASP A N 1
ATOM 2888 C CA . ASP A 1 369 ? -1.115 -0.738 -33.076 1.00 90.75 369 ASP A CA 1
ATOM 2889 C C . ASP A 1 369 ? -2.646 -0.935 -33.112 1.00 90.75 369 ASP A C 1
ATOM 2891 O O . ASP A 1 369 ? -3.249 -1.372 -34.100 1.00 90.75 369 ASP A O 1
ATOM 2895 N N . LYS A 1 370 ? -3.301 -0.626 -31.989 1.00 88.56 370 LYS A N 1
ATOM 2896 C CA . LYS A 1 370 ? -4.756 -0.767 -31.845 1.00 88.56 370 LYS A CA 1
ATOM 2897 C C . LYS A 1 370 ? -5.563 0.136 -32.795 1.00 88.56 370 LYS A C 1
ATOM 2899 O O . LYS A 1 370 ? -6.722 -0.184 -33.059 1.00 88.56 370 LYS A O 1
ATOM 2904 N N . ASP A 1 371 ? -4.948 1.196 -33.315 1.00 88.19 371 ASP A N 1
ATOM 2905 C CA . ASP A 1 371 ? -5.536 2.197 -34.207 1.00 88.19 371 ASP A CA 1
ATOM 2906 C C . ASP A 1 371 ? -5.156 1.925 -35.682 1.00 88.19 371 ASP A C 1
ATOM 2908 O O . ASP A 1 371 ? -5.315 2.785 -36.551 1.00 88.19 371 ASP A O 1
ATOM 2912 N N . ASN A 1 372 ? -4.650 0.716 -35.969 1.00 87.88 372 ASN A N 1
ATOM 2913 C CA . ASN A 1 372 ? -4.163 0.262 -37.274 1.00 87.88 372 ASN A CA 1
ATOM 2914 C C . ASN A 1 372 ? -3.007 1.104 -37.840 1.00 87.88 372 ASN A C 1
ATOM 2916 O O . ASN A 1 372 ? -2.817 1.172 -39.055 1.00 87.88 372 ASN A O 1
ATOM 2920 N N . GLN A 1 373 ? -2.208 1.731 -36.974 1.00 93.62 373 GLN A N 1
ATOM 2921 C CA . GLN A 1 373 ? -1.024 2.475 -37.393 1.00 93.62 373 GLN A CA 1
ATOM 2922 C C . GLN A 1 373 ? 0.221 1.577 -37.349 1.00 93.62 373 GLN A C 1
ATOM 2924 O O . GLN A 1 373 ? 0.504 0.973 -36.308 1.00 93.62 373 GLN A O 1
ATOM 2929 N N . PRO A 1 374 ? 1.008 1.497 -38.439 1.00 94.81 374 PRO A N 1
ATOM 2930 C CA . PRO A 1 374 ? 2.253 0.742 -38.447 1.00 94.81 374 PRO A CA 1
ATOM 2931 C C . PRO A 1 374 ? 3.340 1.508 -37.680 1.00 94.81 374 PRO A C 1
ATOM 2933 O O . PRO A 1 374 ? 3.680 2.652 -38.002 1.00 94.81 374 PRO A O 1
ATOM 2936 N N . ARG A 1 375 ? 3.905 0.873 -36.655 1.00 95.56 375 ARG A N 1
ATOM 2937 C CA . ARG A 1 375 ? 4.941 1.436 -35.783 1.00 95.56 375 ARG A CA 1
ATOM 2938 C C . ARG A 1 375 ? 6.140 0.506 -35.693 1.00 95.56 375 ARG A C 1
ATOM 2940 O O . ARG A 1 375 ? 6.031 -0.699 -35.909 1.00 95.56 375 ARG A O 1
ATOM 2947 N N . ALA A 1 376 ? 7.285 1.054 -35.306 1.00 94.75 376 ALA A N 1
ATOM 2948 C CA . ALA A 1 376 ? 8.380 0.236 -34.817 1.00 94.75 376 ALA A CA 1
ATOM 2949 C C . ALA A 1 376 ? 9.116 0.873 -33.647 1.00 94.75 376 ALA A C 1
ATOM 2951 O O . ALA A 1 376 ? 9.125 2.092 -33.466 1.00 94.75 376 ALA A O 1
ATOM 2952 N N . VAL A 1 377 ? 9.777 0.007 -32.890 1.00 95.44 377 VAL A N 1
ATOM 2953 C CA . VAL A 1 377 ? 10.811 0.381 -31.931 1.00 95.44 377 VAL A CA 1
ATOM 2954 C C . VAL A 1 377 ? 12.144 -0.103 -32.472 1.00 95.44 377 VAL A C 1
ATOM 2956 O O . VAL A 1 377 ? 12.276 -1.279 -32.807 1.00 95.44 377 VAL A O 1
ATOM 2959 N N . VAL A 1 378 ? 13.121 0.792 -32.548 1.00 96.06 378 VAL A N 1
ATOM 2960 C CA . VAL A 1 378 ? 14.488 0.478 -32.954 1.00 96.06 378 VAL A CA 1
ATOM 2961 C C . VAL A 1 378 ? 15.406 0.608 -31.752 1.00 96.06 378 VAL A C 1
ATOM 2963 O O . VAL A 1 378 ? 15.356 1.621 -31.063 1.00 96.06 378 VAL A O 1
ATOM 2966 N N . SER A 1 379 ? 16.238 -0.396 -31.504 1.00 95.88 379 SER A N 1
ATOM 2967 C CA . SER A 1 379 ? 17.292 -0.344 -30.491 1.00 95.88 379 SER A CA 1
ATOM 2968 C C . SER A 1 379 ? 18.655 -0.462 -31.154 1.00 95.88 379 SER A C 1
ATOM 2970 O O . SER A 1 379 ? 18.846 -1.332 -32.001 1.00 95.88 379 SER A O 1
ATOM 2972 N N . ILE A 1 380 ? 19.580 0.420 -30.790 1.00 96.38 380 ILE A N 1
ATOM 2973 C CA . ILE A 1 380 ? 20.960 0.426 -31.278 1.00 96.38 380 ILE A CA 1
ATOM 2974 C C . ILE A 1 380 ? 21.856 0.139 -30.080 1.00 96.38 380 ILE A C 1
ATOM 2976 O O . ILE A 1 380 ? 21.780 0.856 -29.085 1.00 96.38 380 ILE A O 1
ATOM 2980 N N . GLU A 1 381 ? 22.667 -0.909 -30.160 1.00 96.06 381 GLU A N 1
ATOM 2981 C CA . GLU A 1 381 ? 23.530 -1.348 -29.065 1.00 96.06 381 GLU A CA 1
ATOM 2982 C C . GLU A 1 381 ? 24.939 -1.644 -29.576 1.00 96.06 381 GLU A C 1
ATOM 2984 O O . GLU A 1 381 ? 25.110 -2.407 -30.524 1.00 96.06 381 GLU A O 1
ATOM 2989 N N . ASN A 1 382 ? 25.962 -1.098 -28.928 1.00 95.62 382 ASN A N 1
ATOM 2990 C CA . ASN A 1 382 ? 27.339 -1.545 -29.101 1.00 95.62 382 ASN A CA 1
ATOM 2991 C C . ASN A 1 382 ? 27.966 -1.720 -27.715 1.00 95.62 382 ASN A C 1
ATOM 2993 O O . ASN A 1 382 ? 28.175 -0.753 -26.985 1.00 95.62 382 ASN A O 1
ATOM 2997 N N . LYS A 1 383 ? 28.240 -2.975 -27.347 1.00 91.50 383 LYS A N 1
ATOM 2998 C CA . LYS A 1 383 ? 28.749 -3.333 -26.016 1.00 91.50 383 LYS A CA 1
ATOM 2999 C C . LYS A 1 383 ? 30.160 -2.820 -25.761 1.00 91.50 383 LYS A C 1
ATOM 3001 O O . LYS A 1 383 ? 30.477 -2.507 -24.620 1.00 91.50 383 LYS A O 1
ATOM 3006 N N . ASP A 1 384 ? 30.973 -2.716 -26.808 1.00 91.25 384 ASP A N 1
ATOM 3007 C CA . ASP A 1 384 ? 32.372 -2.311 -26.693 1.00 91.25 384 ASP A CA 1
ATOM 3008 C C . ASP A 1 384 ? 32.491 -0.797 -26.469 1.00 91.25 384 ASP A C 1
ATOM 3010 O O . ASP A 1 384 ? 33.389 -0.340 -25.765 1.00 91.25 384 ASP A O 1
ATOM 3014 N N . THR A 1 385 ? 31.559 -0.010 -27.020 1.00 91.88 385 THR A N 1
ATOM 3015 C CA . THR A 1 385 ? 31.519 1.454 -26.849 1.00 91.88 385 THR A CA 1
ATOM 3016 C C . THR A 1 385 ? 30.534 1.926 -25.777 1.00 91.88 385 THR A C 1
ATOM 3018 O O . THR A 1 385 ? 30.515 3.112 -25.451 1.00 91.88 385 THR A O 1
ATOM 3021 N N . GLY A 1 386 ? 29.707 1.028 -25.231 1.00 90.75 386 GLY A N 1
ATOM 3022 C CA . GLY A 1 386 ? 28.639 1.362 -24.285 1.00 90.75 386 GLY A CA 1
ATOM 3023 C C . GLY A 1 386 ? 27.441 2.084 -24.915 1.00 90.75 386 GLY A C 1
ATOM 3024 O O . GLY A 1 386 ? 26.595 2.606 -24.191 1.00 90.75 386 GLY A O 1
ATOM 3025 N N . LEU A 1 387 ? 27.348 2.136 -26.250 1.00 90.69 387 LEU A N 1
ATOM 3026 C CA . LEU A 1 387 ? 26.220 2.752 -26.948 1.00 90.69 387 LEU A CA 1
ATOM 3027 C C . LEU A 1 387 ? 24.941 1.951 -26.681 1.00 90.69 387 LEU A C 1
ATOM 3029 O O . LEU A 1 387 ? 24.883 0.766 -27.008 1.00 90.69 387 LEU A O 1
ATOM 3033 N N . GLN A 1 388 ? 23.902 2.609 -26.163 1.00 94.38 388 GLN A N 1
ATOM 3034 C CA . GLN A 1 388 ? 22.565 2.039 -26.023 1.00 94.38 388 GLN A CA 1
ATOM 3035 C C . GLN A 1 388 ? 21.505 3.110 -26.307 1.00 94.38 388 GLN A C 1
ATOM 3037 O O . GLN A 1 388 ? 21.298 4.020 -25.514 1.00 94.38 388 GLN A O 1
ATOM 3042 N N . GLU A 1 389 ? 20.811 2.992 -27.436 1.00 93.69 389 GLU A N 1
ATOM 3043 C CA . GLU A 1 389 ? 19.803 3.959 -27.887 1.00 93.69 389 GLU A CA 1
ATOM 3044 C C . GLU A 1 389 ? 18.492 3.243 -28.229 1.00 93.69 389 GLU A C 1
ATOM 3046 O O . GLU A 1 389 ? 18.494 2.113 -28.728 1.00 93.69 389 GLU A O 1
ATOM 3051 N N . LYS A 1 390 ? 17.350 3.895 -27.978 1.00 95.31 390 LYS A N 1
ATOM 3052 C CA . LYS A 1 390 ? 16.023 3.356 -28.295 1.00 95.31 390 LYS A CA 1
ATOM 3053 C C . LYS A 1 390 ? 15.127 4.423 -28.913 1.00 95.31 390 LYS A C 1
ATOM 3055 O O . LYS A 1 390 ? 14.840 5.438 -28.293 1.00 95.31 390 LYS A O 1
ATOM 3060 N N . LEU A 1 391 ? 14.620 4.144 -30.108 1.00 93.56 391 LEU A N 1
ATOM 3061 C CA . LEU A 1 391 ? 13.852 5.076 -30.928 1.00 93.56 391 LEU A CA 1
ATOM 3062 C C . LEU A 1 391 ? 12.477 4.494 -31.249 1.00 93.56 391 LEU A C 1
ATOM 3064 O O . LEU A 1 391 ? 12.355 3.320 -31.593 1.00 93.56 391 LEU A O 1
ATOM 3068 N N . SER A 1 392 ? 11.438 5.321 -31.168 1.00 94.31 392 SER A N 1
ATOM 3069 C CA . SER A 1 392 ? 10.080 4.971 -31.597 1.00 94.31 392 SER A CA 1
ATOM 3070 C C . SER A 1 392 ? 9.763 5.701 -32.897 1.00 94.31 392 SER A C 1
ATOM 3072 O O . SER A 1 392 ? 10.050 6.890 -33.020 1.00 94.31 392 SER A O 1
ATOM 3074 N N . MET A 1 393 ? 9.185 5.008 -33.876 1.00 95.62 393 MET A N 1
ATOM 3075 C CA . MET A 1 393 ? 8.863 5.597 -35.177 1.00 95.62 393 MET A CA 1
ATOM 3076 C C . MET A 1 393 ? 7.545 5.073 -35.744 1.00 95.62 393 MET A C 1
ATOM 3078 O O . MET A 1 393 ? 7.177 3.915 -35.544 1.00 95.62 393 MET A O 1
ATOM 3082 N N . GLN A 1 394 ? 6.855 5.937 -36.485 1.00 95.12 394 GLN A N 1
ATOM 3083 C CA . GLN A 1 394 ? 5.674 5.597 -37.275 1.00 95.12 394 GLN A CA 1
ATOM 3084 C C . GLN A 1 394 ? 6.078 5.408 -38.737 1.00 95.12 394 GLN A C 1
ATOM 3086 O O . GLN A 1 394 ? 6.885 6.175 -39.270 1.00 95.12 394 GLN A O 1
ATOM 3091 N N . PHE A 1 395 ? 5.516 4.390 -39.379 1.00 96.69 395 PHE A N 1
ATOM 3092 C CA . PHE A 1 395 ? 5.789 4.075 -40.774 1.00 96.69 395 PHE A CA 1
ATOM 3093 C C . PHE A 1 395 ? 4.747 4.697 -41.698 1.00 96.69 395 PHE A C 1
ATOM 3095 O O . PHE A 1 395 ? 3.576 4.841 -41.352 1.00 96.69 395 PHE A O 1
ATOM 3102 N N . LYS A 1 396 ? 5.187 5.040 -42.906 1.00 95.38 396 LYS A N 1
ATOM 3103 C CA . LYS A 1 396 ? 4.327 5.427 -44.024 1.00 95.38 396 LYS A CA 1
ATOM 3104 C C . LYS A 1 396 ? 4.576 4.494 -45.198 1.00 95.38 396 LYS A C 1
ATOM 3106 O O . LYS A 1 396 ? 5.720 4.119 -45.455 1.00 95.38 396 LYS A O 1
ATOM 3111 N N . GLU A 1 397 ? 3.509 4.152 -45.902 1.00 95.00 397 GLU A N 1
ATOM 3112 C CA . GLU A 1 397 ? 3.576 3.414 -47.159 1.00 95.00 397 GLU A CA 1
ATOM 3113 C C . GLU A 1 397 ? 4.087 4.331 -48.278 1.00 95.00 397 GLU A C 1
ATOM 3115 O O . GLU A 1 397 ? 3.719 5.506 -48.361 1.00 95.00 397 GLU A O 1
ATOM 3120 N N . LYS A 1 398 ? 4.967 3.798 -49.122 1.00 95.75 398 LYS A N 1
ATOM 3121 C CA . LYS A 1 398 ? 5.492 4.445 -50.324 1.00 95.75 398 LYS A CA 1
ATOM 3122 C C . LYS A 1 398 ? 5.654 3.416 -51.433 1.00 95.75 398 LYS A C 1
ATOM 3124 O O . LYS A 1 398 ? 5.733 2.223 -51.170 1.00 95.75 398 LYS A O 1
ATOM 3129 N N . VAL A 1 399 ? 5.767 3.892 -52.667 1.00 94.19 399 VAL A N 1
ATOM 3130 C CA . VAL A 1 399 ? 6.097 3.067 -53.833 1.00 94.19 399 VAL A CA 1
ATOM 3131 C C . VAL A 1 399 ? 7.475 3.475 -54.335 1.00 94.19 399 VAL A C 1
ATOM 3133 O O . VAL A 1 399 ? 7.783 4.662 -54.432 1.00 94.19 399 VAL A O 1
ATOM 3136 N N . SER A 1 400 ? 8.339 2.495 -54.589 1.00 90.81 400 SER A N 1
ATOM 3137 C CA . SER A 1 400 ? 9.679 2.735 -55.129 1.00 90.81 400 SER A CA 1
ATOM 3138 C C . SER A 1 400 ? 9.571 3.208 -56.574 1.00 90.81 400 SER A C 1
ATOM 3140 O O . SER A 1 400 ? 9.006 2.505 -57.401 1.00 90.81 400 SER A O 1
ATOM 3142 N N . GLU A 1 401 ? 10.156 4.357 -56.905 1.00 90.31 401 GLU A N 1
ATOM 3143 C CA . GLU A 1 401 ? 10.154 4.869 -58.285 1.00 90.31 401 GLU A CA 1
ATOM 3144 C C . GLU A 1 401 ? 10.877 3.920 -59.254 1.00 90.31 401 GLU A C 1
ATOM 3146 O O . GLU A 1 401 ? 10.448 3.737 -60.391 1.00 90.31 401 GLU A O 1
ATOM 3151 N N . GLN A 1 402 ? 11.942 3.262 -58.784 1.00 88.00 402 GLN A N 1
ATOM 3152 C CA . GLN A 1 402 ? 12.765 2.361 -59.594 1.00 88.00 402 GLN A CA 1
ATOM 3153 C C . GLN A 1 402 ? 12.116 0.993 -59.809 1.00 88.00 402 GLN A C 1
ATOM 3155 O O . GLN A 1 402 ? 12.166 0.449 -60.907 1.00 88.00 402 GLN A O 1
ATOM 3160 N N . THR A 1 403 ? 11.532 0.412 -58.758 1.00 88.12 403 THR A N 1
ATOM 3161 C CA . THR A 1 403 ? 11.009 -0.966 -58.810 1.00 88.12 403 THR A CA 1
ATOM 3162 C C . THR A 1 403 ? 9.491 -1.037 -58.927 1.00 88.12 403 THR A C 1
ATOM 3164 O O . THR A 1 403 ? 8.960 -2.120 -59.154 1.00 88.12 403 THR A O 1
ATOM 3167 N N . GLN A 1 404 ? 8.790 0.087 -58.744 1.00 92.38 404 GLN A N 1
ATOM 3168 C CA . GLN A 1 404 ? 7.326 0.185 -58.665 1.00 92.38 404 GLN A CA 1
ATOM 3169 C C . GLN A 1 404 ? 6.701 -0.719 -57.585 1.00 92.38 404 GLN A C 1
ATOM 3171 O O . GLN A 1 404 ? 5.506 -1.001 -57.609 1.00 92.38 404 GLN A O 1
ATOM 3176 N N . LYS A 1 405 ? 7.500 -1.171 -56.608 1.00 91.44 405 LYS A N 1
ATOM 3177 C CA . LYS A 1 405 ? 7.047 -2.017 -55.497 1.00 91.44 405 LYS A CA 1
ATOM 3178 C C . LYS A 1 405 ? 6.740 -1.185 -54.247 1.00 91.44 405 LYS A C 1
ATOM 3180 O O . LYS A 1 405 ? 7.464 -0.215 -53.979 1.00 91.44 405 LYS A O 1
ATOM 3185 N N . PRO A 1 406 ? 5.708 -1.557 -53.466 1.00 95.31 406 PRO A N 1
ATOM 3186 C CA . PRO A 1 406 ? 5.414 -0.909 -52.199 1.00 95.31 406 PRO A CA 1
ATOM 3187 C C . PRO A 1 406 ? 6.495 -1.213 -51.156 1.00 95.31 406 PRO A C 1
ATOM 3189 O O . PRO A 1 406 ? 7.076 -2.300 -51.114 1.00 95.31 406 PRO A O 1
ATOM 3192 N N . PHE A 1 407 ? 6.754 -0.236 -50.297 1.00 96.25 407 PHE A N 1
ATOM 3193 C CA . PHE A 1 407 ? 7.620 -0.354 -49.134 1.00 96.25 407 PHE A CA 1
ATOM 3194 C C . PHE A 1 407 ? 7.107 0.537 -48.002 1.00 96.25 407 PHE A C 1
ATOM 3196 O O . PHE A 1 407 ? 6.354 1.488 -48.213 1.00 96.25 407 PHE A O 1
ATOM 3203 N N . LEU A 1 408 ? 7.535 0.243 -46.780 1.00 97.12 408 LEU A N 1
ATOM 3204 C CA . LEU A 1 408 ? 7.228 1.042 -45.602 1.00 97.12 408 LEU A CA 1
ATOM 3205 C C . LEU A 1 408 ? 8.482 1.806 -45.188 1.00 97.12 408 LEU A C 1
ATOM 3207 O O . LEU A 1 408 ? 9.565 1.228 -45.141 1.00 97.12 408 LEU A O 1
ATOM 3211 N N . VAL A 1 409 ? 8.347 3.081 -44.835 1.00 97.31 409 VAL A N 1
ATOM 3212 C CA . VAL A 1 409 ? 9.461 3.875 -44.301 1.00 97.31 409 VAL A CA 1
ATOM 3213 C C . VAL A 1 409 ? 9.080 4.593 -43.015 1.00 97.31 409 VAL A C 1
ATOM 3215 O O . VAL A 1 409 ? 8.057 5.274 -42.952 1.00 97.31 409 VAL A O 1
ATOM 3218 N N . GLY A 1 410 ? 9.921 4.443 -41.997 1.00 97.06 410 GLY A N 1
ATOM 3219 C CA . GLY A 1 410 ? 9.867 5.169 -40.735 1.00 97.06 410 GLY A CA 1
ATOM 3220 C C . GLY A 1 410 ? 11.119 6.019 -40.554 1.00 97.06 410 GLY A C 1
ATOM 3221 O O . GLY A 1 410 ? 12.170 5.730 -41.131 1.00 97.06 410 GLY A O 1
ATOM 3222 N N . SER A 1 411 ? 11.015 7.084 -39.762 1.00 96.50 411 SER A N 1
ATOM 3223 C CA . SER A 1 411 ? 12.178 7.893 -39.400 1.00 96.50 411 SER A CA 1
ATOM 3224 C C . SER A 1 411 ? 12.090 8.414 -37.974 1.00 96.50 411 SER A C 1
ATOM 3226 O O . SER A 1 411 ? 10.997 8.782 -37.547 1.00 96.50 411 SER A O 1
ATOM 3228 N N . ALA A 1 412 ? 13.229 8.518 -37.298 1.00 96.25 412 ALA A N 1
ATOM 3229 C CA . ALA A 1 412 ? 13.364 9.121 -35.975 1.00 96.25 412 ALA A CA 1
ATOM 3230 C C . ALA A 1 412 ? 14.645 9.961 -35.901 1.00 96.25 412 ALA A C 1
ATOM 3232 O O . ALA A 1 412 ? 15.619 9.684 -36.602 1.00 96.25 412 ALA A O 1
ATOM 3233 N N . GLU A 1 413 ? 14.628 11.000 -35.076 1.00 94.12 413 GLU A N 1
ATOM 3234 C CA . GLU A 1 413 ? 15.811 11.801 -34.767 1.00 94.12 413 GLU A CA 1
ATOM 3235 C C . GLU A 1 413 ? 16.603 11.125 -33.645 1.00 94.12 413 GLU A C 1
ATOM 3237 O O . GLU A 1 413 ? 16.014 10.637 -32.681 1.00 94.12 413 GLU A O 1
ATOM 3242 N N . ARG A 1 414 ? 17.922 11.033 -33.819 1.00 92.31 414 ARG A N 1
ATOM 3243 C CA . ARG A 1 414 ? 18.859 10.478 -32.838 1.00 92.31 414 ARG A CA 1
ATOM 3244 C C . ARG A 1 414 ? 19.336 11.579 -31.903 1.00 92.31 414 ARG A C 1
ATOM 3246 O O . ARG A 1 414 ? 19.385 12.742 -32.295 1.00 92.31 414 ARG A O 1
ATOM 3253 N N . GLU A 1 415 ? 19.835 11.204 -30.730 1.00 85.44 415 GLU A N 1
ATOM 3254 C CA . GLU A 1 415 ? 20.450 12.154 -29.782 1.00 85.44 415 GLU A CA 1
ATOM 3255 C C . GLU A 1 415 ? 21.642 12.917 -30.387 1.00 85.44 415 GLU A C 1
ATOM 3257 O O . GLU A 1 415 ? 21.936 14.048 -30.016 1.00 85.44 415 GLU A O 1
ATOM 3262 N N . THR A 1 416 ? 22.296 12.322 -31.387 1.00 85.69 416 THR A N 1
ATOM 3263 C CA . THR A 1 416 ? 23.401 12.931 -32.144 1.00 85.69 416 THR A CA 1
ATOM 3264 C C . THR A 1 416 ? 22.961 14.009 -33.146 1.00 85.69 416 THR A C 1
ATOM 3266 O O . THR A 1 416 ? 23.805 14.552 -33.857 1.00 85.69 416 THR A O 1
ATOM 3269 N N . GLY A 1 417 ? 21.657 14.278 -33.281 1.00 87.00 417 GLY A N 1
ATOM 3270 C CA . GLY A 1 417 ? 21.084 15.175 -34.294 1.00 87.00 417 GLY A CA 1
ATOM 3271 C C . GLY A 1 417 ? 20.987 14.565 -35.700 1.00 87.00 417 GLY A C 1
ATOM 3272 O O . GLY A 1 417 ? 20.463 15.188 -36.624 1.00 87.00 417 GLY A O 1
ATOM 3273 N N . LYS A 1 418 ? 21.464 13.328 -35.898 1.00 92.69 418 LYS A N 1
ATOM 3274 C CA . LYS A 1 418 ? 21.267 12.579 -37.147 1.00 92.69 418 LYS A CA 1
ATOM 3275 C C . LYS A 1 418 ? 19.849 12.027 -37.224 1.00 92.69 418 LYS A C 1
ATOM 3277 O O . LYS A 1 418 ? 19.273 11.618 -36.220 1.00 92.69 418 LYS A O 1
ATOM 3282 N N . LYS A 1 419 ? 19.306 11.905 -38.434 1.00 95.56 419 LYS A N 1
ATOM 3283 C CA . LYS A 1 419 ? 18.009 11.253 -38.652 1.00 95.56 419 LYS A CA 1
ATOM 3284 C C . LYS A 1 419 ? 18.206 9.812 -39.104 1.00 95.56 419 LYS A C 1
ATOM 3286 O O . LYS A 1 419 ? 18.805 9.573 -40.150 1.00 95.56 419 LYS A O 1
ATOM 3291 N N . LEU A 1 420 ? 17.684 8.861 -38.335 1.00 96.56 420 LEU A N 1
ATOM 3292 C CA . LEU A 1 420 ? 17.645 7.452 -38.706 1.00 96.56 420 LEU A CA 1
ATOM 3293 C C . LEU A 1 420 ? 16.402 7.177 -39.547 1.00 96.56 420 LEU A C 1
ATOM 3295 O O . LEU A 1 420 ? 15.293 7.557 -39.172 1.00 96.56 420 LEU A O 1
ATOM 3299 N N . PHE A 1 421 ? 16.586 6.464 -40.648 1.00 97.25 421 PHE A N 1
ATOM 3300 C CA . PHE A 1 421 ? 15.531 5.935 -41.495 1.00 97.25 421 PHE A CA 1
ATOM 3301 C C . PHE A 1 421 ? 15.553 4.414 -41.449 1.00 97.25 421 PHE A C 1
ATOM 3303 O O . PHE A 1 421 ? 16.615 3.797 -41.550 1.00 97.25 421 PHE A O 1
ATOM 3310 N N . VAL A 1 422 ? 14.368 3.817 -41.342 1.00 97.56 422 VAL A N 1
ATOM 3311 C CA . VAL A 1 422 ? 14.173 2.373 -41.470 1.00 97.56 422 VAL A CA 1
ATOM 3312 C C . VAL A 1 422 ? 13.202 2.114 -42.601 1.00 97.56 422 VAL A C 1
ATOM 3314 O O . VAL A 1 422 ? 12.094 2.647 -42.608 1.00 97.56 422 VAL A O 1
ATOM 3317 N N . THR A 1 423 ? 13.624 1.292 -43.553 1.00 97.06 423 THR A N 1
ATOM 3318 C CA . THR A 1 423 ? 12.833 0.921 -44.724 1.00 97.06 423 THR A CA 1
ATOM 3319 C C . THR A 1 423 ? 12.538 -0.568 -44.678 1.00 97.06 423 THR A C 1
ATOM 3321 O O . THR A 1 423 ? 13.470 -1.364 -44.634 1.00 97.06 423 THR A O 1
ATOM 3324 N N . ILE A 1 424 ? 11.264 -0.950 -44.710 1.00 96.94 424 ILE A N 1
ATOM 3325 C CA . ILE A 1 424 ? 10.822 -2.344 -44.769 1.00 96.94 424 ILE A CA 1
ATOM 3326 C C . ILE A 1 424 ? 10.262 -2.618 -46.161 1.00 96.94 424 ILE A C 1
ATOM 3328 O O . ILE A 1 424 ? 9.343 -1.929 -46.601 1.00 96.94 424 ILE A O 1
ATOM 3332 N N . HIS A 1 425 ? 10.782 -3.632 -46.846 1.00 94.31 425 HIS A N 1
ATOM 3333 C CA . HIS A 1 425 ? 10.259 -4.071 -48.140 1.00 94.31 425 HIS A CA 1
ATOM 3334 C C . HIS A 1 425 ? 10.192 -5.593 -48.241 1.00 94.31 425 HIS A C 1
ATOM 3336 O O . HIS A 1 425 ? 10.827 -6.313 -47.467 1.00 94.31 425 HIS A O 1
ATOM 3342 N N . ALA A 1 426 ? 9.421 -6.068 -49.217 1.00 93.75 426 ALA A N 1
ATOM 3343 C CA . ALA A 1 426 ? 9.391 -7.469 -49.598 1.00 93.75 426 ALA A CA 1
ATOM 3344 C C . ALA A 1 426 ? 10.564 -7.808 -50.527 1.00 93.75 426 ALA A C 1
ATOM 3346 O O . ALA A 1 426 ? 10.838 -7.090 -51.490 1.00 93.75 426 ALA A O 1
ATOM 3347 N N . ALA A 1 427 ? 11.219 -8.927 -50.252 1.00 89.88 427 ALA A N 1
ATOM 3348 C CA . ALA A 1 427 ? 12.181 -9.574 -51.126 1.00 89.88 427 ALA A CA 1
ATOM 3349 C C . ALA A 1 427 ? 11.611 -10.919 -51.593 1.00 89.88 427 ALA A C 1
ATOM 3351 O O . ALA A 1 427 ? 10.794 -11.525 -50.899 1.00 89.88 427 ALA A O 1
ATOM 3352 N N . GLU A 1 428 ? 12.019 -11.356 -52.782 1.00 88.56 428 GLU A N 1
ATOM 3353 C CA . GLU A 1 428 ? 11.511 -12.569 -53.420 1.00 88.56 428 GLU A CA 1
ATOM 3354 C C . GLU A 1 428 ? 12.638 -13.308 -54.140 1.00 88.56 428 GLU A C 1
ATOM 3356 O O . GLU A 1 428 ? 13.419 -12.689 -54.867 1.00 88.56 428 GLU A O 1
ATOM 3361 N N . LYS A 1 429 ? 12.711 -14.627 -53.950 1.00 87.75 429 LYS A N 1
ATOM 3362 C CA . LYS A 1 429 ? 13.619 -15.522 -54.671 1.00 87.75 429 LYS A CA 1
ATOM 3363 C C . LYS A 1 429 ? 13.007 -16.916 -54.754 1.00 87.75 429 LYS A C 1
ATOM 3365 O O . LYS A 1 429 ? 12.555 -17.428 -53.742 1.00 87.75 429 LYS A O 1
ATOM 3370 N N . ASP A 1 430 ? 13.020 -17.531 -55.936 1.00 79.00 430 ASP A N 1
ATOM 3371 C CA . ASP A 1 430 ? 12.595 -18.926 -56.146 1.00 79.00 430 ASP A CA 1
ATOM 3372 C C . ASP A 1 430 ? 11.224 -19.257 -55.511 1.00 79.00 430 ASP A C 1
ATOM 3374 O O . ASP A 1 430 ? 11.052 -20.299 -54.891 1.00 79.00 430 ASP A O 1
ATOM 3378 N N . GLN A 1 431 ? 10.247 -18.350 -55.677 1.00 79.38 431 GLN A N 1
ATOM 3379 C CA . GLN A 1 431 ? 8.885 -18.375 -55.097 1.00 79.38 431 GLN A CA 1
ATOM 3380 C C . GLN A 1 431 ? 8.780 -18.082 -53.588 1.00 79.38 431 GLN A C 1
ATOM 3382 O O . GLN A 1 431 ? 7.675 -17.837 -53.100 1.00 79.38 431 GLN A O 1
ATOM 3387 N N . ASP A 1 432 ? 9.896 -18.017 -52.862 1.00 83.19 432 ASP A N 1
ATOM 3388 C CA . ASP A 1 432 ? 9.919 -17.590 -51.465 1.00 83.19 432 ASP A CA 1
ATOM 3389 C C . ASP A 1 432 ? 9.885 -16.063 -51.371 1.00 83.19 432 ASP A C 1
ATOM 3391 O O . ASP A 1 432 ? 10.678 -15.365 -52.007 1.00 83.19 432 ASP A O 1
ATOM 3395 N N . LYS A 1 433 ? 8.989 -15.534 -50.531 1.00 89.56 433 LYS A N 1
ATOM 3396 C CA . LYS A 1 433 ? 8.874 -14.102 -50.231 1.00 89.56 433 LYS A CA 1
ATOM 3397 C C . LYS A 1 433 ? 9.108 -13.844 -48.757 1.00 89.56 433 LYS A C 1
ATOM 3399 O O . LYS A 1 433 ? 8.477 -14.492 -47.932 1.00 89.56 433 LYS A O 1
ATOM 3404 N N . TRP A 1 434 ? 9.936 -12.863 -48.420 1.00 93.00 434 TRP A N 1
ATOM 3405 C CA . TRP A 1 434 ? 10.182 -12.439 -47.039 1.00 93.00 434 TRP A CA 1
ATOM 3406 C C . TRP A 1 434 ? 10.240 -10.920 -46.922 1.00 93.00 434 TRP A C 1
ATOM 3408 O O . TRP A 1 434 ? 10.328 -10.203 -47.913 1.00 93.00 434 TRP A O 1
ATOM 3418 N N . VAL A 1 435 ? 10.189 -10.420 -45.691 1.00 94.25 435 VAL A N 1
ATOM 3419 C CA . VAL A 1 435 ? 10.326 -8.993 -45.384 1.00 94.25 435 VAL A CA 1
ATOM 3420 C C . VAL A 1 435 ? 11.686 -8.698 -44.769 1.00 94.25 435 VAL A C 1
ATOM 3422 O O . VAL A 1 435 ? 12.213 -9.476 -43.968 1.00 94.25 435 VAL A O 1
ATOM 3425 N N . PHE A 1 436 ? 12.255 -7.557 -45.140 1.00 93.75 436 PHE A N 1
ATOM 3426 C CA . PHE A 1 436 ? 13.587 -7.147 -44.718 1.00 93.75 436 PHE A CA 1
ATOM 3427 C C . PHE A 1 436 ? 13.611 -5.665 -44.350 1.00 93.75 436 PHE A C 1
ATOM 3429 O O . PHE A 1 436 ? 12.968 -4.855 -45.016 1.00 93.75 436 PHE A O 1
ATOM 3436 N N . ALA A 1 437 ? 14.363 -5.318 -43.306 1.00 96.25 437 ALA A N 1
ATOM 3437 C CA . ALA A 1 437 ? 14.577 -3.956 -42.841 1.00 96.25 437 ALA A CA 1
ATOM 3438 C C . ALA A 1 437 ? 15.976 -3.439 -43.214 1.00 96.25 437 ALA A C 1
ATOM 3440 O O . ALA A 1 437 ? 16.990 -4.026 -42.837 1.00 96.25 437 ALA A O 1
ATOM 3441 N N . HIS A 1 438 ? 16.018 -2.300 -43.906 1.00 95.12 438 HIS A N 1
ATOM 3442 C CA . HIS A 1 438 ? 17.230 -1.536 -44.210 1.00 95.12 438 HIS A CA 1
ATOM 3443 C C . HIS A 1 438 ? 17.303 -0.281 -43.357 1.00 95.12 438 HIS A C 1
ATOM 3445 O O . HIS A 1 438 ? 16.283 0.365 -43.111 1.00 95.12 438 HIS A O 1
ATOM 3451 N N . PHE A 1 439 ? 18.516 0.092 -42.964 1.00 96.69 439 PHE A N 1
ATOM 3452 C CA . PHE A 1 439 ? 18.780 1.267 -42.145 1.00 96.69 439 PHE A CA 1
ATOM 3453 C C . PHE A 1 439 ? 19.613 2.274 -42.942 1.00 96.69 439 PHE A C 1
ATOM 3455 O O . PHE A 1 439 ? 20.536 1.901 -43.667 1.00 96.69 439 PHE A O 1
ATOM 3462 N N . ALA A 1 440 ? 19.290 3.556 -42.809 1.00 95.88 440 ALA A N 1
ATOM 3463 C CA . ALA A 1 440 ? 20.076 4.646 -43.372 1.00 95.88 440 ALA A CA 1
ATOM 3464 C C . ALA A 1 440 ? 20.099 5.825 -42.402 1.00 95.88 440 ALA A C 1
ATOM 3466 O O . ALA A 1 440 ? 19.110 6.098 -41.725 1.00 95.88 44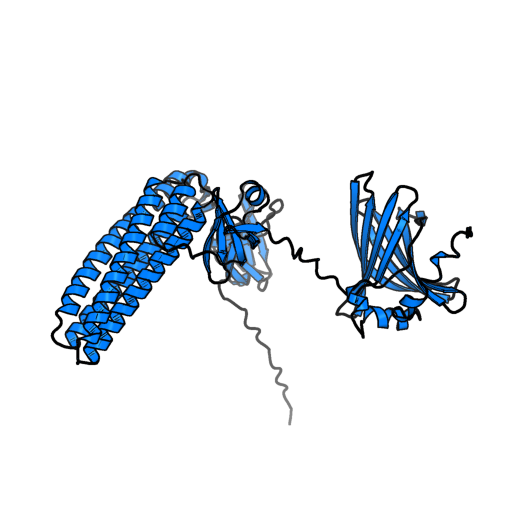0 ALA A O 1
ATOM 3467 N N . GLU A 1 441 ? 21.215 6.536 -42.343 1.00 94.88 441 GLU A N 1
ATOM 3468 C CA . GLU A 1 441 ? 21.359 7.748 -41.548 1.00 94.88 441 GLU A CA 1
ATOM 3469 C C . GLU A 1 441 ? 21.490 8.958 -42.465 1.00 94.88 441 GLU A C 1
ATOM 3471 O O . GLU A 1 441 ? 22.134 8.899 -43.514 1.00 94.88 441 GLU A O 1
ATOM 3476 N N . LYS A 1 442 ? 20.865 10.062 -42.061 1.00 93.44 442 LYS A N 1
ATOM 3477 C CA . LYS A 1 442 ? 20.970 11.345 -42.746 1.00 93.44 442 LYS A CA 1
ATOM 3478 C C . LYS A 1 442 ? 21.571 12.389 -41.816 1.00 93.44 442 LYS A C 1
ATOM 3480 O O . LYS A 1 442 ? 21.068 12.585 -40.707 1.00 93.44 442 LYS A O 1
ATOM 3485 N N . SER A 1 443 ? 22.602 13.076 -42.298 1.00 90.06 443 SER A N 1
ATOM 3486 C CA . SER A 1 443 ? 23.245 14.212 -41.635 1.00 90.06 443 SER A CA 1
ATOM 3487 C C . SER A 1 443 ? 23.264 15.390 -42.606 1.00 90.06 443 SER A C 1
ATOM 3489 O O . SER A 1 443 ? 23.979 15.363 -43.602 1.00 90.06 443 SER A O 1
ATOM 3491 N N . GLY A 1 444 ? 22.434 16.410 -42.377 1.00 86.94 444 GLY A N 1
ATOM 3492 C CA . GLY A 1 444 ? 22.270 17.497 -43.348 1.00 86.94 444 GLY A CA 1
ATOM 3493 C C . GLY A 1 444 ? 21.696 16.992 -44.679 1.00 86.94 444 GLY A C 1
ATOM 3494 O O . GLY A 1 444 ? 20.575 16.481 -44.706 1.00 86.94 444 GLY A O 1
ATOM 3495 N N . GLN A 1 445 ? 22.436 17.144 -45.783 1.00 84.44 445 GLN A N 1
ATOM 3496 C CA . GLN A 1 445 ? 22.056 16.600 -47.097 1.00 84.44 445 GLN A CA 1
ATOM 3497 C C . GLN A 1 445 ? 22.637 15.208 -47.379 1.00 84.44 445 GLN A C 1
ATOM 3499 O O . GLN A 1 445 ? 22.143 14.528 -48.280 1.00 84.44 445 GLN A O 1
ATOM 3504 N N . ASP A 1 446 ? 23.602 14.757 -46.579 1.00 88.69 446 ASP A N 1
ATOM 3505 C CA . ASP A 1 446 ? 24.316 13.509 -46.818 1.00 88.69 446 ASP A CA 1
ATOM 3506 C C . ASP A 1 446 ? 23.508 12.310 -46.330 1.00 88.69 446 ASP A C 1
ATOM 3508 O O . ASP A 1 446 ? 23.003 12.285 -45.201 1.00 88.69 446 ASP A O 1
ATOM 3512 N N . TRP A 1 447 ? 23.400 11.306 -47.198 1.00 93.00 447 TRP A N 1
ATOM 3513 C CA . TRP A 1 447 ? 22.750 10.032 -46.919 1.00 93.00 447 TRP A CA 1
ATOM 3514 C C . TRP A 1 447 ? 23.793 8.928 -46.842 1.00 93.00 447 TRP A C 1
ATOM 3516 O O . TRP A 1 447 ? 24.549 8.711 -47.786 1.00 93.00 447 TRP A O 1
ATOM 3526 N N . GLN A 1 448 ? 23.783 8.185 -45.741 1.00 93.44 448 GLN A N 1
ATOM 3527 C CA . GLN A 1 448 ? 24.652 7.038 -45.540 1.00 93.44 448 GLN A CA 1
ATOM 3528 C C . GLN A 1 448 ? 23.806 5.794 -45.286 1.00 93.44 448 GLN A C 1
ATOM 3530 O O . GLN A 1 448 ? 23.085 5.704 -44.291 1.00 93.44 448 GLN A O 1
ATOM 3535 N N . GLN A 1 449 ? 23.895 4.813 -46.182 1.00 94.06 449 GLN A N 1
ATOM 3536 C CA . GLN A 1 449 ? 23.307 3.501 -45.936 1.00 94.06 449 GLN A CA 1
ATOM 3537 C C . GLN A 1 449 ? 24.120 2.771 -44.863 1.00 94.06 449 GLN A C 1
ATOM 3539 O O . GLN A 1 449 ? 25.348 2.706 -44.940 1.00 94.06 449 GLN A O 1
ATOM 3544 N N . VAL A 1 450 ? 23.429 2.204 -43.877 1.00 93.38 450 VAL A N 1
ATOM 3545 C CA . VAL A 1 450 ? 24.054 1.375 -42.847 1.00 93.38 450 VAL A CA 1
ATOM 3546 C C . VAL A 1 450 ? 24.317 -0.005 -43.443 1.00 93.38 450 VAL A C 1
ATOM 3548 O O . VAL A 1 450 ? 23.390 -0.697 -43.864 1.00 93.38 450 VAL A O 1
ATOM 3551 N N . GLN A 1 451 ? 25.588 -0.395 -43.486 1.00 93.38 451 GLN A N 1
ATOM 3552 C CA . GLN A 1 451 ? 26.023 -1.686 -44.015 1.00 93.38 451 GLN A CA 1
ATOM 3553 C C . GLN A 1 451 ? 26.104 -2.715 -42.886 1.00 93.38 451 GLN A C 1
ATOM 3555 O O . GLN A 1 451 ? 26.643 -2.433 -41.818 1.00 93.38 451 GLN A O 1
ATOM 3560 N N . GLY A 1 452 ? 25.606 -3.930 -43.112 1.00 90.56 452 GLY A N 1
ATOM 3561 C CA . GLY A 1 452 ? 25.660 -4.986 -42.103 1.00 90.56 452 GLY A CA 1
ATOM 3562 C C . GLY A 1 452 ? 25.089 -6.320 -42.567 1.00 90.56 452 GLY A C 1
ATOM 3563 O O . GLY A 1 452 ? 24.552 -6.445 -43.666 1.00 90.56 452 GLY A O 1
ATOM 3564 N N . LYS A 1 453 ? 25.218 -7.337 -41.709 1.00 90.00 453 LYS A N 1
ATOM 3565 C CA . LYS A 1 453 ? 24.649 -8.677 -41.921 1.00 90.00 453 LYS A CA 1
ATOM 3566 C C . LYS A 1 453 ? 23.387 -8.851 -41.080 1.00 90.00 453 LYS A C 1
ATOM 3568 O O . LYS A 1 453 ? 23.386 -8.512 -39.900 1.00 90.00 453 LYS A O 1
ATOM 3573 N N . GLY A 1 454 ? 22.343 -9.440 -41.657 1.00 91.38 454 GLY A N 1
ATOM 3574 C CA . GLY A 1 454 ? 21.039 -9.613 -41.005 1.00 91.38 454 GLY A CA 1
ATOM 3575 C C . GLY A 1 454 ? 19.983 -8.742 -41.673 1.00 91.38 454 GLY A C 1
ATOM 3576 O O . GLY A 1 454 ? 20.113 -8.515 -42.860 1.00 91.38 454 GLY A O 1
ATOM 3577 N N . GLY A 1 455 ? 18.960 -8.287 -40.948 1.00 89.19 455 GLY A N 1
ATOM 3578 C CA . GLY A 1 455 ? 17.901 -7.387 -41.436 1.00 89.19 455 GLY A CA 1
ATOM 3579 C C . GLY A 1 455 ? 16.583 -8.074 -41.811 1.00 89.19 455 GLY A C 1
ATOM 3580 O O . GLY A 1 455 ? 15.544 -7.418 -41.850 1.00 89.19 455 GLY A O 1
ATOM 3581 N N . THR A 1 456 ? 16.574 -9.396 -42.006 1.00 93.44 456 THR A N 1
ATOM 3582 C CA . THR A 1 456 ? 15.335 -10.162 -42.222 1.00 93.44 456 THR A CA 1
ATOM 3583 C C . THR A 1 456 ? 14.435 -10.088 -40.992 1.00 93.44 456 THR A C 1
ATOM 3585 O O . THR A 1 456 ? 14.887 -10.348 -39.876 1.00 93.44 456 THR A O 1
ATOM 3588 N N . LEU A 1 457 ? 13.159 -9.771 -41.206 1.00 93.44 457 LEU A N 1
ATOM 3589 C CA . LEU A 1 457 ? 12.157 -9.692 -40.151 1.00 93.44 457 LEU A CA 1
ATOM 3590 C C . LEU A 1 457 ? 11.525 -11.068 -39.889 1.00 93.44 457 LEU A C 1
ATOM 3592 O O . LEU A 1 457 ? 11.087 -11.744 -40.820 1.00 93.44 457 LEU A O 1
ATOM 3596 N N . LYS A 1 458 ? 11.451 -11.472 -38.618 1.00 93.25 458 LYS A N 1
ATOM 3597 C CA . LYS A 1 458 ? 10.886 -12.752 -38.159 1.00 93.25 458 LYS A CA 1
ATOM 3598 C C . LYS A 1 458 ? 9.820 -12.530 -37.094 1.00 93.25 458 LYS A C 1
ATOM 3600 O O . LYS A 1 458 ? 9.875 -11.563 -36.349 1.00 93.25 458 LYS A O 1
ATOM 3605 N N . GLN A 1 459 ? 8.854 -13.435 -36.994 1.00 92.69 459 GLN A N 1
ATOM 3606 C CA . GLN A 1 459 ? 7.830 -13.367 -35.948 1.00 92.69 459 GLN A CA 1
ATOM 3607 C C . GLN A 1 459 ? 8.449 -13.566 -34.560 1.00 92.69 459 GLN A C 1
ATOM 3609 O O . GLN A 1 459 ? 9.217 -14.514 -34.361 1.00 92.69 459 GLN A O 1
ATOM 3614 N N . ASN A 1 460 ? 8.066 -12.730 -33.594 1.00 91.00 460 ASN A N 1
ATOM 3615 C CA . ASN A 1 460 ? 8.368 -12.997 -32.191 1.00 91.00 460 ASN A CA 1
ATOM 3616 C C . ASN A 1 460 ? 7.473 -14.115 -31.623 1.00 91.00 460 ASN A C 1
ATOM 3618 O O . ASN A 1 460 ? 6.477 -14.516 -32.227 1.00 91.00 460 ASN A O 1
ATOM 3622 N N . GLU A 1 461 ? 7.815 -14.621 -30.438 1.00 87.00 461 GLU A N 1
ATOM 3623 C CA . GLU A 1 461 ? 7.101 -15.747 -29.816 1.00 87.00 461 GLU A CA 1
ATOM 3624 C C . GLU A 1 461 ? 5.610 -15.475 -29.587 1.00 87.00 461 GLU A C 1
ATOM 3626 O O . GLU A 1 461 ? 4.793 -16.378 -29.760 1.00 87.00 461 GLU A O 1
ATOM 3631 N N . THR A 1 462 ? 5.231 -14.239 -29.251 1.00 86.75 462 THR A N 1
ATOM 3632 C CA . THR A 1 462 ? 3.818 -13.874 -29.087 1.00 86.75 462 THR A CA 1
ATOM 3633 C C . THR A 1 462 ? 3.062 -13.972 -30.409 1.00 86.75 462 THR A C 1
ATOM 3635 O O . THR A 1 462 ? 1.992 -14.573 -30.457 1.00 86.75 462 THR A O 1
ATOM 3638 N N . MET A 1 463 ? 3.624 -13.435 -31.495 1.00 88.00 463 MET A N 1
ATOM 3639 C CA . MET A 1 463 ? 3.001 -13.452 -32.821 1.00 88.00 463 MET A CA 1
ATOM 3640 C C . MET A 1 463 ? 2.844 -14.872 -33.375 1.00 88.00 463 MET A C 1
ATOM 3642 O O . MET A 1 463 ? 1.833 -15.171 -34.003 1.00 88.00 463 MET A O 1
ATOM 3646 N N . LYS A 1 464 ? 3.797 -15.774 -33.095 1.00 87.56 464 LYS A N 1
ATOM 3647 C CA . LYS A 1 464 ? 3.719 -17.189 -33.511 1.00 87.56 464 LYS A CA 1
ATOM 3648 C C . LYS A 1 464 ? 2.530 -17.943 -32.908 1.00 87.56 464 LYS A C 1
ATOM 3650 O O . LYS A 1 464 ? 2.088 -18.922 -33.496 1.00 87.56 464 LYS A O 1
ATOM 3655 N N . ARG A 1 465 ? 2.045 -17.524 -31.734 1.00 84.56 465 ARG A N 1
ATOM 3656 C CA . ARG A 1 465 ? 0.950 -18.186 -31.000 1.00 84.56 465 ARG A CA 1
ATOM 3657 C C . ARG A 1 465 ? -0.438 -17.684 -31.389 1.00 84.56 465 ARG A C 1
ATOM 3659 O O . ARG A 1 465 ? -1.424 -18.219 -30.898 1.00 84.56 465 ARG A O 1
ATOM 3666 N N . LEU A 1 466 ? -0.519 -16.636 -32.206 1.00 81.38 466 LEU A N 1
ATOM 3667 C CA . LEU A 1 466 ? -1.784 -16.038 -32.608 1.00 81.38 466 LEU A CA 1
ATOM 3668 C C . LEU A 1 466 ? -2.176 -16.515 -34.003 1.00 81.38 466 LEU A C 1
ATOM 3670 O O . LEU A 1 466 ? -1.455 -16.290 -34.978 1.00 81.38 466 LEU A O 1
ATOM 3674 N N . ASP A 1 467 ? -3.367 -17.099 -34.116 1.00 75.06 467 ASP A N 1
ATOM 3675 C CA . ASP A 1 467 ? -3.928 -17.551 -35.395 1.00 75.06 467 ASP A CA 1
ATOM 3676 C C . ASP A 1 467 ? -4.326 -16.395 -36.312 1.00 75.06 467 ASP A C 1
ATOM 3678 O O . ASP A 1 467 ? -4.259 -16.545 -37.528 1.00 75.06 467 ASP A O 1
ATOM 3682 N N . ASN A 1 468 ? -4.580 -15.206 -35.758 1.00 78.88 468 ASN A N 1
ATOM 3683 C CA . ASN A 1 468 ? -4.812 -13.958 -36.489 1.00 78.88 468 ASN A CA 1
ATOM 3684 C C . ASN A 1 468 ? -4.135 -12.797 -35.746 1.00 78.88 468 ASN A C 1
ATOM 3686 O O . ASN A 1 468 ? -4.296 -12.657 -34.535 1.00 78.88 468 ASN A O 1
ATOM 3690 N N . ASP A 1 469 ? -3.364 -11.979 -36.461 1.00 88.75 469 ASP A N 1
ATOM 3691 C CA . ASP A 1 469 ? -2.718 -10.782 -35.913 1.00 88.75 469 ASP A CA 1
ATOM 3692 C C . ASP A 1 469 ? -2.701 -9.690 -36.985 1.00 88.75 469 ASP A C 1
ATOM 3694 O O . ASP A 1 469 ? -2.237 -9.921 -38.103 1.00 88.75 469 ASP A O 1
ATOM 3698 N N . ARG A 1 470 ? -3.129 -8.485 -36.596 1.00 91.94 470 ARG A N 1
ATOM 3699 C CA . ARG A 1 470 ? -3.158 -7.272 -37.422 1.00 91.94 470 ARG A CA 1
ATOM 3700 C C . ARG A 1 470 ? -1.819 -6.991 -38.091 1.00 91.94 470 ARG A C 1
ATOM 3702 O O . ARG A 1 470 ? -1.796 -6.549 -39.234 1.00 91.94 470 ARG A O 1
ATOM 3709 N N . THR A 1 471 ? -0.704 -7.264 -37.410 1.00 93.12 471 THR A N 1
ATOM 3710 C CA . THR A 1 471 ? 0.632 -7.078 -37.997 1.00 93.12 471 THR A CA 1
ATOM 3711 C C . THR A 1 471 ? 0.863 -8.027 -39.175 1.00 93.12 471 THR A C 1
ATOM 3713 O O . THR A 1 471 ? 1.435 -7.621 -40.185 1.00 93.12 471 THR A O 1
ATOM 3716 N N . SER A 1 472 ? 0.399 -9.279 -39.074 1.00 92.38 472 SER A N 1
ATOM 3717 C CA . SER A 1 472 ? 0.502 -10.256 -40.169 1.00 92.38 472 SER A CA 1
ATOM 3718 C C . SER A 1 472 ? -0.367 -9.843 -41.352 1.00 92.38 472 SER A C 1
ATOM 3720 O O . SER A 1 472 ? 0.111 -9.823 -42.486 1.00 92.38 472 SER A O 1
ATOM 3722 N N . ASP A 1 473 ? -1.621 -9.483 -41.075 1.00 93.12 473 ASP A N 1
ATOM 3723 C CA . ASP A 1 473 ? -2.604 -9.115 -42.096 1.00 93.12 473 ASP A CA 1
ATOM 3724 C C . ASP A 1 473 ? -2.164 -7.863 -42.854 1.00 93.12 473 ASP A C 1
ATOM 3726 O O . ASP A 1 473 ? -2.205 -7.830 -44.081 1.00 93.12 473 ASP A O 1
ATOM 3730 N N . PHE A 1 474 ? -1.641 -6.869 -42.132 1.00 94.81 474 PHE A N 1
ATOM 3731 C CA . PHE A 1 474 ? -1.107 -5.647 -42.720 1.00 94.81 474 PHE A CA 1
ATOM 3732 C C . PHE A 1 474 ? 0.075 -5.918 -43.654 1.00 94.81 474 PHE A C 1
ATOM 3734 O O . PHE A 1 474 ? 0.139 -5.366 -44.747 1.00 94.81 474 PHE A O 1
ATOM 3741 N N . ILE A 1 475 ? 1.022 -6.777 -43.263 1.00 95.00 475 ILE A N 1
ATOM 3742 C CA . ILE A 1 475 ? 2.176 -7.101 -44.115 1.00 95.00 475 ILE A CA 1
ATOM 3743 C C . ILE A 1 475 ? 1.749 -7.900 -45.350 1.00 95.00 475 ILE A C 1
ATOM 3745 O O . ILE A 1 475 ? 2.272 -7.666 -46.443 1.00 95.00 475 ILE A O 1
ATOM 3749 N N . LYS A 1 476 ? 0.771 -8.797 -45.205 1.00 94.38 476 LYS A N 1
ATOM 3750 C CA . LYS A 1 476 ? 0.197 -9.540 -46.327 1.00 94.38 476 LYS A CA 1
ATOM 3751 C C . LYS A 1 476 ? -0.518 -8.615 -47.311 1.00 94.38 476 LYS A C 1
ATOM 3753 O O . LYS A 1 476 ? -0.279 -8.736 -48.507 1.00 94.38 476 LYS A O 1
ATOM 3758 N N . ASP A 1 477 ? -1.327 -7.682 -46.813 1.00 94.44 477 ASP A N 1
ATOM 3759 C CA . ASP A 1 477 ? -2.046 -6.688 -47.618 1.00 94.44 477 ASP A CA 1
ATOM 3760 C C . ASP A 1 477 ? -1.084 -5.730 -48.336 1.00 94.44 477 ASP A C 1
ATOM 3762 O O . ASP A 1 477 ? -1.134 -5.574 -49.554 1.00 94.44 477 ASP A O 1
ATOM 3766 N N . LYS A 1 478 ? -0.148 -5.128 -47.592 1.00 95.38 478 LYS A N 1
ATOM 3767 C CA . LYS A 1 478 ? 0.699 -4.042 -48.103 1.00 95.38 478 LYS A CA 1
ATOM 3768 C C . LYS A 1 478 ? 1.917 -4.498 -48.879 1.00 95.38 478 LYS A C 1
ATOM 3770 O O . LYS A 1 478 ? 2.331 -3.823 -49.816 1.00 95.38 478 LYS A O 1
ATOM 3775 N N . LEU A 1 479 ? 2.524 -5.609 -48.477 1.00 94.38 479 LEU A N 1
ATOM 3776 C CA . LEU A 1 479 ? 3.781 -6.086 -49.056 1.00 94.38 479 LEU A CA 1
ATOM 3777 C C . LEU A 1 479 ? 3.630 -7.436 -49.769 1.00 94.38 479 LEU A C 1
ATOM 3779 O O . LEU A 1 479 ? 4.591 -7.905 -50.378 1.00 94.38 479 LEU A O 1
ATOM 3783 N N . GLY A 1 480 ? 2.452 -8.070 -49.724 1.00 93.31 480 GLY A N 1
ATOM 3784 C CA . GLY A 1 480 ? 2.207 -9.349 -50.396 1.00 93.31 480 GLY A CA 1
ATOM 3785 C C . GLY A 1 480 ? 2.981 -10.525 -49.792 1.00 93.31 480 GLY A C 1
ATOM 3786 O O . GLY A 1 480 ? 3.232 -11.507 -50.494 1.00 93.31 480 GLY A O 1
ATOM 3787 N N . VAL A 1 481 ? 3.401 -10.420 -48.524 1.00 92.94 481 VAL A N 1
ATOM 3788 C CA . VAL A 1 481 ? 4.198 -11.440 -47.821 1.00 92.94 481 VAL A CA 1
ATOM 3789 C C . VAL A 1 481 ? 3.359 -12.107 -46.738 1.00 92.94 481 VAL A C 1
ATOM 3791 O O . VAL A 1 481 ? 2.919 -11.455 -45.793 1.00 92.94 481 VAL A O 1
ATOM 3794 N N . ASP A 1 482 ? 3.184 -13.426 -46.834 1.00 91.19 482 ASP A N 1
ATOM 3795 C CA . ASP A 1 482 ? 2.566 -14.213 -45.767 1.00 91.19 482 ASP A CA 1
ATOM 3796 C C . ASP A 1 482 ? 3.611 -14.577 -44.703 1.00 91.19 482 ASP A C 1
ATOM 3798 O O . ASP A 1 482 ? 4.341 -15.566 -44.807 1.00 91.19 482 ASP A O 1
ATOM 3802 N N . VAL A 1 483 ? 3.692 -13.752 -43.659 1.00 85.69 483 VAL A N 1
ATOM 3803 C CA . VAL A 1 483 ? 4.692 -13.913 -42.594 1.00 85.69 483 VAL A CA 1
ATOM 3804 C C . VAL A 1 483 ? 4.491 -15.159 -41.728 1.00 85.69 483 VAL A C 1
ATOM 3806 O O . VAL A 1 483 ? 5.415 -15.541 -41.012 1.00 85.69 483 VAL A O 1
ATOM 3809 N N . LYS A 1 484 ? 3.329 -15.822 -41.804 1.00 76.62 484 LYS A N 1
ATOM 3810 C CA . LYS A 1 484 ? 3.075 -17.095 -41.109 1.00 76.62 484 LYS A CA 1
ATOM 3811 C C . LYS A 1 484 ? 3.629 -18.283 -41.889 1.00 76.62 484 LYS A C 1
ATOM 3813 O O . LYS A 1 484 ? 4.127 -19.232 -41.287 1.00 76.62 484 LYS A O 1
ATOM 3818 N N . GLY A 1 485 ? 3.620 -18.199 -43.220 1.00 65.88 485 GLY A N 1
ATOM 3819 C CA . GLY A 1 485 ? 4.225 -19.199 -44.106 1.00 65.88 485 GLY A CA 1
ATOM 3820 C C . GLY A 1 485 ? 5.759 -19.260 -44.036 1.00 65.88 485 GLY A C 1
ATOM 3821 O O . GLY A 1 485 ? 6.352 -20.281 -44.385 1.00 65.88 485 GLY A O 1
ATOM 3822 N N . LEU A 1 486 ? 6.406 -18.206 -43.523 1.00 64.44 486 LEU A N 1
ATOM 3823 C CA . LEU A 1 486 ? 7.867 -18.051 -43.479 1.00 64.44 486 LEU A CA 1
ATOM 3824 C C . LEU A 1 486 ? 8.613 -19.061 -42.590 1.00 64.44 486 LEU A C 1
ATOM 3826 O O . LEU A 1 486 ? 9.827 -19.218 -42.733 1.00 64.44 486 LEU A O 1
ATOM 3830 N N . GLN A 1 487 ? 7.926 -19.782 -41.696 1.00 54.84 487 GLN A N 1
ATOM 3831 C CA . GLN A 1 487 ? 8.570 -20.734 -40.778 1.00 54.84 487 GLN A CA 1
ATOM 3832 C C . GLN A 1 487 ? 9.236 -21.933 -41.484 1.00 54.84 487 GLN A C 1
ATOM 3834 O O . GLN A 1 487 ? 10.073 -22.602 -40.878 1.00 54.84 487 GLN A O 1
ATOM 3839 N N . ARG A 1 488 ? 8.916 -22.204 -42.759 1.00 46.31 488 ARG A N 1
ATOM 3840 C CA . ARG A 1 488 ? 9.459 -23.357 -43.505 1.00 46.31 488 ARG A CA 1
ATOM 3841 C C . ARG A 1 488 ? 10.788 -23.093 -44.230 1.00 46.31 488 ARG A C 1
ATOM 3843 O O . ARG A 1 488 ? 11.537 -24.042 -44.445 1.00 46.31 488 ARG A O 1
ATOM 3850 N N . ALA A 1 489 ? 11.135 -21.844 -44.550 1.00 44.31 489 ALA A N 1
ATOM 3851 C CA . ALA A 1 489 ? 12.332 -21.526 -45.349 1.00 44.31 489 ALA A CA 1
ATOM 3852 C C . ALA A 1 489 ? 13.630 -21.386 -44.518 1.00 44.31 489 ALA A C 1
ATOM 3854 O O . ALA A 1 489 ? 14.735 -21.617 -45.020 1.00 44.31 489 ALA A O 1
ATOM 3855 N N . ASP A 1 490 ? 13.516 -21.073 -43.222 1.00 45.12 490 ASP A N 1
ATOM 3856 C CA . ASP A 1 490 ? 14.660 -20.801 -42.332 1.00 45.12 490 ASP A CA 1
ATOM 3857 C C . ASP A 1 490 ? 15.491 -22.069 -42.008 1.00 45.12 490 ASP A C 1
ATOM 3859 O O . ASP A 1 490 ? 16.651 -21.979 -41.604 1.00 45.12 490 ASP A O 1
ATOM 3863 N N . GLN A 1 491 ? 14.936 -23.266 -42.252 1.00 43.34 491 GLN A N 1
ATOM 3864 C CA . GLN A 1 491 ? 15.676 -24.536 -42.182 1.00 43.34 491 GLN A CA 1
ATOM 3865 C C . GLN A 1 491 ? 16.449 -24.861 -43.476 1.00 43.34 491 GLN A C 1
ATOM 3867 O O . GLN A 1 491 ? 17.454 -25.568 -43.419 1.00 43.34 491 GLN A O 1
ATOM 3872 N N . GLY A 1 492 ? 16.044 -24.313 -44.630 1.00 40.94 492 GLY A N 1
ATOM 3873 C CA . GLY A 1 492 ? 16.708 -24.536 -45.923 1.00 40.94 492 GLY A CA 1
ATOM 3874 C C . GLY A 1 492 ? 17.841 -23.547 -46.227 1.00 40.94 492 GLY A C 1
ATOM 3875 O O . GLY A 1 492 ? 18.857 -23.920 -46.814 1.00 40.94 492 GLY A O 1
ATOM 3876 N N . HIS A 1 493 ? 17.720 -22.292 -45.780 1.00 43.88 493 HIS A N 1
ATOM 3877 C CA . HIS A 1 493 ? 18.645 -21.207 -46.147 1.00 43.88 493 HIS A CA 1
ATOM 3878 C C . HIS A 1 493 ? 19.984 -21.181 -45.384 1.00 43.88 493 HIS A C 1
ATOM 3880 O O . HIS A 1 493 ? 20.915 -20.493 -45.807 1.00 43.88 493 HIS A O 1
ATOM 3886 N N . LYS A 1 494 ? 20.163 -21.987 -44.325 1.00 43.81 494 LYS A N 1
ATOM 3887 C CA . LYS A 1 494 ? 21.484 -22.157 -43.680 1.00 43.81 494 LYS A CA 1
ATOM 3888 C C . LYS A 1 494 ? 22.530 -22.838 -44.580 1.00 43.81 494 LYS A C 1
ATOM 3890 O O . LYS A 1 494 ? 23.699 -22.858 -44.208 1.00 43.81 494 LYS A O 1
ATOM 3895 N N . ARG A 1 495 ? 22.151 -23.373 -45.752 1.00 39.06 495 ARG A N 1
ATOM 3896 C CA . ARG A 1 495 ? 23.081 -24.031 -46.689 1.00 39.06 495 ARG A CA 1
ATOM 3897 C C . ARG A 1 495 ? 23.583 -23.171 -47.861 1.00 39.06 495 ARG A C 1
ATOM 3899 O O . ARG A 1 495 ? 24.523 -23.617 -48.505 1.00 39.06 495 ARG A O 1
ATOM 3906 N N . SER A 1 496 ? 23.040 -21.978 -48.148 1.00 38.19 496 SER A N 1
ATOM 3907 C CA . SER A 1 496 ? 23.365 -21.263 -49.409 1.00 38.19 496 SER A CA 1
ATOM 3908 C C . SER A 1 496 ? 23.977 -19.856 -49.291 1.00 38.19 496 SER A C 1
ATOM 3910 O O . SER A 1 496 ? 24.396 -19.306 -50.305 1.00 38.19 496 SER A O 1
ATOM 3912 N N . LEU A 1 497 ? 24.113 -19.272 -48.095 1.00 39.00 497 LEU A N 1
ATOM 3913 C CA . LEU A 1 497 ? 24.649 -17.905 -47.925 1.00 39.00 497 LEU A CA 1
ATOM 3914 C C . LEU A 1 497 ? 26.181 -17.817 -47.729 1.00 39.00 497 LEU A C 1
ATOM 3916 O O . LEU A 1 497 ? 26.681 -16.835 -47.185 1.00 39.00 497 LEU A O 1
ATOM 3920 N N . SER A 1 498 ? 26.946 -18.809 -48.198 1.00 36.66 498 SER A N 1
ATOM 3921 C CA . SER A 1 498 ? 28.406 -18.686 -48.375 1.00 36.66 498 SER A CA 1
ATOM 3922 C C . SER A 1 498 ? 28.813 -18.091 -49.734 1.00 36.66 498 SER A C 1
ATOM 3924 O O . SER A 1 498 ? 29.997 -17.852 -49.959 1.00 36.66 498 SER A O 1
ATOM 3926 N N . GLY A 1 499 ? 27.863 -17.808 -50.632 1.00 32.94 499 GLY A N 1
ATOM 3927 C CA . GLY A 1 499 ? 28.116 -17.074 -51.875 1.00 32.94 499 GLY A CA 1
ATOM 3928 C C . GLY A 1 499 ? 27.914 -15.576 -51.672 1.00 32.94 499 GLY A C 1
ATOM 3929 O O . GLY A 1 499 ? 26.783 -15.131 -51.492 1.00 32.94 499 GLY A O 1
ATOM 3930 N N . GLY A 1 500 ? 29.003 -14.806 -51.676 1.00 34.75 500 GLY A N 1
ATOM 3931 C CA . GLY A 1 500 ? 28.966 -13.349 -51.584 1.00 34.75 500 GLY A CA 1
ATOM 3932 C C . GLY A 1 500 ? 28.120 -12.734 -52.698 1.00 34.75 500 GLY A C 1
ATOM 3933 O O . GLY A 1 500 ? 28.375 -12.962 -53.877 1.00 34.75 500 GLY A O 1
ATOM 3934 N N . MET A 1 501 ? 27.121 -11.947 -52.306 1.00 28.34 501 MET A N 1
ATOM 3935 C CA . MET A 1 501 ? 26.428 -11.022 -53.193 1.00 28.34 501 MET A CA 1
ATOM 3936 C C . MET A 1 501 ? 27.050 -9.646 -52.960 1.00 28.34 501 MET A C 1
ATOM 3938 O O . MET A 1 501 ? 26.764 -8.980 -51.967 1.00 28.34 501 MET A O 1
ATOM 3942 N N . THR A 1 502 ? 27.975 -9.277 -53.838 1.00 30.38 502 THR A N 1
ATOM 3943 C CA . THR A 1 502 ? 28.387 -7.889 -54.053 1.00 30.38 502 THR A CA 1
ATOM 3944 C C . THR A 1 502 ? 27.281 -7.232 -54.877 1.00 30.38 502 THR A C 1
ATOM 3946 O O . THR A 1 502 ? 26.884 -7.793 -55.901 1.00 30.38 502 THR A O 1
ATOM 3949 N N . LEU A 1 503 ? 26.753 -6.102 -54.402 1.00 31.88 503 LEU A N 1
ATOM 3950 C CA . LEU A 1 503 ? 26.006 -5.168 -55.249 1.00 31.88 503 LEU A CA 1
ATOM 3951 C C . LEU A 1 503 ? 26.977 -4.410 -56.153 1.00 31.88 503 LEU A C 1
ATOM 3953 O O . LEU A 1 503 ? 28.083 -4.086 -55.656 1.00 31.88 503 LEU A O 1
#

Sequence (503 aa):
MAQDTLTRNHTTHSDTSWRSKVDGQGKTHIYKKITASDLQVGDHLLEHVLGHKRQVATPILGVEHTSEGVIVTIPDRSGDNAPVRELYGHKDPVFISKTPHLEQYNAGEDIFVHLDKRSEDMEHQQQNRMEIATKGVEVSWVNIDTAMEELLQSQNAIQADTHAKAVQSGAVDLSNYIVLGADAVAESLRIDADKFFMWNRTLTDSANRTRAHSEKLEDFGDKIADVAMQRAAAYAQGALDTATTVAIGQRQRTFVMYLDSPIAETILDDARSMGVLDQPKPEEKGVLLAKIPPEAVLAREDGTLVAVPMAPQELKQLENHAEVHLKSDEIGVYKRSVNMEKKPQQYPRLEGHLKEPDGTWRHVGFYVDKDNQPRAVVSIENKDTGLQEKLSMQFKEKVSEQTQKPFLVGSAERETGKKLFVTIHAAEKDQDKWVFAHFAEKSGQDWQQVQGKGGTLKQNETMKRLDNDRTSDFIKDKLGVDVKGLQRADQGHKRSLSGGMTL

Secondary structure (DSSP, 8-state):
------------------EEEE-TTSPEEEEEEEEGGG--TT-EEEE--TT-SS-EEEE--EEEE-SS-EEEEEE-TTTT--EEEEEE-TT-EEEEESS--SEEEETTTTEEEEGGGGHHHHHHHHHHHHHHHHHHHHHHHHHHHHHHHHHHT--SHHHHHHHHHHHHHHHHHHHHHHHHHHHHHHH-SS--HHHHHHHHHHHHHHHHHHHHHHHHHHHHHHH---HHHHHHHHHHHHHHHHHHHHHHHHHHHHHHHHTTSTTHHHHHHHHHHTT-EEPPPSEEEEEEEEEETTEEEEE-TTS-EEEEEB-HHHHHTPPTT-EEEEEE-TTS-EEE-----------S-EEEEEE-TTS-EEEEEEEE-TTS-EEEEEEEEETTTTEEEEEEEEEEEEE-TTT--EEEEEEEE-TTSPEEEEEEEEEEETTEEEEEEEEEEEETTEEEEPP-EE-B-EE-HHHHT-SS-HHHHHHHHHH---TTGGGGTTTTGGGTTTS----